Protein 7CRV (pdb70)

Structure (mmCIF, N/CA/C/O backbone):
data_7CRV
#
_entry.id   7CRV
#
_cell.length_a   83.955
_cell.length_b   83.955
_cell.length_c   156.544
_cell.angle_alpha   90.000
_cell.angle_beta   90.000
_cell.angle_gamma   120.000
#
_symmetry.space_group_name_H-M   'P 31 2 1'
#
loop_
_entity.id
_entity.type
_entity.pdbx_description
1 polymer 'NLR family protein 1'
2 polymer 'NLR family protein 1'
#
loop_
_atom_site.group_PDB
_atom_site.id
_atom_site.type_symbol
_atom_site.label_atom_id
_atom_site.label_alt_id
_atom_site.label_comp_id
_atom_site.label_asym_id
_atom_site.label_entity_id
_atom_site.label_seq_id
_atom_site.pdbx_PDB_ins_code
_atom_site.Cartn_x
_atom_site.Cartn_y
_atom_site.Cartn_z
_atom_site.occupancy
_atom_site.B_iso_or_equiv
_atom_site.auth_seq_id
_atom_site.auth_comp_id
_atom_site.auth_asym_id
_atom_site.auth_atom_id
_atom_site.pdbx_PDB_model_num
ATOM 1 N N . LEU A 1 47 ? -6.45548 -27.20095 8.64749 1.000 60.90788 48 LEU A N 1
ATOM 2 C CA . LEU A 1 47 ? -7.82833 -27.68534 8.63433 1.000 68.18977 48 LEU A CA 1
ATOM 3 C C . LEU A 1 47 ? -7.92126 -29.12613 8.10710 1.000 73.51951 48 LEU A C 1
ATOM 4 O O . LEU A 1 47 ? -8.76532 -29.42364 7.25968 1.000 81.55571 48 LEU A O 1
ATOM 6 N N . GLY A 1 48 ? -7.05994 -30.01632 8.60860 1.000 65.95654 49 GLY A N 1
ATOM 7 C CA . GLY A 1 48 ? -7.07030 -31.41206 8.19717 1.000 62.42594 49 GLY A CA 1
ATOM 8 C C . GLY A 1 48 ? -6.30179 -32.33376 9.12661 1.000 69.36349 49 GLY A C 1
ATOM 9 O O . GLY A 1 48 ? -5.23562 -31.95733 9.63163 1.000 67.83549 49 GLY A O 1
ATOM 10 N N . THR A 1 49 ? -6.81467 -33.55932 9.34145 1.000 68.73544 50 THR A N 1
ATOM 11 C CA . THR A 1 49 ? -6.21685 -34.48097 10.31693 1.000 65.74825 50 THR A CA 1
ATOM 12 C C . THR A 1 49 ? -4.79246 -34.88632 9.92719 1.000 69.31643 50 THR A C 1
ATOM 13 O O . THR A 1 49 ? -3.98857 -35.27107 10.79346 1.000 63.42840 50 THR A O 1
ATOM 17 N N . ASP A 1 50 ? -4.44323 -34.76926 8.64226 1.000 70.32730 51 ASP A N 1
ATOM 18 C CA . ASP A 1 50 ? -3.10353 -35.16441 8.21587 1.000 67.04415 51 ASP A CA 1
ATOM 19 C C . ASP A 1 50 ? -2.04533 -34.15813 8.64316 1.000 65.46814 51 ASP A C 1
ATOM 20 O O . ASP A 1 50 ? -0.88143 -34.53229 8.83687 1.000 61.42693 51 ASP A O 1
ATOM 25 N N . ASP A 1 51 ? -2.42725 -32.89564 8.82773 1.000 58.65469 52 ASP A N 1
ATOM 26 C CA . ASP A 1 51 ? -1.46870 -31.83411 9.09365 1.000 59.68817 52 ASP A CA 1
ATOM 27 C C . ASP A 1 51 ? -1.43306 -31.41518 10.56763 1.000 53.04434 52 ASP A C 1
ATOM 28 O O . ASP A 1 51 ? -0.89869 -30.34754 10.88377 1.000 48.45611 52 ASP A O 1
ATOM 33 N N . ASP A 1 52 ? -1.95592 -32.25015 11.47244 1.000 54.07847 53 ASP A N 1
ATOM 34 C CA . ASP A 1 52 ? -1.95508 -31.95644 12.90716 1.000 51.80659 53 ASP A CA 1
ATOM 35 C C . ASP A 1 52 ? -0.54274 -31.93119 13.48341 1.000 43.96504 53 ASP A C 1
ATOM 36 O O . ASP A 1 52 ? 0.36669 -32.62880 13.02196 1.000 39.17627 53 ASP A O 1
ATOM 41 N N . PHE A 1 53 ? -0.37432 -31.12971 14.52643 1.000 39.41076 54 PHE A N 1
ATOM 42 C CA . PHE A 1 53 ? 0.77114 -31.23069 15.41541 1.000 37.06007 54 PHE A CA 1
ATOM 43 C C . PHE A 1 53 ? 0.38086 -32.10810 16.60118 1.000 37.64459 54 PHE A C 1
ATOM 44 O O . PHE A 1 53 ? -0.74849 -32.03643 17.09210 1.000 44.40914 54 PHE A O 1
ATOM 52 N N . TRP A 1 54 ? 1.30225 -32.95656 17.03375 1.000 31.96517 55 TRP A N 1
ATOM 53 C CA . TRP A 1 54 ? 1.13998 -33.72458 18.25958 1.000 34.80425 55 TRP A CA 1
ATOM 54 C C . TRP A 1 54 ? 1.70396 -32.89646 19.39981 1.000 39.21161 55 TRP A C 1
ATOM 55 O O . TRP A 1 54 ? 2.86849 -32.48376 19.35088 1.000 35.19032 55 TRP A O 1
ATOM 66 N N . GLY A 1 55 ? 0.89203 -32.65140 20.41596 1.000 35.82721 56 GLY A N 1
ATOM 67 C CA . GLY A 1 55 ? 1.32892 -31.83426 21.51653 1.000 32.23402 56 GLY A CA 1
ATOM 68 C C . GLY A 1 55 ? 0.97559 -32.44239 22.85159 1.000 46.67394 56 GLY A C 1
ATOM 69 O O . GLY A 1 55 ? 0.29484 -33.47027 22.94439 1.000 42.69671 56 GLY A O 1
ATOM 70 N N . PRO A 1 56 ? 1.43213 -31.80188 23.92714 1.000 47.76018 57 PRO A N 1
ATOM 71 C CA . PRO A 1 56 ? 1.15900 -32.35873 25.26234 1.000 47.11908 57 PRO A CA 1
ATOM 72 C C . PRO A 1 56 ? -0.33517 -32.46991 25.59320 1.000 50.34892 57 PRO A C 1
ATOM 73 O O . PRO A 1 56 ? -0.73672 -33.47951 26.17993 1.000 55.57932 57 PRO A O 1
ATOM 77 N N . SER A 1 57 ? -1.18512 -31.50546 25.20441 1.000 52.95315 58 SER A N 1
ATOM 78 C CA . SER A 1 57 ? -2.62912 -31.68219 25.40247 1.000 53.63128 58 SER A CA 1
ATOM 79 C C . SER A 1 57 ? -3.33130 -32.25381 24.16723 1.000 55.73308 58 SER A C 1
ATOM 80 O O . SER A 1 57 ? -4.46747 -31.85336 23.86161 1.000 58.79345 58 SER A O 1
ATOM 83 N N . GLY A 1 58 ? -2.72643 -33.18591 23.43357 1.000 46.87403 59 GLY A N 1
ATOM 84 C CA . GLY A 1 58 ? -3.37870 -33.76765 22.27362 1.000 48.62346 59 GLY A CA 1
ATOM 85 C C . GLY A 1 58 ? -3.01737 -33.03960 20.99293 1.000 51.04370 59 GLY A C 1
ATOM 86 O O . GLY A 1 58 ? -2.02225 -32.31714 20.92257 1.000 54.59158 59 GLY A O 1
ATOM 87 N N . PRO A 1 59 ? -3.82743 -33.21957 19.95338 1.000 51.92631 60 PRO A N 1
ATOM 88 C CA . PRO A 1 59 ? -3.47043 -32.67831 18.63840 1.000 42.23685 60 PRO A CA 1
ATOM 89 C C . PRO A 1 59 ? -3.96616 -31.25788 18.45320 1.000 46.42231 60 PRO A C 1
ATOM 90 O O . PRO A 1 59 ? -5.04780 -30.87286 18.90664 1.000 53.46134 60 PRO A O 1
ATOM 94 N N . VAL A 1 60 ? -3.14768 -30.45923 17.77326 1.000 41.38723 61 VAL A N 1
ATOM 95 C CA . VAL A 1 60 ? -3.49241 -29.08869 17.42457 1.000 43.15396 61 VAL A CA 1
ATOM 96 C C . VAL A 1 60 ? -3.45397 -28.95475 15.90687 1.000 48.64497 61 VAL A C 1
ATOM 97 O O . VAL A 1 60 ? -2.49032 -29.38159 15.25149 1.000 44.23989 61 VAL A O 1
ATOM 101 N N . SER A 1 61 ? -4.51943 -28.39922 15.34874 1.000 49.85812 62 SER A N 1
ATOM 102 C CA . SER A 1 61 ? -4.72095 -28.41303 13.91311 1.000 50.93030 62 SER A CA 1
ATOM 103 C C . SER A 1 61 ? -3.98165 -27.25368 13.26771 1.000 47.86409 62 SER A C 1
ATOM 104 O O . SER A 1 61 ? -3.99762 -26.12400 13.77202 1.000 50.11672 62 SER A O 1
ATOM 107 N N . THR A 1 62 ? -3.31125 -27.55300 12.15935 1.000 42.53306 63 THR A N 1
ATOM 108 C CA . THR A 1 62 ? -2.74049 -26.50981 11.32723 1.000 43.12591 63 THR A CA 1
ATOM 109 C C . THR A 1 62 ? -3.84679 -25.81509 10.54445 1.000 45.96345 63 THR A C 1
ATOM 110 O O . THR A 1 62 ? -4.77204 -26.45541 10.04045 1.000 47.68446 63 THR A O 1
ATOM 114 N N . GLU A 1 63 ? -3.75716 -24.49492 10.45496 1.000 41.55256 64 GLU A N 1
ATOM 115 C CA . GLU A 1 63 ? -4.71512 -23.69212 9.71353 1.000 44.23254 64 GLU A CA 1
ATOM 116 C C . GLU A 1 63 ? -4.06829 -23.17057 8.43935 1.000 44.21342 64 GLU A C 1
ATOM 117 O O . GLU A 1 63 ? -2.91263 -22.73146 8.45008 1.000 39.38311 64 GLU A O 1
ATOM 123 N N . VAL A 1 64 ? -4.81389 -23.21823 7.34449 1.000 45.90003 65 VAL A N 1
ATOM 124 C CA . VAL A 1 64 ? -4.32441 -22.69887 6.07429 1.000 39.79991 65 VAL A CA 1
ATOM 125 C C . VAL A 1 64 ? -4.55769 -21.19357 6.03228 1.000 41.58053 65 VAL A C 1
ATOM 126 O O . VAL A 1 64 ? -5.65985 -20.71037 6.30622 1.000 47.32889 65 VAL A O 1
ATOM 130 N N . VAL A 1 65 ? -3.50317 -20.43834 5.74115 1.000 38.36232 66 VAL A N 1
ATOM 131 C CA . VAL A 1 65 ? -3.58657 -18.98396 5.67106 1.000 43.18419 66 VAL A CA 1
ATOM 132 C C . VAL A 1 65 ? -3.67463 -18.50855 4.22926 1.000 46.02384 66 VAL A C 1
ATOM 133 O O . VAL A 1 65 ? -4.36382 -17.53257 3.93633 1.000 47.30304 66 VAL A O 1
ATOM 137 N N . ASP A 1 66 ? -2.96289 -19.19292 3.32920 1.000 44.93188 67 ASP A N 1
ATOM 138 C CA . ASP A 1 66 ? -3.01007 -18.91352 1.89336 1.000 44.81847 67 ASP A CA 1
ATOM 139 C C . ASP A 1 66 ? -2.69840 -20.23141 1.18198 1.000 45.55419 67 ASP A C 1
ATOM 140 O O . ASP A 1 66 ? -1.53305 -20.63538 1.09275 1.000 39.02585 67 ASP A O 1
ATOM 145 N N . ARG A 1 67 ? -3.74681 -20.88646 0.67434 1.000 46.69627 68 ARG A N 1
ATOM 146 C CA . ARG A 1 67 ? -3.59971 -22.21251 0.08350 1.000 47.86257 68 ARG A CA 1
ATOM 147 C C . ARG A 1 67 ? -2.65962 -22.20021 -1.12270 1.000 48.40251 68 ARG A C 1
ATOM 148 O O . ARG A 1 67 ? -1.86264 -23.12764 -1.30616 1.000 49.69073 68 ARG A O 1
ATOM 156 N N . GLU A 1 68 ? -2.72402 -21.15561 -1.94903 1.000 49.49824 69 GLU A N 1
ATOM 157 C CA . GLU A 1 68 ? -1.92424 -21.11715 -3.16797 1.000 51.21126 69 GLU A CA 1
ATOM 158 C C . GLU A 1 68 ? -0.46758 -20.76195 -2.90823 1.000 48.18133 69 GLU A C 1
ATOM 159 O O . GLU A 1 68 ? 0.39664 -21.11393 -3.71747 1.000 40.03561 69 GLU A O 1
ATOM 165 N N . ARG A 1 69 ? -0.17270 -20.05911 -1.82119 1.000 44.44766 70 ARG A N 1
ATOM 166 C CA . ARG A 1 69 ? 1.20291 -19.72844 -1.48037 1.000 41.00510 70 ARG A CA 1
ATOM 167 C C . ARG A 1 69 ? 1.77685 -20.64921 -0.40792 1.000 33.77890 70 ARG A C 1
ATOM 168 O O . ARG A 1 69 ? 2.91057 -20.43538 0.03728 1.000 35.76226 70 ARG A O 1
ATOM 176 N N . ASN A 1 70 ? 1.02671 -21.67333 -0.00264 1.000 34.13648 71 ASN A N 1
ATOM 177 C CA . ASN A 1 70 ? 1.43638 -22.62733 1.02594 1.000 33.03091 71 ASN A CA 1
ATOM 178 C C . ASN A 1 70 ? 1.87058 -21.91674 2.30768 1.000 33.47835 71 ASN A C 1
ATOM 179 O O . ASN A 1 70 ? 2.96863 -22.12442 2.81726 1.000 29.58887 71 ASN A O 1
ATOM 184 N N . LEU A 1 71 ? 0.99757 -21.05354 2.82241 1.000 35.41818 72 LEU A N 1
ATOM 185 C CA . LEU A 1 71 ? 1.22716 -20.34963 4.08215 1.000 35.14574 72 LEU A CA 1
ATOM 186 C C . LEU A 1 71 ? 0.26637 -20.91540 5.10672 1.000 33.94045 72 LEU A C 1
ATOM 187 O O . LEU A 1 71 ? -0.94698 -20.90926 4.88551 1.000 37.49034 72 LEU A O 1
ATOM 192 N N . TYR A 1 72 ? 0.80632 -21.42504 6.20996 1.000 30.69120 73 TYR A N 1
ATOM 193 C CA . TYR A 1 72 ? 0.04087 -22.12531 7.23032 1.000 27.82066 73 TYR A CA 1
ATOM 194 C C . TYR A 1 72 ? 0.28938 -21.47894 8.58709 1.000 33.24920 73 TYR A C 1
ATOM 195 O O . TYR A 1 72 ? 1.15615 -20.61961 8.74687 1.000 34.39492 73 TYR A O 1
ATOM 204 N N . ARG A 1 73 ? -0.47744 -21.91531 9.57792 1.000 33.22056 74 ARG A N 1
ATOM 205 C CA . ARG A 1 73 ? -0.43337 -21.30424 10.89535 1.000 39.73039 74 ARG A CA 1
ATOM 206 C C . ARG A 1 73 ? -0.88948 -22.32862 11.91859 1.000 37.62121 74 ARG A C 1
ATOM 207 O O . ARG A 1 73 ? -1.80855 -23.10771 11.65345 1.000 39.91182 74 ARG A O 1
ATOM 215 N N . VAL A 1 74 ? -0.23059 -22.33824 13.07680 1.000 34.46288 75 VAL A N 1
ATOM 216 C CA . VAL A 1 74 ? -0.61348 -23.20371 14.18512 1.000 32.34944 75 VAL A CA 1
ATOM 217 C C . VAL A 1 74 ? -0.59362 -22.36828 15.46118 1.000 41.53367 75 VAL A C 1
ATOM 218 O O . VAL A 1 74 ? 0.27925 -21.51020 15.65009 1.000 34.66166 75 VAL A O 1
ATOM 222 N N . ARG A 1 75 ? -1.58865 -22.58795 16.31323 1.000 37.56381 76 ARG A N 1
ATOM 223 C CA . ARG A 1 75 ? -1.69237 -21.90999 17.59989 1.000 37.49039 76 ARG A CA 1
ATOM 224 C C . ARG A 1 75 ? -1.35909 -22.96609 18.64440 1.000 35.82549 76 ARG A C 1
ATOM 225 O O . ARG A 1 75 ? -2.19573 -23.80168 18.98251 1.000 40.44424 76 ARG A O 1
ATOM 233 N N . LEU A 1 76 ? -0.10746 -22.97839 19.09320 1.000 32.12700 77 LEU A N 1
ATOM 234 C CA . LEU A 1 76 ? 0.31466 -23.96544 20.07482 1.000 36.89913 77 LEU A CA 1
ATOM 235 C C . LEU A 1 76 ? -0.26210 -23.54301 21.42414 1.000 34.41943 77 LEU A C 1
ATOM 236 O O . LEU A 1 76 ? -0.02674 -22.41133 21.86055 1.000 33.66119 77 LEU A O 1
ATOM 241 N N . PRO A 1 77 ? -1.05830 -24.38057 22.07993 1.000 32.69989 78 PRO A N 1
ATOM 242 C CA . PRO A 1 77 ? -1.87521 -23.88214 23.20526 1.000 41.47070 78 PRO A CA 1
ATOM 243 C C . PRO A 1 77 ? -1.12806 -23.69256 24.51744 1.000 41.17307 78 PRO A C 1
ATOM 244 O O . PRO A 1 77 ? -1.66416 -23.01772 25.41056 1.000 46.55963 78 PRO A O 1
ATOM 248 N N . MET A 1 78 ? 0.06975 -24.25511 24.68098 1.000 38.25336 79 MET A N 1
ATOM 249 C CA . MET A 1 78 ? 0.76558 -24.17656 25.96211 1.000 39.75428 79 MET A CA 1
ATOM 250 C C . MET A 1 78 ? 2.22836 -24.55098 25.76467 1.000 38.09033 79 MET A C 1
ATOM 251 O O . MET A 1 78 ? 2.62407 -25.04635 24.70477 1.000 35.90449 79 MET A O 1
ATOM 256 N N . ALA A 1 79 ? 3.02607 -24.33189 26.81436 1.000 28.56839 80 ALA A N 1
ATOM 257 C CA . ALA A 1 79 ? 4.42619 -24.75255 26.80350 1.000 32.95668 80 ALA A CA 1
ATOM 258 C C . ALA A 1 79 ? 4.56486 -26.26192 26.61275 1.000 34.46724 80 ALA A C 1
ATOM 259 O O . ALA A 1 79 ? 3.71690 -27.04935 27.03991 1.000 38.43762 80 ALA A O 1
ATOM 261 N N . GLY A 1 80 ? 5.66667 -26.66713 25.96805 1.000 25.34912 81 GLY A N 1
ATOM 262 C CA . GLY A 1 80 ? 6.00438 -28.05864 25.76940 1.000 29.32543 81 GLY A CA 1
ATOM 263 C C . GLY A 1 80 ? 6.50025 -28.31188 24.35350 1.000 29.52784 81 GLY A C 1
ATOM 264 O O . GLY A 1 80 ? 6.79928 -27.38126 23.60540 1.000 26.24525 81 GLY A O 1
ATOM 265 N N . SER A 1 81 ? 6.55564 -29.59895 23.99773 1.000 33.15351 82 SER A N 1
ATOM 266 C CA . SER A 1 81 ? 7.11689 -30.07759 22.73423 1.000 34.11595 82 SER A CA 1
ATOM 267 C C . SER A 1 81 ? 6.00437 -30.47797 21.77299 1.000 32.67046 82 SER A C 1
ATOM 268 O O . SER A 1 81 ? 5.09414 -31.22223 22.14751 1.000 33.34279 82 SER A O 1
ATOM 271 N N . TYR A 1 82 ? 6.10286 -30.01892 20.52604 1.000 27.56896 83 TYR A N 1
ATOM 272 C CA . TYR A 1 82 ? 5.10337 -30.30009 19.50078 1.000 29.22113 83 TYR A CA 1
ATOM 273 C C . TYR A 1 82 ? 5.80034 -30.90827 18.29853 1.000 30.12630 83 TYR A C 1
ATOM 274 O O . TYR A 1 82 ? 6.90987 -30.49118 17.95769 1.000 25.69047 83 TYR A O 1
ATOM 283 N N . HIS A 1 83 ? 5.15957 -31.89444 17.66949 1.000 29.67354 84 HIS A N 1
ATOM 284 C CA . HIS A 1 83 ? 5.72632 -32.62217 16.53473 1.000 28.12719 84 HIS A CA 1
ATOM 285 C C . HIS A 1 83 ? 4.67531 -32.70013 15.43433 1.000 32.60596 84 HIS A C 1
ATOM 286 O O . HIS A 1 83 ? 3.54894 -33.14040 15.68134 1.000 33.31925 84 HIS A O 1
ATOM 293 N N . CYS A 1 84 ? 5.03364 -32.25294 14.22761 1.000 30.94888 85 CYS A N 1
ATOM 294 C CA . CYS A 1 84 ? 4.15568 -32.38293 13.06668 1.000 30.66415 85 CYS A CA 1
ATOM 295 C C . CYS A 1 84 ? 4.70989 -33.46281 12.15432 1.000 31.66114 85 CYS A C 1
ATOM 296 O O . CYS A 1 84 ? 5.69970 -33.22728 11.43678 1.000 29.77797 85 CYS A O 1
ATOM 299 N N . PRO A 1 85 ? 4.11466 -34.65771 12.14805 1.000 33.33038 86 PRO A N 1
ATOM 300 C CA . PRO A 1 85 ? 4.66247 -35.77279 11.35118 1.000 33.09108 86 PRO A CA 1
ATOM 301 C C . PRO A 1 85 ? 4.56466 -35.54795 9.86530 1.000 33.52460 86 PRO A C 1
ATOM 302 O O . PRO A 1 85 ? 5.31678 -36.17703 9.10609 1.000 31.28978 86 PRO A O 1
ATOM 306 N N . SER A 1 86 ? 3.63234 -34.69316 9.44574 1.000 29.58407 87 SER A N 1
ATOM 307 C CA . SER A 1 86 ? 3.38843 -34.39650 8.04366 1.000 33.84439 87 SER A CA 1
ATOM 308 C C . SER A 1 86 ? 4.52189 -33.58768 7.41670 1.000 32.82561 87 SER A C 1
ATOM 309 O O . SER A 1 86 ? 4.80574 -33.73656 6.22170 1.000 30.71434 87 SER A O 1
ATOM 312 N N . THR A 1 87 ? 5.15396 -32.70314 8.19076 1.000 27.40263 88 THR A N 1
ATOM 313 C CA . THR A 1 87 ? 6.27556 -31.91399 7.71352 1.000 25.33987 88 THR A CA 1
ATOM 314 C C . THR A 1 87 ? 7.60506 -32.35613 8.28993 1.000 26.96909 88 THR A C 1
ATOM 315 O O . THR A 1 87 ? 8.64093 -32.04737 7.69998 1.000 25.91844 88 THR A O 1
ATOM 319 N N . GLY A 1 88 ? 7.60332 -33.08192 9.41160 1.000 22.98695 89 GLY A N 1
ATOM 320 C CA . GLY A 1 88 ? 8.82974 -33.39453 10.10689 1.000 21.65285 89 GLY A CA 1
ATOM 321 C C . GLY A 1 88 ? 9.30845 -32.30619 11.04666 1.000 23.57382 89 GLY A C 1
ATOM 322 O O . GLY A 1 88 ? 10.36438 -32.46929 11.67097 1.000 24.22113 89 GLY A O 1
ATOM 323 N N . LEU A 1 89 ? 8.58203 -31.18981 11.15035 1.000 21.23746 90 LEU A N 1
ATOM 324 C CA . LEU A 1 89 ? 8.95731 -30.11496 12.05842 1.000 22.42598 90 LEU A CA 1
ATOM 325 C C . LEU A 1 89 ? 8.60768 -30.45162 13.50925 1.000 25.97867 90 LEU A C 1
ATOM 326 O O . LEU A 1 89 ? 7.52490 -30.97130 13.78970 1.000 26.23717 90 LEU A O 1
ATOM 331 N N . HIS A 1 90 ? 9.51712 -30.13046 14.43401 1.000 27.03216 91 HIS A N 1
ATOM 332 C CA . HIS A 1 90 ? 9.20308 -30.07407 15.86355 1.000 22.05335 91 HIS A CA 1
ATOM 333 C C . HIS A 1 90 ? 9.46558 -28.66164 16.37977 1.000 24.03661 91 HIS A C 1
ATOM 334 O O . HIS A 1 90 ? 10.37772 -27.97284 15.90714 1.000 23.18070 91 HIS A O 1
ATOM 341 N N . PHE A 1 91 ? 8.66743 -28.23948 17.36278 1.000 22.64859 92 PHE A N 1
ATOM 342 C CA . PHE A 1 91 ? 8.87319 -26.99106 18.08532 1.000 20.92608 92 PHE A CA 1
ATOM 343 C C . PHE A 1 91 ? 8.83663 -27.28588 19.57489 1.000 27.12207 92 PHE A C 1
ATOM 344 O O . PHE A 1 91 ? 7.98069 -28.05545 20.03331 1.000 24.67591 92 PHE A O 1
ATOM 352 N N . VAL A 1 92 ? 9.79283 -26.72027 20.31358 1.000 24.94180 93 VAL A N 1
ATOM 353 C CA . VAL A 1 92 ? 9.77349 -26.70817 21.77696 1.000 25.88171 93 VAL A CA 1
ATOM 354 C C . VAL A 1 92 ? 9.54031 -25.26616 22.18776 1.000 23.19892 93 VAL A C 1
ATOM 355 O O . VAL A 1 92 ? 10.33891 -24.38127 21.85479 1.000 22.70538 93 VAL A O 1
ATOM 359 N N . VAL A 1 93 ? 8.42305 -25.00961 22.86477 1.000 23.62656 94 VAL A N 1
ATOM 360 C CA . VAL A 1 93 ? 8.05437 -23.64098 23.20529 1.000 26.02935 94 VAL A CA 1
ATOM 361 C C . VAL A 1 93 ? 7.87088 -23.49970 24.72058 1.000 29.33591 94 VAL A C 1
ATOM 362 O O . VAL A 1 93 ? 7.66729 -24.47185 25.45104 1.000 28.76527 94 VAL A O 1
ATOM 366 N N . THR A 1 94 ? 7.94872 -22.24980 25.18145 1.000 27.92936 95 THR A N 1
ATOM 367 C CA . THR A 1 94 ? 7.91327 -21.90833 26.60165 1.000 33.42296 95 THR A CA 1
ATOM 368 C C . THR A 1 94 ? 6.54518 -21.41893 27.06527 1.000 37.76010 95 THR A C 1
ATOM 369 O O . THR A 1 94 ? 6.32200 -21.29458 28.27810 1.000 37.06384 95 THR A O 1
ATOM 373 N N . ARG A 1 95 ? 5.63512 -21.15029 26.13564 1.000 31.00018 96 ARG A N 1
ATOM 374 C CA . ARG A 1 95 ? 4.35460 -20.52247 26.41149 1.000 32.78473 96 ARG A CA 1
ATOM 375 C C . ARG A 1 95 ? 3.50979 -20.68653 25.16358 1.000 38.57455 96 ARG A C 1
ATOM 376 O O . ARG A 1 95 ? 4.03269 -20.98038 24.08330 1.000 33.91053 96 ARG A O 1
ATOM 384 N N . ALA A 1 96 ? 2.20211 -20.48360 25.31546 1.000 39.43136 97 ALA A N 1
ATOM 385 C CA . ALA A 1 96 ? 1.32268 -20.39345 24.15368 1.000 39.30556 97 ALA A CA 1
ATOM 386 C C . ALA A 1 96 ? 1.84861 -19.37140 23.15351 1.000 36.37734 97 ALA A C 1
ATOM 387 O O . ALA A 1 96 ? 2.24260 -18.25875 23.52194 1.000 33.63648 97 ALA A O 1
ATOM 389 N N . VAL A 1 97 ? 1.84993 -19.74282 21.87328 1.000 33.66655 98 VAL A N 1
ATOM 390 C CA . VAL A 1 97 ? 2.39805 -18.85466 20.85452 1.000 33.42441 98 VAL A CA 1
ATOM 391 C C . VAL A 1 97 ? 1.84595 -19.27055 19.49584 1.000 35.52546 98 VAL A C 1
ATOM 392 O O . VAL A 1 97 ? 1.59593 -20.45375 19.24194 1.000 30.86743 98 VAL A O 1
ATOM 396 N N . THR A 1 98 ? 1.64684 -18.29001 18.62689 1.000 32.40864 99 THR A N 1
ATOM 397 C CA . THR A 1 98 ? 1.25680 -18.54638 17.24814 1.000 35.06968 99 THR A CA 1
ATOM 398 C C . THR A 1 98 ? 2.50578 -18.56335 16.37195 1.000 34.27488 99 THR A C 1
ATOM 399 O O . THR A 1 98 ? 3.30404 -17.62185 16.40237 1.000 33.58123 99 THR A O 1
ATOM 403 N N . ILE A 1 99 ? 2.65974 -19.63580 15.59704 1.000 30.60056 100 ILE A N 1
ATOM 404 C CA . ILE A 1 99 ? 3.77470 -19.85531 14.68829 1.000 33.09714 100 ILE A CA 1
ATOM 405 C C . ILE A 1 99 ? 3.21182 -19.94521 13.28743 1.000 30.55908 100 ILE A C 1
ATOM 406 O O . ILE A 1 99 ? 2.32671 -20.76773 13.02111 1.000 31.20763 100 ILE A O 1
ATOM 411 N N . GLU A 1 100 ? 3.73319 -19.15369 12.36883 1.000 31.78021 101 GLU A N 1
ATOM 412 C CA . GLU A 1 100 ? 3.28920 -19.44733 11.01097 1.000 38.85448 101 GLU A CA 1
ATOM 413 C C . GLU A 1 100 ? 4.45766 -19.90932 10.13740 1.000 33.15817 101 GLU A C 1
ATOM 414 O O . GLU A 1 100 ? 5.63834 -19.63586 10.40942 1.000 30.47970 101 GLU A O 1
ATOM 420 N N . ILE A 1 101 ? 4.09247 -20.77611 9.19845 1.000 27.87177 102 ILE A N 1
ATOM 421 C CA . ILE A 1 101 ? 4.99349 -21.67168 8.49097 1.000 27.66448 102 ILE A CA 1
ATOM 422 C C . ILE A 1 101 ? 4.63462 -21.61351 7.01516 1.000 30.48918 102 ILE A C 1
ATOM 423 O O . ILE A 1 101 ? 3.50484 -21.94883 6.63672 1.000 31.99099 102 ILE A O 1
ATOM 428 N N . GLY A 1 102 ? 5.56190 -21.13946 6.19165 1.000 26.86637 103 GLY A N 1
ATOM 429 C CA . GLY A 1 102 ? 5.39137 -21.11329 4.74056 1.000 27.78949 103 GLY A CA 1
ATOM 430 C C . GLY A 1 102 ? 6.33184 -22.11416 4.09023 1.000 28.10807 103 GLY A C 1
ATOM 431 O O . GLY A 1 102 ? 7.46504 -22.29804 4.54545 1.000 26.97482 103 GLY A O 1
ATOM 432 N N . PHE A 1 103 ? 5.85441 -22.78230 3.04612 1.000 27.31431 104 PHE A N 1
ATOM 433 C CA . PHE A 1 103 ? 6.72994 -23.66104 2.26787 1.000 27.39073 104 PHE A CA 1
ATOM 434 C C . PHE A 1 103 ? 7.49811 -22.82725 1.25302 1.000 29.26516 104 PHE A C 1
ATOM 435 O O . PHE A 1 103 ? 6.92186 -21.96059 0.58936 1.000 30.32110 104 PHE A O 1
ATOM 443 N N . CYS A 1 104 ? 8.80095 -23.09893 1.12340 1.000 30.41729 105 CYS A N 1
ATOM 444 C CA . CYS A 1 104 ? 9.67018 -22.38189 0.19866 1.000 30.22778 105 CYS A CA 1
ATOM 445 C C . CYS A 1 104 ? 10.43968 -23.35281 -0.68415 1.000 31.06461 105 CYS A C 1
ATOM 446 O O . CYS A 1 104 ? 10.56770 -24.53868 -0.37927 1.000 28.27912 105 CYS A O 1
ATOM 449 N N . ALA A 1 105 ? 10.97123 -22.82544 -1.78357 1.000 32.96127 106 ALA A N 1
ATOM 450 C CA . ALA A 1 105 ? 11.90747 -23.55511 -2.62765 1.000 33.97667 106 ALA A CA 1
ATOM 451 C C . ALA A 1 105 ? 13.28988 -22.95486 -2.46507 1.000 30.57701 106 ALA A C 1
ATOM 452 O O . ALA A 1 105 ? 13.44229 -21.72907 -2.43051 1.000 34.04405 106 ALA A O 1
ATOM 454 N N . TRP A 1 106 ? 14.30227 -23.82262 -2.39748 1.000 26.63828 107 TRP A N 1
ATOM 455 C CA . TRP A 1 106 ? 15.66575 -23.33003 -2.27357 1.000 24.40865 107 TRP A CA 1
ATOM 456 C C . TRP A 1 106 ? 16.12555 -22.56530 -3.51274 1.000 35.37895 107 TRP A C 1
ATOM 457 O O . TRP A 1 106 ? 17.05108 -21.74879 -3.41831 1.000 28.73943 107 TRP A O 1
ATOM 468 N N . SER A 1 107 ? 15.51392 -22.82255 -4.67515 1.000 31.40094 108 SER A N 1
ATOM 469 C CA . SER A 1 107 ? 16.08729 -22.32811 -5.92926 1.000 40.01664 108 SER A CA 1
ATOM 470 C C . SER A 1 107 ? 16.12376 -20.80864 -5.96903 1.000 39.04209 108 SER A C 1
ATOM 471 O O . SER A 1 107 ? 17.04944 -20.21684 -6.54737 1.000 38.07318 108 SER A O 1
ATOM 474 N N . GLN A 1 108 ? 15.17066 -20.17260 -5.28818 1.000 37.19911 109 GLN A N 1
ATOM 475 C CA . GLN A 1 108 ? 15.11685 -18.71224 -5.11016 1.000 37.66969 109 GLN A CA 1
ATOM 476 C C . GLN A 1 108 ? 16.29800 -18.15625 -4.31255 1.000 41.39972 109 GLN A C 1
ATOM 477 O O . GLN A 1 108 ? 16.61941 -16.98316 -4.45114 1.000 37.40852 109 GLN A O 1
ATOM 483 N N . PHE A 1 109 ? 16.97142 -19.00040 -3.50753 1.000 36.28667 110 PHE A N 1
ATOM 484 C CA . PHE A 1 109 ? 17.86615 -18.58616 -2.43561 1.000 34.34752 110 PHE A CA 1
ATOM 485 C C . PHE A 1 109 ? 19.25632 -19.19673 -2.53404 1.000 36.59313 110 PHE A C 1
ATOM 486 O O . PHE A 1 109 ? 20.24834 -18.60163 -2.09982 1.000 35.14796 110 PHE A O 1
ATOM 494 N N . LEU A 1 110 ? 19.32844 -20.42410 -3.01927 1.000 35.27261 111 LEU A N 1
ATOM 495 C CA . LEU A 1 110 ? 20.56158 -21.18496 -3.09366 1.000 37.47028 111 LEU A CA 1
ATOM 496 C C . LEU A 1 110 ? 20.91065 -21.33562 -4.56163 1.000 44.16727 111 LEU A C 1
ATOM 497 O O . LEU A 1 110 ? 20.14972 -21.95061 -5.32161 1.000 44.07140 111 LEU A O 1
ATOM 502 N N . HIS A 1 111 ? 22.03497 -20.76147 -4.96892 1.000 43.06805 112 HIS A N 1
ATOM 503 C CA . HIS A 1 111 ? 22.44149 -20.87374 -6.36112 1.000 49.73376 112 HIS A CA 1
ATOM 504 C C . HIS A 1 111 ? 23.75547 -21.64108 -6.44255 1.000 52.27794 112 HIS A C 1
ATOM 505 O O . HIS A 1 111 ? 24.28187 -22.14201 -5.43898 1.000 45.25045 112 HIS A O 1
ATOM 512 N N . GLU A 1 112 ? 24.26721 -21.76664 -7.66559 1.000 50.59546 113 GLU A N 1
ATOM 513 C CA . GLU A 1 112 ? 25.57602 -22.37556 -7.87888 1.000 47.76530 113 GLU A CA 1
ATOM 514 C C . GLU A 1 112 ? 26.60541 -21.24282 -7.92436 1.000 51.22477 113 GLU A C 1
ATOM 515 O O . GLU A 1 112 ? 27.08663 -20.82111 -8.98399 1.000 48.78338 113 GLU A O 1
ATOM 521 N N . THR A 1 113 ? 26.89552 -20.70719 -6.72652 1.000 49.84139 114 THR A N 1
ATOM 522 C CA . THR A 1 113 ? 27.84914 -19.63096 -6.44903 1.000 47.88431 114 THR A CA 1
ATOM 523 C C . THR A 1 113 ? 29.09789 -20.23784 -5.83525 1.000 41.92800 114 THR A C 1
ATOM 524 O O . THR A 1 113 ? 29.04197 -21.33592 -5.26820 1.000 42.32816 114 THR A O 1
ATOM 528 N N . PRO A 1 114 ? 30.24470 -19.56054 -5.91434 1.000 43.28256 115 PRO A N 1
ATOM 529 C CA . PRO A 1 114 ? 31.45460 -20.14618 -5.30971 1.000 46.60044 115 PRO A CA 1
ATOM 530 C C . PRO A 1 114 ? 31.26103 -20.52177 -3.83975 1.000 44.27560 115 PRO A C 1
ATOM 531 O O . PRO A 1 114 ? 31.85650 -21.50501 -3.36655 1.000 45.04844 115 PRO A O 1
ATOM 535 N N . LEU A 1 115 ? 30.40239 -19.79767 -3.11646 1.000 36.02901 116 LEU A N 1
ATOM 536 C CA . LEU A 1 115 ? 30.20273 -20.09717 -1.70243 1.000 40.30985 116 LEU A CA 1
ATOM 537 C C . LEU A 1 115 ? 29.21045 -21.24442 -1.51016 1.000 32.62849 116 LEU A C 1
ATOM 538 O O . LEU A 1 115 ? 29.47196 -22.18017 -0.74746 1.000 37.44985 116 LEU A O 1
ATOM 543 N N . GLN A 1 116 ? 28.08056 -21.21071 -2.21835 1.000 30.04629 117 GLN A N 1
ATOM 544 C CA . GLN A 1 116 ? 27.00492 -22.16110 -1.95808 1.000 29.63724 117 GLN A CA 1
ATOM 545 C C . GLN A 1 116 ? 27.17954 -23.49735 -2.67620 1.000 29.49349 117 GLN A C 1
ATOM 546 O O . GLN A 1 116 ? 26.54895 -24.48072 -2.27557 1.000 24.75695 117 GLN A O 1
ATOM 552 N N . HIS A 1 117 ? 28.04036 -23.56149 -3.69869 1.000 27.98301 118 HIS A N 1
ATOM 553 C CA . HIS A 1 117 ? 28.15188 -24.75075 -4.54571 1.000 28.07576 118 HIS A CA 1
ATOM 554 C C . HIS A 1 117 ? 28.51947 -26.01171 -3.76244 1.000 28.08781 118 HIS A C 1
ATOM 555 O O . HIS A 1 117 ? 28.10893 -27.10973 -4.14578 1.000 27.41750 118 HIS A O 1
ATOM 562 N N . SER A 1 118 ? 29.28647 -25.88958 -2.67612 1.000 23.73613 119 SER A N 1
ATOM 563 C CA . SER A 1 118 ? 29.73621 -27.07047 -1.94487 1.000 23.83765 119 SER A CA 1
ATOM 564 C C . SER A 1 118 ? 28.71443 -27.59276 -0.93625 1.000 26.36841 119 SER A C 1
ATOM 565 O O . SER A 1 118 ? 29.00056 -28.57371 -0.23663 1.000 27.16307 119 SER A O 1
ATOM 568 N N . HIS A 1 119 ? 27.54983 -26.95675 -0.82607 1.000 23.75964 120 HIS A N 1
ATOM 569 C CA . HIS A 1 119 ? 26.49119 -27.35566 0.09782 1.000 21.61835 120 HIS A CA 1
ATOM 570 C C . HIS A 1 119 ? 25.30236 -27.89466 -0.67887 1.000 21.56844 120 HIS A C 1
ATOM 571 O O . HIS A 1 119 ? 24.81986 -27.24739 -1.60718 1.000 26.90192 120 HIS A O 1
ATOM 578 N N . MET A 1 120 ? 24.82308 -29.05030 -0.27462 1.000 20.96722 121 MET A N 1
ATOM 579 C CA . MET A 1 120 ? 23.71103 -29.72340 -0.91855 1.000 20.76761 121 MET A CA 1
ATOM 580 C C . MET A 1 120 ? 22.44171 -29.49900 -0.11232 1.000 23.40663 121 MET A C 1
ATOM 581 O O . MET A 1 120 ? 22.48227 -29.52388 1.12399 1.000 19.96348 121 MET A O 1
ATOM 586 N N . VAL A 1 121 ? 21.30792 -29.37183 -0.80627 1.000 19.34964 122 VAL A N 1
ATOM 587 C CA . VAL A 1 121 ? 20.01462 -29.39194 -0.11810 1.000 21.59180 122 VAL A CA 1
ATOM 588 C C . VAL A 1 121 ? 19.83961 -30.71506 0.62382 1.000 19.57223 122 VAL A C 1
ATOM 589 O O . VAL A 1 121 ? 19.95916 -31.79734 0.03523 1.000 19.65432 122 VAL A O 1
ATOM 593 N N . ALA A 1 122 ? 19.54697 -30.64577 1.92508 1.000 18.95669 123 ALA A N 1
ATOM 594 C CA . ALA A 1 122 ? 19.37975 -31.86146 2.71550 1.000 21.54775 123 ALA A CA 1
ATOM 595 C C . ALA A 1 122 ? 18.00868 -31.96230 3.37589 1.000 20.77023 123 ALA A C 1
ATOM 596 O O . ALA A 1 122 ? 17.73958 -32.95433 4.06725 1.000 18.74221 123 ALA A O 1
ATOM 598 N N . GLY A 1 123 ? 17.13119 -30.98504 3.15615 1.000 19.55697 124 GLY A N 1
ATOM 599 C CA . GLY A 1 123 ? 15.82313 -30.96645 3.74811 1.000 19.95717 124 GLY A CA 1
ATOM 600 C C . GLY A 1 123 ? 15.01845 -29.81458 3.19389 1.000 23.33845 124 GLY A C 1
ATOM 601 O O . GLY A 1 123 ? 15.52128 -28.98068 2.42666 1.000 25.10384 124 GLY A O 1
ATOM 602 N N . PRO A 1 124 ? 13.74122 -29.76933 3.54849 1.000 21.35389 125 PRO A N 1
ATOM 603 C CA . PRO A 1 124 ? 12.85569 -28.72609 3.02227 1.000 20.58088 125 PRO A CA 1
ATOM 604 C C . PRO A 1 124 ? 13.19523 -27.36388 3.59419 1.000 20.73880 125 PRO A C 1
ATOM 605 O O . PRO A 1 124 ? 13.77563 -27.23327 4.67081 1.000 19.23592 125 PRO A O 1
ATOM 609 N N . LEU A 1 125 ? 12.79001 -26.33068 2.86221 1.000 19.53864 126 LEU A N 1
ATOM 610 C CA . LEU A 1 125 ? 13.01256 -24.95205 3.26352 1.000 20.79538 126 LEU A CA 1
ATOM 611 C C . LEU A 1 125 ? 11.69281 -24.35787 3.75193 1.000 24.79954 126 LEU A C 1
ATOM 612 O O . LEU A 1 125 ? 10.69953 -24.36382 3.01743 1.000 23.47004 126 LEU A O 1
ATOM 617 N N . PHE A 1 126 ? 11.67992 -23.87129 4.99087 1.000 19.26219 127 PHE A N 1
ATOM 618 C CA . PHE A 1 126 ? 10.49963 -23.26366 5.60273 1.000 23.65377 127 PHE A CA 1
ATOM 619 C C . PHE A 1 126 ? 10.75510 -21.80835 5.98537 1.000 24.54826 127 PHE A C 1
ATOM 620 O O . PHE A 1 126 ? 11.78667 -21.48723 6.58560 1.000 24.75741 127 PHE A O 1
ATOM 628 N N . ASP A 1 127 ? 9.78040 -20.94329 5.70466 1.000 25.32275 128 ASP A N 1
ATOM 629 C CA . ASP A 1 127 ? 9.73346 -19.59390 6.26715 1.000 24.36493 128 ASP A CA 1
ATOM 630 C C . ASP A 1 127 ? 8.92279 -19.65526 7.55814 1.000 26.57653 128 ASP A C 1
ATOM 631 O O . ASP A 1 127 ? 7.69941 -19.82121 7.51861 1.000 25.62696 128 ASP A O 1
ATOM 636 N N . ILE A 1 128 ? 9.59274 -19.51538 8.69789 1.000 27.14596 129 ILE A N 1
ATOM 637 C CA . ILE A 1 128 ? 8.94819 -19.62828 10.00497 1.000 26.21582 129 ILE A CA 1
ATOM 638 C C . ILE A 1 128 ? 8.96511 -18.26840 10.69702 1.000 30.68537 129 ILE A C 1
ATOM 639 O O . ILE A 1 128 ? 9.97514 -17.55402 10.66769 1.000 28.63198 129 ILE A O 1
ATOM 644 N N . LYS A 1 129 ? 7.83574 -17.89866 11.30005 1.000 25.71977 130 LYS A N 1
ATOM 645 C CA . LYS A 1 129 ? 7.71505 -16.64503 12.03514 1.000 28.48667 130 LYS A CA 1
ATOM 646 C C . LYS A 1 129 ? 7.05956 -16.94650 13.37517 1.000 31.55801 130 LYS A C 1
ATOM 647 O O . LYS A 1 129 ? 5.98691 -17.56246 13.42065 1.000 33.37770 130 LYS A O 1
ATOM 653 N N . ALA A 1 130 ? 7.72279 -16.55165 14.45896 1.000 34.37004 131 ALA A N 1
ATOM 654 C CA . ALA A 1 130 ? 7.19179 -16.70614 15.80675 1.000 36.06298 131 ALA A CA 1
ATOM 655 C C . ALA A 1 130 ? 7.81002 -15.63131 16.68414 1.000 36.41815 131 ALA A C 1
ATOM 656 O O . ALA A 1 130 ? 8.90748 -15.14807 16.40185 1.000 30.69722 131 ALA A O 1
ATOM 658 N N . GLU A 1 131 ? 7.09266 -15.25376 17.74258 1.000 42.32264 132 GLU A N 1
ATOM 659 C CA . GLU A 1 131 ? 7.54548 -14.17813 18.62038 1.000 43.21500 132 GLU A CA 1
ATOM 660 C C . GLU A 1 131 ? 8.83103 -14.57858 19.34164 1.000 43.06712 132 GLU A C 1
ATOM 661 O O . GLU A 1 131 ? 8.97549 -15.72161 19.79531 1.000 40.13612 132 GLU A O 1
ATOM 667 N N . HIS A 1 132 ? 9.77632 -13.63528 19.44773 1.000 44.96970 133 HIS A N 1
ATOM 668 C CA . HIS A 1 132 ? 11.02577 -13.95252 20.13559 1.000 50.22243 133 HIS A CA 1
ATOM 669 C C . HIS A 1 132 ? 10.75906 -14.27615 21.60218 1.000 47.14085 133 HIS A C 1
ATOM 670 O O . HIS A 1 132 ? 9.84643 -13.73000 22.23791 1.000 43.66085 133 HIS A O 1
ATOM 677 N N . GLY A 1 133 ? 11.56763 -15.18318 22.13378 1.000 43.06639 134 GLY A N 1
ATOM 678 C CA . GLY A 1 133 ? 11.42388 -15.61826 23.50041 1.000 45.07324 134 GLY A CA 1
ATOM 679 C C . GLY A 1 133 ? 10.41182 -16.72013 23.70468 1.000 43.88891 134 GLY A C 1
ATOM 680 O O . GLY A 1 133 ? 10.31859 -17.25934 24.81619 1.000 41.11191 134 GLY A O 1
ATOM 681 N N . ALA A 1 134 ? 9.65420 -17.08669 22.67625 1.000 37.38819 135 ALA A N 1
ATOM 682 C CA . ALA A 1 134 ? 8.68810 -18.15588 22.85818 1.000 29.71346 135 ALA A CA 1
ATOM 683 C C . ALA A 1 134 ? 9.22524 -19.52044 22.46245 1.000 30.69996 135 ALA A C 1
ATOM 684 O O . ALA A 1 134 ? 8.67594 -20.53321 22.90632 1.000 28.71990 135 ALA A O 1
ATOM 686 N N . VAL A 1 135 ? 10.27885 -19.58795 21.65052 1.000 31.35478 136 VAL A N 1
ATOM 687 C CA . VAL A 1 135 ? 10.70127 -20.85080 21.05420 1.000 26.92682 136 VAL A CA 1
ATOM 688 C C . VAL A 1 135 ? 12.05526 -21.25304 21.62372 1.000 30.45469 136 VAL A C 1
ATOM 689 O O . VAL A 1 135 ? 13.07294 -20.61098 21.33332 1.000 29.37749 136 VAL A O 1
ATOM 693 N N . THR A 1 136 ? 12.05037 -22.34037 22.41622 1.000 22.63397 137 THR A N 1
ATOM 694 C CA . THR A 1 136 ? 13.26601 -22.97627 22.92087 1.000 25.24503 137 THR A CA 1
ATOM 695 C C . THR A 1 136 ? 14.09232 -23.58203 21.79624 1.000 26.92613 137 THR A C 1
ATOM 696 O O . THR A 1 136 ? 15.32332 -23.44853 21.76965 1.000 23.07101 137 THR A O 1
ATOM 700 N N . ALA A 1 137 ? 13.43865 -24.28118 20.87409 1.000 23.86888 138 ALA A N 1
ATOM 701 C CA . ALA A 1 137 ? 14.15410 -24.99171 19.82480 1.000 22.73635 138 ALA A CA 1
ATOM 702 C C . ALA A 1 137 ? 13.20073 -25.26606 18.67045 1.000 25.16603 138 ALA A C 1
ATOM 703 O O . ALA A 1 137 ? 11.98829 -25.44228 18.86448 1.000 22.20029 138 ALA A O 1
ATOM 705 N N . VAL A 1 138 ? 13.76051 -25.30917 17.47098 1.000 22.46895 139 VAL A N 1
ATOM 706 C CA . VAL A 1 138 ? 13.06192 -25.85825 16.31471 1.000 21.11572 139 VAL A CA 1
ATOM 707 C C . VAL A 1 138 ? 13.86956 -27.04353 15.81705 1.000 23.16471 139 VAL A C 1
ATOM 708 O O . VAL A 1 138 ? 15.10289 -27.03208 15.87525 1.000 24.41045 139 VAL A O 1
ATOM 712 N N . CYS A 1 139 ? 13.18066 -28.09840 15.41266 1.000 22.23748 140 CYS A N 1
ATOM 713 C CA . CYS A 1 139 ? 13.81669 -29.25105 14.79145 1.000 20.64771 140 CYS A CA 1
ATOM 714 C C . CYS A 1 139 ? 13.46105 -29.20289 13.31188 1.000 21.12308 140 CYS A C 1
ATOM 715 O O . CYS A 1 139 ? 12.28648 -29.33194 12.95324 1.000 23.22463 140 CYS A O 1
ATOM 718 N N . LEU A 1 140 ? 14.46949 -28.99613 12.46403 1.000 21.64172 141 LEU A N 1
ATOM 719 C CA . LEU A 1 140 ? 14.26493 -28.90175 11.02243 1.000 21.36681 141 LEU A CA 1
ATOM 720 C C . LEU A 1 140 ? 14.52668 -30.25908 10.37757 1.000 21.32028 141 LEU A C 1
ATOM 721 O O . LEU A 1 140 ? 15.63633 -30.79948 10.52717 1.000 22.48992 141 LEU A O 1
ATOM 726 N N . PRO A 1 141 ? 13.56291 -30.83150 9.66116 1.000 20.85393 142 PRO A N 1
ATOM 727 C CA . PRO A 1 141 ? 13.76247 -32.16640 9.09332 1.000 24.90745 142 PRO A CA 1
ATOM 728 C C . PRO A 1 141 ? 14.83704 -32.19159 8.00201 1.000 20.92129 142 PRO A C 1
ATOM 729 O O . PRO A 1 141 ? 15.08755 -31.20805 7.30772 1.000 19.07047 142 PRO A O 1
ATOM 733 N N . HIS A 1 142 ? 15.45767 -33.35326 7.84621 1.000 21.26309 143 HIS A N 1
ATOM 734 C CA . HIS A 1 142 ? 16.39710 -33.58242 6.76141 1.000 22.85468 143 HIS A CA 1
ATOM 735 C C . HIS A 1 142 ? 16.21204 -35.01294 6.29369 1.000 21.11902 143 HIS A C 1
ATOM 736 O O . HIS A 1 142 ? 15.82348 -35.87966 7.08079 1.000 22.80070 143 HIS A O 1
ATOM 743 N N . PHE A 1 143 ? 16.48681 -35.26980 5.01169 1.000 16.80475 144 PHE A N 1
ATOM 744 C CA . PHE A 1 143 ? 16.31323 -36.61461 4.47533 1.000 20.37943 144 PHE A CA 1
ATOM 745 C C . PHE A 1 143 ? 17.62760 -37.38228 4.30278 1.000 19.85762 144 PHE A C 1
ATOM 746 O O . PHE A 1 143 ? 17.64782 -38.40459 3.61436 1.000 20.35463 144 PHE A O 1
ATOM 754 N N . VAL A 1 144 ? 18.71590 -36.94195 4.91760 1.000 21.67751 145 VAL A N 1
ATOM 755 C CA . VAL A 1 144 ? 19.96873 -37.70120 4.83124 1.000 20.94335 145 VAL A CA 1
ATOM 756 C C . VAL A 1 144 ? 19.87336 -38.91783 5.74428 1.000 25.83437 145 VAL A C 1
ATOM 757 O O . VAL A 1 144 ? 19.39834 -38.82320 6.87895 1.000 25.82516 145 VAL A O 1
ATOM 761 N N . SER A 1 145 ? 20.33341 -40.06518 5.25915 1.000 30.00141 146 SER A N 1
ATOM 762 C CA . SER A 1 145 ? 20.38106 -41.26265 6.08482 1.000 35.22208 146 SER A CA 1
ATOM 763 C C . SER A 1 145 ? 21.66979 -41.27273 6.90333 1.000 36.30276 146 SER A C 1
ATOM 764 O O . SER A 1 145 ? 22.76738 -41.15194 6.35179 1.000 35.30295 146 SER A O 1
ATOM 767 N N . LEU A 1 146 ? 21.53181 -41.39777 8.22083 1.000 42.69724 147 LEU A N 1
ATOM 768 C CA . LEU A 1 146 ? 22.67128 -41.47176 9.12377 1.000 46.61732 147 LEU A CA 1
ATOM 769 C C . LEU A 1 146 ? 22.86320 -42.85886 9.71937 1.000 58.07868 147 LEU A C 1
ATOM 770 O O . LEU A 1 146 ? 23.81574 -43.06188 10.48330 1.000 62.93377 147 LEU A O 1
ATOM 775 N N . GLN A 1 147 ? 21.98627 -43.81534 9.39861 1.000 58.21330 148 GLN A N 1
ATOM 776 C CA . GLN A 1 147 ? 22.07345 -45.13503 10.02020 1.000 66.85702 148 GLN A CA 1
ATOM 777 C C . GLN A 1 147 ? 23.38686 -45.81457 9.67745 1.000 69.58911 148 GLN A C 1
ATOM 778 O O . GLN A 1 147 ? 23.97169 -46.51276 10.51687 1.000 69.48239 148 GLN A O 1
ATOM 784 N N . GLU A 1 148 ? 23.86756 -45.61802 8.45259 1.000 69.74124 149 GLU A N 1
ATOM 785 C CA . GLU A 1 148 ? 25.19766 -46.06812 8.07756 1.000 71.85912 149 GLU A CA 1
ATOM 786 C C . GLU A 1 148 ? 26.21413 -45.00181 8.46007 1.000 69.75201 149 GLU A C 1
ATOM 787 O O . GLU A 1 148 ? 25.95677 -43.80249 8.30658 1.000 73.10522 149 GLU A O 1
ATOM 793 N N . GLY A 1 149 ? 27.36269 -45.44454 8.96471 1.000 68.89720 150 GLY A N 1
ATOM 794 C CA . GLY A 1 149 ? 28.43456 -44.53566 9.32675 1.000 68.28647 150 GLY A CA 1
ATOM 795 C C . GLY A 1 149 ? 29.12411 -43.94439 8.11267 1.000 70.22811 150 GLY A C 1
ATOM 796 O O . GLY A 1 149 ? 30.33771 -44.09458 7.94691 1.000 68.91522 150 GLY A O 1
ATOM 797 N N . LYS A 1 150 ? 28.34859 -43.27779 7.24940 1.000 70.24356 151 LYS A N 1
ATOM 798 C CA . LYS A 1 150 ? 28.86133 -42.67270 6.02970 1.000 66.44756 151 LYS A CA 1
ATOM 799 C C . LYS A 1 150 ? 28.81355 -41.15490 6.02330 1.000 63.01945 151 LYS A C 1
ATOM 800 O O . LYS A 1 150 ? 29.50076 -40.53874 5.19856 1.000 63.86138 151 LYS A O 1
ATOM 806 N N . VAL A 1 151 ? 28.02947 -40.53431 6.89985 1.000 55.61982 152 VAL A N 1
ATOM 807 C CA . VAL A 1 151 ? 27.83643 -39.08907 6.86401 1.000 51.26412 152 VAL A CA 1
ATOM 808 C C . VAL A 1 151 ? 28.33502 -38.48178 8.17338 1.000 46.86947 152 VAL A C 1
ATOM 809 O O . VAL A 1 151 ? 27.81284 -38.79074 9.25020 1.000 48.96645 152 VAL A O 1
ATOM 813 N N . ASP A 1 152 ? 29.32871 -37.60339 8.06956 1.000 48.38328 153 ASP A N 1
ATOM 814 C CA . ASP A 1 152 ? 29.85858 -36.87056 9.21327 1.000 47.63822 153 ASP A CA 1
ATOM 815 C C . ASP A 1 152 ? 28.83356 -35.84887 9.70101 1.000 41.17851 153 ASP A C 1
ATOM 816 O O . ASP A 1 152 ? 28.40500 -34.98162 8.93579 1.000 39.26019 153 ASP A O 1
ATOM 821 N N . SER A 1 153 ? 28.47957 -35.90119 10.99058 1.000 42.09081 154 SER A N 1
ATOM 822 C CA . SER A 1 153 ? 27.44997 -34.98855 11.49581 1.000 40.03267 154 SER A CA 1
ATOM 823 C C . SER A 1 153 ? 27.90049 -33.53455 11.55758 1.000 34.43858 154 SER A C 1
ATOM 824 O O . SER A 1 153 ? 27.05077 -32.63519 11.48031 1.000 30.15222 154 SER A O 1
ATOM 827 N N . SER A 1 154 ? 29.20461 -33.26868 11.65501 1.000 31.51626 155 SER A N 1
ATOM 828 C CA . SER A 1 154 ? 29.67802 -31.88441 11.63830 1.000 28.64264 155 SER A CA 1
ATOM 829 C C . SER A 1 154 ? 29.56531 -31.20840 10.26838 1.000 34.52903 155 SER A C 1
ATOM 830 O O . SER A 1 154 ? 29.91541 -30.02797 10.14746 1.000 34.56826 155 SER A O 1
ATOM 833 N N . LEU A 1 155 ? 29.11403 -31.90847 9.23083 1.000 28.06087 156 LEU A N 1
ATOM 834 C CA . LEU A 1 155 ? 28.96552 -31.31690 7.90850 1.000 30.33182 156 LEU A CA 1
ATOM 835 C C . LEU A 1 155 ? 27.55040 -30.79315 7.65099 1.000 27.16146 156 LEU A C 1
ATOM 836 O O . LEU A 1 155 ? 27.28370 -30.25207 6.57273 1.000 22.62991 156 LEU A O 1
ATOM 841 N N . PHE A 1 156 ? 26.65460 -30.91638 8.62677 1.000 22.45047 157 PHE A N 1
ATOM 842 C CA . PHE A 1 156 ? 25.30616 -30.35721 8.54419 1.000 21.83469 157 PHE A CA 1
ATOM 843 C C . PHE A 1 156 ? 25.30558 -28.89320 8.97025 1.000 23.13348 157 PHE A C 1
ATOM 844 O O . PHE A 1 156 ? 25.96992 -28.51177 9.93488 1.000 20.75970 157 PHE A O 1
ATOM 852 N N . HIS A 1 157 ? 24.56502 -28.05649 8.25225 1.000 20.01029 158 HIS A N 1
ATOM 853 C CA . HIS A 1 157 ? 24.36668 -26.69116 8.71962 1.000 21.59469 158 HIS A CA 1
ATOM 854 C C . HIS A 1 157 ? 22.90245 -26.31407 8.55635 1.000 25.97335 158 HIS A C 1
ATOM 855 O O . HIS A 1 157 ? 22.18148 -26.89450 7.74494 1.000 21.27601 158 HIS A O 1
ATOM 862 N N . VAL A 1 158 ? 22.44374 -25.35697 9.35513 1.000 24.51076 159 VAL A N 1
ATOM 863 C CA . VAL A 1 158 ? 21.13978 -24.74947 9.11167 1.000 23.96269 159 VAL A CA 1
ATOM 864 C C . VAL A 1 158 ? 21.38625 -23.45466 8.36772 1.000 25.13869 159 VAL A C 1
ATOM 865 O O . VAL A 1 158 ? 22.04666 -22.55591 8.89321 1.000 23.06499 159 VAL A O 1
ATOM 869 N N . ALA A 1 159 ? 20.87369 -23.36258 7.14528 1.000 21.56627 160 ALA A N 1
ATOM 870 C CA . ALA A 1 159 ? 20.92609 -22.12318 6.39709 1.000 21.99886 160 ALA A CA 1
ATOM 871 C C . ALA A 1 159 ? 19.78265 -21.21741 6.83675 1.000 25.97464 160 ALA A C 1
ATOM 872 O O . ALA A 1 159 ? 18.67999 -21.67920 7.13345 1.000 25.53821 160 ALA A O 1
ATOM 874 N N . HIS A 1 160 ? 20.05408 -19.92398 6.86803 1.000 24.00852 161 HIS A N 1
ATOM 875 C CA . HIS A 1 160 ? 19.09425 -18.92495 7.30151 1.000 31.86244 161 HIS A CA 1
ATOM 876 C C . HIS A 1 160 ? 19.27616 -17.75251 6.35442 1.000 31.45692 161 HIS A C 1
ATOM 877 O O . HIS A 1 160 ? 20.34876 -17.13768 6.34168 1.000 27.39690 161 HIS A O 1
ATOM 884 N N . PHE A 1 161 ? 18.27474 -17.49230 5.50545 1.000 27.56658 162 PHE A N 1
ATOM 885 C CA . PHE A 1 161 ? 18.41386 -16.48973 4.44233 1.000 29.63632 162 PHE A CA 1
ATOM 886 C C . PHE A 1 161 ? 17.77644 -15.19802 4.91437 1.000 39.18125 162 PHE A C 1
ATOM 887 O O . PHE A 1 161 ? 16.57350 -14.98596 4.77796 1.000 41.54227 162 PHE A O 1
ATOM 895 N N . GLN A 1 162 ? 18.59711 -14.33076 5.46348 1.000 36.39302 163 GLN A N 1
ATOM 896 C CA . GLN A 1 162 ? 18.16096 -13.00501 5.87553 1.000 38.58107 163 GLN A CA 1
ATOM 897 C C . GLN A 1 162 ? 18.53142 -11.98761 4.78454 1.000 47.49707 163 GLN A C 1
ATOM 898 O O . GLN A 1 162 ? 19.39279 -12.25247 3.92008 1.000 46.38189 163 GLN A O 1
ATOM 904 N N . ASP A 1 163 ? 17.80133 -10.87397 4.78404 1.000 54.85994 164 ASP A N 1
ATOM 905 C CA . ASP A 1 163 ? 18.13772 -9.63556 4.12050 1.000 50.67847 164 ASP A CA 1
ATOM 906 C C . ASP A 1 163 ? 19.56675 -9.45526 3.64545 1.000 46.89385 164 ASP A C 1
ATOM 907 O O . ASP A 1 163 ? 19.73925 -9.16652 2.45671 1.000 46.55624 164 ASP A O 1
ATOM 912 N N . HIS A 1 164 ? 20.59949 -9.66455 4.45589 1.000 48.53516 165 HIS A N 1
ATOM 913 C CA . HIS A 1 164 ? 21.93179 -9.41677 3.94319 1.000 50.08323 165 HIS A CA 1
ATOM 914 C C . HIS A 1 164 ? 22.67311 -10.67170 3.45409 1.000 47.31277 165 HIS A C 1
ATOM 915 O O . HIS A 1 164 ? 23.88772 -10.61322 3.18901 1.000 50.20939 165 HIS A O 1
ATOM 922 N N . GLY A 1 165 ? 21.98321 -11.77790 3.27443 1.000 39.39026 166 GLY A N 1
ATOM 923 C CA . GLY A 1 165 ? 22.57473 -12.95397 2.68856 1.000 37.62872 166 GLY A CA 1
ATOM 924 C C . GLY A 1 165 ? 22.50055 -14.14903 3.61439 1.000 36.62639 166 GLY A C 1
ATOM 925 O O . GLY A 1 165 ? 21.98037 -14.08653 4.72548 1.000 38.13261 166 GLY A O 1
ATOM 926 N N . MET A 1 166 ? 23.04646 -15.25143 3.12996 1.000 31.88750 167 MET A N 1
ATOM 927 C CA . MET A 1 166 ? 22.87914 -16.51732 3.82031 1.000 30.89419 167 MET A CA 1
ATOM 928 C C . MET A 1 166 ? 23.70861 -16.57051 5.10945 1.000 30.48768 167 MET A C 1
ATOM 929 O O . MET A 1 166 ? 24.92410 -16.32630 5.10478 1.000 24.18328 167 MET A O 1
ATOM 934 N N . VAL A 1 167 ? 23.04953 -16.90660 6.21507 1.000 27.16972 168 VAL A N 1
ATOM 935 C CA . VAL A 1 167 ? 23.72798 -17.27864 7.45215 1.000 27.82254 168 VAL A CA 1
ATOM 936 C C . VAL A 1 167 ? 23.77784 -18.79958 7.54928 1.000 30.53017 168 VAL A C 1
ATOM 937 O O . VAL A 1 167 ? 22.81134 -19.49057 7.19244 1.000 28.58719 168 VAL A O 1
ATOM 941 N N . LEU A 1 168 ? 24.89850 -19.32757 8.06215 1.000 26.70555 169 LEU A N 1
ATOM 942 C CA . LEU A 1 168 ? 25.10001 -20.76957 8.18952 1.000 31.19711 169 LEU A CA 1
ATOM 943 C C . LEU A 1 168 ? 25.39227 -21.11835 9.64455 1.000 37.28113 169 LEU A C 1
ATOM 944 O O . LEU A 1 168 ? 26.47934 -20.84411 10.18389 1.000 38.08409 169 LEU A O 1
ATOM 949 N N . GLU A 1 169 ? 24.44518 -21.84075 10.20427 1.000 37.99481 170 GLU A N 1
ATOM 950 C CA . GLU A 1 169 ? 24.25054 -22.07341 11.62774 1.000 40.57076 170 GLU A CA 1
ATOM 951 C C . GLU A 1 169 ? 24.64616 -23.52627 11.89956 1.000 36.57762 170 GLU A C 1
ATOM 952 O O . GLU A 1 169 ? 24.14738 -24.44102 11.23739 1.000 30.00231 170 GLU A O 1
ATOM 958 N N . THR A 1 170 ? 25.60780 -23.75426 12.84214 1.000 34.66270 171 THR A N 1
ATOM 959 C CA . THR A 1 170 ? 25.93004 -25.12836 13.27141 1.000 34.50207 171 THR A CA 1
ATOM 960 C C . THR A 1 170 ? 24.80142 -25.63083 14.16514 1.000 31.99280 171 THR A C 1
ATOM 961 O O . THR A 1 170 ? 24.41812 -24.94170 15.11255 1.000 33.39597 171 THR A O 1
ATOM 965 N N . PRO A 1 171 ? 24.17830 -26.76011 13.85191 1.000 28.49499 172 PRO A N 1
ATOM 966 C CA . PRO A 1 171 ? 23.03894 -27.20851 14.66455 1.000 27.20704 172 PRO A CA 1
ATOM 967 C C . PRO A 1 171 ? 23.47620 -27.52499 16.08994 1.000 28.53528 172 PRO A C 1
ATOM 968 O O . PRO A 1 171 ? 24.61274 -27.92670 16.33833 1.000 26.24356 172 PRO A O 1
ATOM 972 N N . ALA A 1 172 ? 22.56015 -27.33961 17.03903 1.000 27.64697 173 ALA A N 1
ATOM 973 C CA . ALA A 1 172 ? 22.85601 -27.78596 18.39541 1.000 29.11659 173 ALA A CA 1
ATOM 974 C C . ALA A 1 172 ? 23.15514 -29.27325 18.40657 1.000 29.59881 173 ALA A C 1
ATOM 975 O O . ALA A 1 172 ? 24.12899 -29.70736 19.02051 1.000 33.11839 173 ALA A O 1
ATOM 977 N N . ARG A 1 173 ? 22.36069 -30.06595 17.69296 1.000 27.34262 174 ARG A N 1
ATOM 978 C CA . ARG A 1 173 ? 22.67154 -31.47487 17.50686 1.000 27.46460 174 ARG A CA 1
ATOM 979 C C . ARG A 1 173 ? 21.99392 -31.95206 16.23367 1.000 28.02107 174 ARG A C 1
ATOM 980 O O . ARG A 1 173 ? 21.05809 -31.32362 15.73340 1.000 24.81758 174 ARG A O 1
ATOM 988 N N . VAL A 1 174 ? 22.48280 -33.06965 15.71213 1.000 26.16927 175 VAL A N 1
ATOM 989 C CA . VAL A 1 174 ? 21.93358 -33.67270 14.51090 1.000 31.99185 175 VAL A CA 1
ATOM 990 C C . VAL A 1 174 ? 21.39403 -35.03482 14.88878 1.000 34.23034 175 VAL A C 1
ATOM 991 O O . VAL A 1 174 ? 22.12135 -35.86979 15.43702 1.000 37.44797 175 VAL A O 1
ATOM 995 N N . GLU A 1 175 ? 20.13586 -35.26106 14.58591 1.000 30.62894 176 GLU A N 1
ATOM 996 C CA . GLU A 1 175 ? 19.44457 -36.49927 14.85583 1.000 32.95238 176 GLU A CA 1
ATOM 997 C C . GLU A 1 175 ? 19.22890 -37.26065 13.55195 1.000 32.21717 176 GLU A C 1
ATOM 998 O O . GLU A 1 175 ? 19.53183 -36.74966 12.46566 1.000 31.41043 176 GLU A O 1
ATOM 1004 N N . PRO A 1 176 ? 18.73490 -38.50625 13.61925 1.000 36.00126 177 PRO A N 1
ATOM 1005 C CA . PRO A 1 176 ? 18.55297 -39.28134 12.38038 1.000 32.47558 177 PRO A CA 1
ATOM 1006 C C . PRO A 1 176 ? 17.74514 -38.58185 11.30179 1.000 32.49111 177 PRO A C 1
ATOM 1007 O O . PRO A 1 176 ? 18.03906 -38.77521 10.11631 1.000 34.08049 177 PRO A O 1
ATOM 1011 N N . HIS A 1 177 ? 16.73005 -37.78624 11.66358 1.000 30.63376 178 HIS A N 1
ATOM 1012 C CA . HIS A 1 177 ? 15.82386 -37.22236 10.66677 1.000 32.14268 178 HIS A CA 1
ATOM 1013 C C . HIS A 1 177 ? 15.57550 -35.72958 10.85201 1.000 27.49635 178 HIS A C 1
ATOM 1014 O O . HIS A 1 177 ? 14.71579 -35.16524 10.15385 1.000 26.84820 178 HIS A O 1
ATOM 1021 N N . PHE A 1 178 ? 16.31246 -35.07059 11.73988 1.000 23.75637 179 PHE A N 1
ATOM 1022 C CA . PHE A 1 178 ? 16.17913 -33.63516 11.87941 1.000 23.40587 179 PHE A CA 1
ATOM 1023 C C . PHE A 1 178 ? 17.43973 -33.06038 12.50958 1.000 25.54466 179 PHE A C 1
ATOM 1024 O O . PHE A 1 178 ? 18.25157 -33.77370 13.10118 1.000 27.46687 179 PHE A O 1
ATOM 1032 N N . ALA A 1 179 ? 17.58576 -31.74952 12.36545 1.000 22.69948 180 ALA A N 1
ATOM 1033 C CA . ALA A 1 179 ? 18.64190 -30.99153 13.00139 1.000 24.00157 180 ALA A CA 1
ATOM 1034 C C . ALA A 1 179 ? 17.98625 -29.98544 13.93236 1.000 26.07347 180 ALA A C 1
ATOM 1035 O O . ALA A 1 179 ? 16.91432 -29.45784 13.62586 1.000 23.71689 180 ALA A O 1
ATOM 1037 N N . VAL A 1 180 ? 18.60284 -29.75835 15.08560 1.000 19.82745 181 VAL A N 1
ATOM 1038 C CA . VAL A 1 180 ? 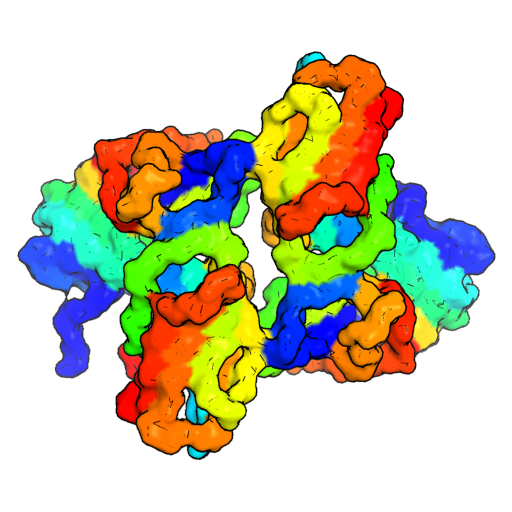18.02840 -28.92650 16.13606 1.000 24.08417 181 VAL A CA 1
ATOM 1039 C C . VAL A 1 180 ? 18.72097 -27.57646 16.12540 1.000 24.96186 181 VAL A C 1
ATOM 1040 O O . VAL A 1 180 ? 19.95314 -27.50441 16.13998 1.000 26.71413 181 VAL A O 1
ATOM 1044 N N . LEU A 1 181 ? 17.93543 -26.50748 16.09893 1.000 24.51003 182 LEU A N 1
ATOM 1045 C CA . LEU A 1 181 ? 18.43595 -25.14468 16.23131 1.000 26.56552 182 LEU A CA 1
ATOM 1046 C C . LEU A 1 181 ? 17.86217 -24.58297 17.53084 1.000 30.00353 182 LEU A C 1
ATOM 1047 O O . LEU A 1 181 ? 16.63884 -24.46118 17.66282 1.000 25.62192 182 LEU A O 1
ATOM 1052 N N . GLU A 1 182 ? 18.73482 -24.27942 18.49690 1.000 28.20214 183 GLU A N 1
ATOM 1053 C CA . GLU A 1 182 ? 18.30803 -23.72904 19.78218 1.000 29.42665 183 GLU A CA 1
ATOM 1054 C C . GLU A 1 182 ? 18.09869 -22.21774 19.70075 1.000 28.38575 183 GLU A C 1
ATOM 1055 O O . GLU A 1 182 ? 18.80314 -21.50664 18.97865 1.000 28.58182 183 GLU A O 1
ATOM 1061 N N . ASN A 1 183 ? 17.10845 -21.73002 20.44654 1.000 23.64862 184 ASN A N 1
ATOM 1062 C CA . ASN A 1 183 ? 16.80698 -20.31183 20.54278 1.000 25.79411 184 ASN A CA 1
ATOM 1063 C C . ASN A 1 183 ? 16.80617 -19.59791 19.17809 1.000 30.18896 184 ASN A C 1
ATOM 1064 O O . ASN A 1 183 ? 17.51429 -18.61410 18.99374 1.000 29.54942 184 ASN A O 1
ATOM 1069 N N . PRO A 1 184 ? 16.02398 -20.09424 18.21906 1.000 34.52831 185 PRO A N 1
ATOM 1070 C CA . PRO A 1 184 ? 16.03799 -19.46746 16.89218 1.000 30.92318 185 PRO A CA 1
ATOM 1071 C C . PRO A 1 184 ? 15.43486 -18.07467 16.92525 1.000 33.89074 185 PRO A C 1
ATOM 1072 O O . PRO A 1 184 ? 14.42712 -17.82419 17.59555 1.000 36.60376 185 PRO A O 1
ATOM 1076 N N . SER A 1 185 ? 16.09438 -17.15005 16.21711 1.000 34.70415 186 SER A N 1
ATOM 1077 C CA . SER A 1 185 ? 15.52656 -15.84408 15.89864 1.000 40.73304 186 SER A CA 1
ATOM 1078 C C . SER A 1 185 ? 15.03114 -15.91750 14.45066 1.000 43.23675 186 SER A C 1
ATOM 1079 O O . SER A 1 185 ? 15.80639 -15.81383 13.49043 1.000 42.50753 186 SER A O 1
ATOM 1082 N N . PHE A 1 186 ? 13.73014 -16.11391 14.28897 1.000 44.02105 187 PHE A N 1
ATOM 1083 C CA . PHE A 1 186 ? 13.20761 -16.34414 12.96565 1.000 45.77129 187 PHE A CA 1
ATOM 1084 C C . PHE A 1 186 ? 13.23621 -15.05269 12.15379 1.000 52.98277 187 PHE A C 1
ATOM 1085 O O . PHE A 1 186 ? 13.03866 -13.96180 12.69516 1.000 62.04024 187 PHE A O 1
ATOM 1093 N N . SER B 2 1 ? 4.61214 -17.41473 -32.50398 1.000 51.71622 188 SER D N 1
ATOM 1094 C CA . SER B 2 1 ? 4.31707 -17.69932 -31.10478 1.000 49.22693 188 SER D CA 1
ATOM 1095 C C . SER B 2 1 ? 5.50218 -18.58313 -30.60398 1.000 42.74445 188 SER D C 1
ATOM 1096 O O . SER B 2 1 ? 6.44638 -18.80778 -31.38985 1.000 39.26723 188 SER D O 1
ATOM 1099 N N . PRO B 2 2 ? 5.51744 -19.03576 -29.33740 1.000 37.01684 189 PRO D N 1
ATOM 1100 C CA . PRO B 2 2 ? 6.65885 -19.85368 -28.88019 1.000 34.92904 189 PRO D CA 1
ATOM 1101 C C . PRO B 2 2 ? 6.67300 -21.21770 -29.55456 1.000 31.63718 189 PRO D C 1
ATOM 1102 O O . PRO B 2 2 ? 5.64246 -21.89248 -29.64844 1.000 33.70527 189 PRO D O 1
ATOM 1106 N N . MET B 2 3 ? 7.85379 -21.61900 -30.02451 1.000 25.61609 190 MET D N 1
ATOM 1107 C CA . MET B 2 3 ? 7.99296 -22.87718 -30.75154 1.000 29.05979 190 MET D CA 1
ATOM 1108 C C . MET B 2 3 ? 9.39154 -23.44963 -30.55580 1.000 28.14588 190 MET D C 1
ATOM 1109 O O . MET B 2 3 ? 10.36664 -22.70624 -30.45208 1.000 27.68575 190 MET D O 1
ATOM 1114 N N . GLY B 2 4 ? 9.46798 -24.77905 -30.50882 1.000 31.68712 191 GLY D N 1
ATOM 1115 C CA . GLY B 2 4 ? 10.70994 -25.50920 -30.30387 1.000 24.23878 191 GLY D CA 1
ATOM 1116 C C . GLY B 2 4 ? 10.47985 -26.96803 -30.62963 1.000 26.44042 191 GLY D C 1
ATOM 1117 O O . GLY B 2 4 ? 9.35457 -27.39937 -30.89765 1.000 28.06092 191 GLY D O 1
ATOM 1118 N N . VAL B 2 5 ? 11.56279 -27.73603 -30.58524 1.000 24.35975 192 VAL D N 1
ATOM 1119 C CA . VAL B 2 5 ? 11.56804 -29.12452 -31.04262 1.000 22.82615 192 VAL D CA 1
ATOM 1120 C C . VAL B 2 5 ? 11.37937 -30.06326 -29.85265 1.000 24.33775 192 VAL D C 1
ATOM 1121 O O . VAL B 2 5 ? 12.10638 -29.97765 -28.85414 1.000 22.02105 192 VAL D O 1
ATOM 1125 N N . LEU B 2 6 ? 10.40874 -30.96675 -29.96528 1.000 21.42771 193 LEU D N 1
ATOM 1126 C CA . LEU B 2 6 ? 10.14869 -32.02201 -28.98691 1.000 25.57498 193 LEU D CA 1
ATOM 1127 C C . LEU B 2 6 ? 10.41819 -33.36926 -29.64216 1.000 27.93700 193 LEU D C 1
ATOM 1128 O O . LEU B 2 6 ? 10.33511 -33.51582 -30.86357 1.000 26.85021 193 LEU D O 1
ATOM 1133 N N . LEU B 2 7 ? 10.69688 -34.37406 -28.81854 1.000 24.20741 194 LEU D N 1
ATOM 1134 C CA . LEU B 2 7 ? 10.96461 -35.71704 -29.31587 1.000 26.46826 194 LEU D CA 1
ATOM 1135 C C . LEU B 2 7 ? 10.05755 -36.68536 -28.58307 1.000 26.32718 194 LEU D C 1
ATOM 1136 O O . LEU B 2 7 ? 10.04935 -36.70277 -27.34794 1.000 24.27444 194 LEU D O 1
ATOM 1141 N N . ARG B 2 8 ? 9.30910 -37.49344 -29.33533 1.000 26.30359 195 ARG D N 1
ATOM 1142 C CA . ARG B 2 8 ? 8.45077 -38.49984 -28.71088 1.000 27.74043 195 ARG D CA 1
ATOM 1143 C C . ARG B 2 8 ? 9.30922 -39.62741 -28.14900 1.000 25.39975 195 ARG D C 1
ATOM 1144 O O . ARG B 2 8 ? 10.14621 -40.20055 -28.85491 1.000 24.79130 195 ARG D O 1
ATOM 1152 N N . MET B 2 9 ? 9.09750 -39.93793 -26.87816 1.000 25.53120 196 MET D N 1
ATOM 1153 C CA . MET B 2 9 ? 9.84835 -40.97410 -26.18284 1.000 29.73991 196 MET D CA 1
ATOM 1154 C C . MET B 2 9 ? 9.22026 -42.33370 -26.41284 1.000 28.96932 196 MET D C 1
ATOM 1155 O O . MET B 2 9 ? 8.00225 -42.44866 -26.54127 1.000 26.05243 196 MET D O 1
ATOM 1160 N N . ILE B 2 10 ? 10.05110 -43.37197 -26.41466 1.000 25.86647 197 ILE D N 1
ATOM 1161 C CA . ILE B 2 10 ? 9.52496 -44.73560 -26.48934 1.000 32.41351 197 ILE D CA 1
ATOM 1162 C C . ILE B 2 10 ? 9.68826 -45.41769 -25.13209 1.000 36.92655 197 ILE D C 1
ATOM 1163 O O . ILE B 2 10 ? 10.61884 -45.09157 -24.37295 1.000 37.36879 197 ILE D O 1
ATOM 1168 N N . PRO B 2 11 ? 8.80252 -46.35049 -24.77478 1.000 35.41905 198 PRO D N 1
ATOM 1169 C CA . PRO B 2 11 ? 8.80224 -46.86078 -23.38648 1.000 39.34720 198 PRO D CA 1
ATOM 1170 C C . PRO B 2 11 ? 10.09196 -47.56410 -22.97555 1.000 40.43095 198 PRO D C 1
ATOM 1171 O O . PRO B 2 11 ? 10.52530 -47.42282 -21.82421 1.000 43.73501 198 PRO D O 1
ATOM 1175 N N . ALA B 2 12 ? 10.72436 -48.29890 -23.88912 1.000 41.07385 199 ALA D N 1
ATOM 1176 C CA . ALA B 2 12 ? 11.95028 -49.01298 -23.55199 1.000 42.47700 199 ALA D CA 1
ATOM 1177 C C . ALA B 2 12 ? 13.09171 -48.05791 -23.20987 1.000 51.17024 199 ALA D C 1
ATOM 1178 O O . ALA B 2 12 ? 13.92732 -48.37430 -22.35482 1.000 53.37805 199 ALA D O 1
ATOM 1180 N N . VAL B 2 13 ? 13.14052 -46.89497 -23.85245 1.000 50.28900 200 VAL D N 1
ATOM 1181 C CA . VAL B 2 13 ? 14.30635 -46.01580 -23.81278 1.000 45.04221 200 VAL D CA 1
ATOM 1182 C C . VAL B 2 13 ? 14.10172 -44.83689 -22.86708 1.000 45.15882 200 VAL D C 1
ATOM 1183 O O . VAL B 2 13 ? 15.02569 -44.44791 -22.15050 1.000 46.27505 200 VAL D O 1
ATOM 1187 N N . GLY B 2 14 ? 12.90334 -44.24285 -22.84798 1.000 42.39931 201 GLY D N 1
ATOM 1188 C CA . GLY B 2 14 ? 12.67757 -43.12375 -21.94508 1.000 39.48708 201 GLY D CA 1
ATOM 1189 C C . GLY B 2 14 ? 13.50635 -41.89987 -22.32582 1.000 41.93358 201 GLY D C 1
ATOM 1190 O O . GLY B 2 14 ? 13.79670 -41.65431 -23.50169 1.000 28.77378 201 GLY D O 1
ATOM 1191 N N . HIS B 2 15 ? 13.88665 -41.11669 -21.30227 1.000 44.34069 202 HIS D N 1
ATOM 1192 C CA . HIS B 2 15 ? 14.64223 -39.87674 -21.48589 1.000 45.49364 202 HIS D CA 1
ATOM 1193 C C . HIS B 2 15 ? 16.10735 -40.09740 -21.80120 1.000 42.22486 202 HIS D C 1
ATOM 1194 O O . HIS B 2 15 ? 16.80318 -39.12677 -22.12302 1.000 46.37307 202 HIS D O 1
ATOM 1201 N N . PHE B 2 16 ? 16.60487 -41.32366 -21.69040 1.000 43.04940 203 PHE D N 1
ATOM 1202 C CA . PHE B 2 16 ? 18.04834 -41.56041 -21.66909 1.000 48.64490 203 PHE D CA 1
ATOM 1203 C C . PHE B 2 16 ? 18.49203 -41.91246 -23.08514 1.000 41.75841 203 PHE D C 1
ATOM 1204 O O . PHE B 2 16 ? 18.80508 -43.06272 -23.39272 1.000 38.01744 203 PHE D O 1
ATOM 1212 N N . ILE B 2 17 ? 18.52982 -40.88058 -23.94282 1.000 42.49158 204 ILE D N 1
ATOM 1213 C CA . ILE B 2 17 ? 18.88007 -40.93844 -25.37240 1.000 36.80590 204 ILE D CA 1
ATOM 1214 C C . ILE B 2 17 ? 20.19309 -40.20171 -25.66171 1.000 42.04880 204 ILE D C 1
ATOM 1215 O O . ILE B 2 17 ? 20.65311 -39.40808 -24.82139 1.000 39.84670 204 ILE D O 1
ATOM 1220 N N . PRO B 2 18 ? 20.81729 -40.39601 -26.86618 1.000 39.59735 205 PRO D N 1
ATOM 1221 C CA . PRO B 2 18 ? 22.07620 -39.69226 -27.18594 1.000 42.36891 205 PRO D CA 1
ATOM 1222 C C . PRO B 2 18 ? 21.90879 -38.27610 -27.72916 1.000 39.92421 205 PRO D C 1
ATOM 1223 O O . PRO B 2 18 ? 21.15121 -38.06109 -28.68632 1.000 32.03035 205 PRO D O 1
ATOM 1227 N N . ILE B 2 19 ? 22.65628 -37.31618 -27.16399 1.000 34.40102 206 ILE D N 1
ATOM 1228 C CA . ILE B 2 19 ? 22.54910 -35.90232 -27.51826 1.000 32.36977 206 ILE D CA 1
ATOM 1229 C C . ILE B 2 19 ? 23.93164 -35.32038 -27.82536 1.000 31.05173 206 ILE D C 1
ATOM 1230 O O . ILE B 2 19 ? 24.96839 -35.87290 -27.43736 1.000 28.47644 206 ILE D O 1
ATOM 1235 N N . THR B 2 20 ? 23.94167 -34.18636 -28.53641 1.000 27.55392 207 THR D N 1
ATOM 1236 C CA . THR B 2 20 ? 25.18128 -33.43587 -28.74633 1.000 29.58303 207 THR D CA 1
ATOM 1237 C C . THR B 2 20 ? 25.39533 -32.55166 -27.52605 1.000 29.10710 207 THR D C 1
ATOM 1238 O O . THR B 2 20 ? 24.68478 -31.55952 -27.33720 1.000 28.23069 207 THR D O 1
ATOM 1242 N N . SER B 2 21 ? 26.35388 -32.92870 -26.67557 1.000 20.96471 208 SER D N 1
ATOM 1243 C CA . SER B 2 21 ? 26.65346 -32.16826 -25.47483 1.000 20.99090 208 SER D CA 1
ATOM 1244 C C . SER B 2 21 ? 27.70025 -31.09011 -25.76682 1.000 24.32048 208 SER D C 1
ATOM 1245 O O . SER B 2 21 ? 28.36344 -31.08249 -26.80258 1.000 23.80708 208 SER D O 1
ATOM 1248 N N . ILE B 2 22 ? 27.84141 -30.15229 -24.84069 1.000 20.59732 209 ILE D N 1
ATOM 1249 C CA . ILE B 2 22 ? 28.88744 -29.14256 -24.93928 1.000 23.36103 209 ILE D CA 1
ATOM 1250 C C . ILE B 2 22 ? 29.51770 -29.01557 -23.56572 1.000 21.31625 209 ILE D C 1
ATOM 1251 O O . ILE B 2 22 ? 28.83498 -29.12410 -22.54067 1.000 19.20942 209 ILE D O 1
ATOM 1256 N N . THR B 2 23 ? 30.82399 -28.85092 -23.53656 1.000 19.94626 210 THR D N 1
ATOM 1257 C CA . THR B 2 23 ? 31.50437 -28.51445 -22.29326 1.000 22.12386 210 THR D CA 1
ATOM 1258 C C . THR B 2 23 ? 31.64625 -27.00258 -22.21983 1.000 24.35314 210 THR D C 1
ATOM 1259 O O . THR B 2 23 ? 31.95570 -26.33698 -23.21325 1.000 24.66839 210 THR D O 1
ATOM 1263 N N . LEU B 2 24 ? 31.39264 -26.44465 -21.05533 1.000 20.35030 211 LEU D N 1
ATOM 1264 C CA . LEU B 2 24 ? 31.56716 -25.01538 -20.87962 1.000 20.86840 211 LEU D CA 1
ATOM 1265 C C . LEU B 2 24 ? 32.57999 -24.83012 -19.77468 1.000 21.04875 211 LEU D C 1
ATOM 1266 O O . LEU B 2 24 ? 32.42335 -25.41561 -18.69996 1.000 23.46994 211 LEU D O 1
ATOM 1271 N N . ILE B 2 25 ? 33.62237 -24.05053 -20.03618 1.000 16.63292 212 ILE D N 1
ATOM 1272 C CA . ILE B 2 25 ? 34.68554 -23.82330 -19.06338 1.000 21.22496 212 ILE D CA 1
ATOM 1273 C C . ILE B 2 25 ? 34.70216 -22.34962 -18.69109 1.000 25.02518 212 ILE D C 1
ATOM 1274 O O . ILE B 2 25 ? 34.76803 -21.48380 -19.57317 1.000 20.61334 212 ILE D O 1
ATOM 1279 N N . TYR B 2 26 ? 34.68335 -22.07307 -17.38453 1.000 17.88668 213 TYR D N 1
ATOM 1280 C CA . TYR B 2 26 ? 34.81501 -20.73053 -16.83772 1.000 21.96081 213 TYR D CA 1
ATOM 1281 C C . TYR B 2 26 ? 35.96560 -20.70429 -15.83930 1.000 21.00477 213 TYR D C 1
ATOM 1282 O O . TYR B 2 26 ? 36.28403 -21.72117 -15.22894 1.000 19.35444 213 TYR D O 1
ATOM 1291 N N . TYR B 2 27 ? 36.60143 -19.54257 -15.66446 1.000 20.29425 214 TYR D N 1
ATOM 1292 C CA . TYR B 2 27 ? 37.74124 -19.46023 -14.76344 1.000 17.51315 214 TYR D CA 1
ATOM 1293 C C . TYR B 2 27 ? 37.73812 -18.14481 -13.98152 1.000 22.30564 214 TYR D C 1
ATOM 1294 O O . TYR B 2 27 ? 37.17217 -17.14207 -14.40572 1.000 22.22335 214 TYR D O 1
ATOM 1303 N N . ARG B 2 28 ? 38.41051 -18.16934 -12.83354 1.000 21.92157 215 ARG D N 1
ATOM 1304 C CA . ARG B 2 28 ? 38.76806 -16.96804 -12.09622 1.000 21.51904 215 ARG D CA 1
ATOM 1305 C C . ARG B 2 28 ? 40.15311 -17.17620 -11.50952 1.000 20.14412 215 ARG D C 1
ATOM 1306 O O . ARG B 2 28 ? 40.39528 -18.18210 -10.83226 1.000 21.48634 215 ARG D O 1
ATOM 1314 N N . LEU B 2 29 ? 41.06437 -16.25664 -11.82615 1.000 19.58960 216 LEU D N 1
ATOM 1315 C CA . LEU B 2 29 ? 42.44470 -16.25950 -11.36106 1.000 26.57866 216 LEU D CA 1
ATOM 1316 C C . LEU B 2 29 ? 42.53601 -15.38267 -10.11703 1.000 30.33820 216 LEU D C 1
ATOM 1317 O O . LEU B 2 29 ? 41.93342 -14.30566 -10.08139 1.000 25.85282 216 LEU D O 1
ATOM 1322 N N . TYR B 2 30 ? 43.25554 -15.83198 -9.07824 1.000 28.88501 217 TYR D N 1
ATOM 1323 C CA . TYR B 2 30 ? 43.37146 -14.92948 -7.93294 1.000 30.38340 217 TYR D CA 1
ATOM 1324 C C . TYR B 2 30 ? 44.84654 -15.03281 -7.58122 1.000 33.15740 217 TYR D C 1
ATOM 1325 O O . TYR B 2 30 ? 45.20689 -15.96132 -6.86205 1.000 45.08924 217 TYR D O 1
ATOM 1334 N N . LEU B 2 31 ? 45.69189 -14.12401 -8.04468 1.000 38.01707 218 LEU D N 1
ATOM 1335 C CA . LEU B 2 31 ? 47.14032 -14.43593 -7.99544 1.000 39.30019 218 LEU D CA 1
ATOM 1336 C C . LEU B 2 31 ? 47.45971 -15.69901 -8.80849 1.000 33.95740 218 LEU D C 1
ATOM 1337 O O . LEU B 2 31 ? 46.74266 -16.00186 -9.77091 1.000 37.56362 218 LEU D O 1
ATOM 1342 N N . GLU B 2 32 ? 48.50743 -16.43038 -8.42122 1.000 35.75724 219 GLU D N 1
ATOM 1343 C CA . GLU B 2 32 ? 48.94772 -17.73531 -8.92956 1.000 33.05638 219 GLU D CA 1
ATOM 1344 C C . GLU B 2 32 ? 47.87491 -18.80494 -9.12115 1.000 33.19112 219 GLU D C 1
ATOM 1345 O O . GLU B 2 32 ? 47.99317 -19.67416 -9.99441 1.000 27.59970 219 GLU D O 1
ATOM 1351 N N . ASP B 2 33 ? 46.93960 -18.85865 -8.16836 1.000 27.67264 220 ASP D N 1
ATOM 1352 C CA . ASP B 2 33 ? 45.97998 -19.95034 -8.07783 1.000 31.67317 220 ASP D CA 1
ATOM 1353 C C . ASP B 2 33 ? 44.72424 -19.60018 -8.85255 1.000 21.14142 220 ASP D C 1
ATOM 1354 O O . ASP B 2 33 ? 44.41108 -18.42872 -9.08189 1.000 26.00646 220 ASP D O 1
ATOM 1359 N N . ILE B 2 34 ? 43.98602 -20.63549 -9.24539 1.000 22.40450 221 ILE D N 1
ATOM 1360 C CA . ILE B 2 34 ? 42.86580 -20.43556 -10.15945 1.000 24.37741 221 ILE D CA 1
ATOM 1361 C C . ILE B 2 34 ? 41.75476 -21.44283 -9.87500 1.000 21.00753 221 ILE D C 1
ATOM 1362 O O . ILE B 2 34 ? 42.00720 -22.58589 -9.47790 1.000 20.83942 221 ILE D O 1
ATOM 1367 N N . THR B 2 35 ? 40.51301 -20.99980 -10.06384 1.000 20.12917 222 THR D N 1
ATOM 1368 C CA . THR B 2 35 ? 39.34179 -21.87182 -10.01125 1.000 22.69918 222 THR D CA 1
ATOM 1369 C C . THR B 2 35 ? 38.75859 -22.00584 -11.41613 1.000 24.54400 222 THR D C 1
ATOM 1370 O O . THR B 2 35 ? 38.61684 -21.00457 -12.13050 1.000 17.35583 222 THR D O 1
ATOM 1374 N N . PHE B 2 36 ? 38.45612 -23.23915 -11.81883 1.000 21.58229 223 PHE D N 1
ATOM 1375 C CA . PHE B 2 36 ? 37.69872 -23.49884 -13.04125 1.000 24.26009 223 PHE D CA 1
ATOM 1376 C C . PHE B 2 36 ? 36.34525 -24.09168 -12.67769 1.000 22.37456 223 PHE D C 1
ATOM 1377 O O . PHE B 2 36 ? 36.23736 -24.86801 -11.72365 1.000 21.08478 223 PHE D O 1
ATOM 1385 N N . HIS B 2 37 ? 35.31637 -23.70705 -13.42616 1.000 22.81100 224 HIS D N 1
ATOM 1386 C CA . HIS B 2 37 ? 34.00618 -24.34319 -13.38641 1.000 21.20378 224 HIS D CA 1
ATOM 1387 C C . HIS B 2 37 ? 33.81076 -25.07602 -14.70444 1.000 24.44801 224 HIS D C 1
ATOM 1388 O O . HIS B 2 37 ? 33.88070 -24.45522 -15.77299 1.000 21.02007 224 HIS D O 1
ATOM 1395 N N . LEU B 2 38 ? 33.58422 -26.38389 -14.63693 1.000 20.33216 225 LEU D N 1
ATOM 1396 C CA . LEU B 2 38 ? 33.34015 -27.18979 -15.82712 1.000 17.79560 225 LEU D CA 1
ATOM 1397 C C . LEU B 2 38 ? 31.88633 -27.64633 -15.84835 1.000 23.61385 225 LEU D C 1
ATOM 1398 O O . LEU B 2 38 ? 31.41835 -28.27397 -14.89479 1.000 18.21360 225 LEU D O 1
ATOM 1403 N N . TYR B 2 39 ? 31.17686 -27.32353 -16.93366 1.000 20.66749 226 TYR D N 1
ATOM 1404 C CA . TYR B 2 39 ? 2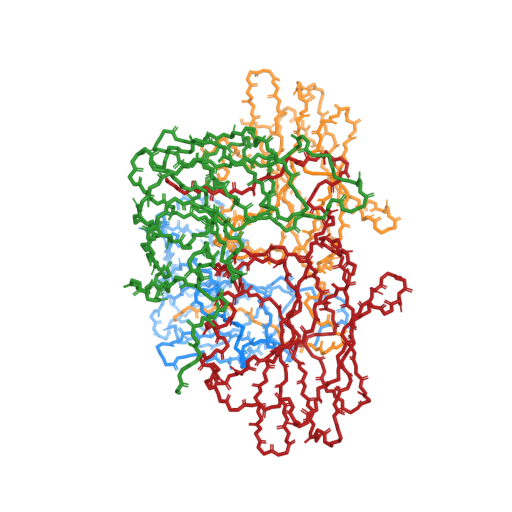9.79725 -27.73149 -17.13946 1.000 21.08085 226 TYR D CA 1
ATOM 1405 C C . TYR B 2 39 ? 29.75028 -28.72280 -18.28700 1.000 23.82688 226 TYR D C 1
ATOM 1406 O O . TYR B 2 39 ? 30.50385 -28.59702 -19.25459 1.000 23.91632 226 TYR D O 1
ATOM 1415 N N . LEU B 2 40 ? 28.83423 -29.68318 -18.19814 1.000 18.62652 227 LEU D N 1
ATOM 1416 C CA . LEU B 2 40 ? 28.55475 -30.60638 -19.29659 1.000 17.83904 227 LEU D CA 1
ATOM 1417 C C . LEU B 2 40 ? 27.04709 -30.61386 -19.54678 1.000 23.39706 227 LEU D C 1
ATOM 1418 O O . LEU B 2 40 ? 26.29677 -31.23605 -18.79598 1.000 21.78880 227 LEU D O 1
ATOM 1423 N N . VAL B 2 41 ? 26.60046 -29.94177 -20.60218 1.000 21.86091 228 VAL D N 1
ATOM 1424 C CA . VAL B 2 41 ? 25.16401 -29.68532 -20.76468 1.000 21.81328 228 VAL D CA 1
ATOM 1425 C C . VAL B 2 41 ? 24.77000 -29.97533 -22.21600 1.000 22.42468 228 VAL D C 1
ATOM 1426 O O . VAL B 2 41 ? 25.61878 -30.07210 -23.11815 1.000 19.79432 228 VAL D O 1
ATOM 1430 N N . PRO B 2 42 ? 23.46841 -30.11405 -22.46635 1.000 21.86279 229 PRO D N 1
ATOM 1431 C CA . PRO B 2 42 ? 22.99637 -30.21454 -23.85931 1.000 19.14497 229 PRO D CA 1
ATOM 1432 C C . PRO B 2 42 ? 23.32728 -28.95511 -24.65246 1.000 24.50647 229 PRO D C 1
ATOM 1433 O O . PRO B 2 42 ? 23.39642 -27.85225 -24.10688 1.000 20.73050 229 PRO D O 1
ATOM 1437 N N . ASN B 2 43 ? 23.52352 -29.11233 -25.96204 1.000 23.00333 230 ASN D N 1
ATOM 1438 C CA . ASN B 2 43 ? 23.82150 -27.93993 -26.78749 1.000 21.26989 230 ASN D CA 1
ATOM 1439 C C . ASN B 2 43 ? 22.54770 -27.12333 -26.98620 1.000 23.45159 230 ASN D C 1
ATOM 1440 O O . ASN B 2 43 ? 21.75903 -27.38991 -27.89055 1.000 25.93054 230 ASN D O 1
ATOM 1445 N N . ASP B 2 44 ? 22.36411 -26.10030 -26.15576 1.000 26.18664 231 ASP D N 1
ATOM 1446 C CA . ASP B 2 44 ? 21.12966 -25.31140 -26.10666 1.000 26.18417 231 ASP D CA 1
ATOM 1447 C C . ASP B 2 44 ? 21.52915 -23.87941 -25.78347 1.000 21.67380 231 ASP D C 1
ATOM 1448 O O . ASP B 2 44 ? 22.11464 -23.62655 -24.72441 1.000 22.27508 231 ASP D O 1
ATOM 1453 N N . CYS B 2 45 ? 21.25107 -22.93828 -26.69529 1.000 27.10113 232 CYS D N 1
ATOM 1454 C CA . CYS B 2 45 ? 21.73381 -21.56964 -26.48158 1.000 25.72853 232 CYS D CA 1
ATOM 1455 C C . CYS B 2 45 ? 21.10129 -20.92530 -25.25679 1.000 26.13574 232 CYS D C 1
ATOM 1456 O O . CYS B 2 45 ? 21.69322 -20.02631 -24.64896 1.000 22.26987 232 CYS D O 1
ATOM 1459 N N . THR B 2 46 ? 19.90244 -21.35685 -24.87216 1.000 24.59408 233 THR D N 1
ATOM 1460 C CA . THR B 2 46 ? 19.29306 -20.73161 -23.70479 1.000 27.32563 233 THR D CA 1
ATOM 1461 C C . THR B 2 46 ? 19.93198 -21.22646 -22.41066 1.000 27.84564 233 THR D C 1
ATOM 1462 O O . THR B 2 46 ? 20.09804 -20.44579 -21.46738 1.000 23.53622 233 THR D O 1
ATOM 1466 N N . ILE B 2 47 ? 20.34214 -22.49902 -22.35549 1.000 22.11077 234 ILE D N 1
ATOM 1467 C CA . ILE B 2 47 ? 21.10163 -22.96027 -21.19676 1.000 25.50425 234 ILE D CA 1
ATOM 1468 C C . ILE B 2 47 ? 22.47045 -22.29041 -21.16600 1.000 26.05528 234 ILE D C 1
ATOM 1469 O O . ILE B 2 47 ? 22.93046 -21.83767 -20.11456 1.000 23.54121 234 ILE D O 1
ATOM 1474 N N . ARG B 2 48 ? 23.14620 -22.21243 -22.31887 1.000 24.37099 235 ARG D N 1
ATOM 1475 C CA . ARG B 2 48 ? 24.45406 -21.56715 -22.33578 1.000 25.75953 235 ARG D CA 1
ATOM 1476 C C . ARG B 2 48 ? 24.34046 -20.11488 -21.90015 1.000 24.65710 235 ARG D C 1
ATOM 1477 O O . ARG B 2 48 ? 25.19083 -19.59907 -21.15685 1.000 26.33508 235 ARG D O 1
ATOM 1485 N N . LYS B 2 49 ? 23.26450 -19.45642 -22.31579 1.000 27.98269 236 LYS D N 1
ATOM 1486 C CA . LYS B 2 49 ? 23.07223 -18.05914 -21.96167 1.000 28.80922 236 LYS D CA 1
ATOM 1487 C C . LYS B 2 49 ? 22.85055 -17.88929 -20.45734 1.000 26.56608 236 LYS D C 1
ATOM 1488 O O . LYS B 2 49 ? 23.44074 -17.00178 -19.83630 1.000 26.66587 236 LYS D O 1
ATOM 1494 N N . ALA B 2 50 ? 22.03000 -18.75955 -19.85302 1.000 29.18733 237 ALA D N 1
ATOM 1495 C CA . ALA B 2 50 ? 21.77833 -18.70825 -18.40959 1.000 28.61844 237 ALA D CA 1
ATOM 1496 C C . ALA B 2 50 ? 23.05711 -18.90862 -17.59950 1.000 30.12944 237 ALA D C 1
ATOM 1497 O O . ALA B 2 50 ? 23.29427 -18.20932 -16.60784 1.000 26.86179 237 ALA D O 1
ATOM 1499 N N . ILE B 2 51 ? 23.89363 -19.86632 -18.00470 1.000 29.27082 238 ILE D N 1
ATOM 1500 C CA . ILE B 2 51 ? 25.13654 -20.13347 -17.28288 1.000 21.68122 238 ILE D CA 1
ATOM 1501 C C . ILE B 2 51 ? 26.08069 -18.95179 -17.38615 1.000 25.80618 238 ILE D C 1
ATOM 1502 O O . ILE B 2 51 ? 26.69902 -18.53627 -16.40154 1.000 28.15551 238 ILE D O 1
ATOM 1507 N N . ASP B 2 52 ? 26.22713 -18.41701 -18.59024 1.000 28.20871 239 ASP D N 1
ATOM 1508 C CA . ASP B 2 52 ? 27.09882 -17.27767 -18.82112 1.000 28.24405 239 ASP D CA 1
ATOM 1509 C C . ASP B 2 52 ? 26.65813 -16.09223 -17.95474 1.000 32.22574 239 ASP D C 1
ATOM 1510 O O . ASP B 2 52 ? 27.49271 -15.42406 -17.33817 1.000 30.46600 239 ASP D O 1
ATOM 1515 N N . GLU B 2 53 ? 25.33769 -15.86474 -17.82599 1.000 28.60720 240 GLU D N 1
ATOM 1516 C CA . GLU B 2 53 ? 24.85165 -14.74924 -17.00551 1.000 36.49875 240 GLU D CA 1
ATOM 1517 C C . GLU B 2 53 ? 25.18380 -14.94673 -15.53009 1.000 32.86578 240 GLU D C 1
ATOM 1518 O O . GLU B 2 53 ? 25.61459 -14.00551 -14.85952 1.000 34.94412 240 GLU D O 1
ATOM 1524 N N . GLU B 2 54 ? 25.00044 -16.16548 -15.00891 1.000 31.99646 241 GLU D N 1
ATOM 1525 C CA . GLU B 2 54 ? 25.29628 -16.42998 -13.60273 1.000 34.19080 241 GLU D CA 1
ATOM 1526 C C . GLU B 2 54 ? 26.79454 -16.34998 -13.31461 1.000 37.89945 241 GLU D C 1
ATOM 1527 O O . GLU B 2 54 ? 27.20065 -15.80390 -12.28030 1.000 35.51319 241 GLU D O 1
ATOM 1533 N N . GLU B 2 55 ? 27.63127 -16.89393 -14.21159 1.000 32.35736 242 GLU D N 1
ATOM 1534 C CA . GLU B 2 55 ? 29.07753 -16.88554 -13.98997 1.000 31.71140 242 GLU D CA 1
ATOM 1535 C C . GLU B 2 55 ? 29.63324 -15.46523 -13.98015 1.000 33.51699 242 GLU D C 1
ATOM 1536 O O . GLU B 2 55 ? 30.52586 -15.13697 -13.18316 1.000 32.57231 242 GLU D O 1
ATOM 1542 N N . LEU B 2 56 ? 29.12260 -14.60037 -14.84709 1.000 32.32362 243 LEU D N 1
ATOM 1543 C CA . LEU B 2 56 ? 29.66634 -13.25039 -14.86726 1.000 36.72637 243 LEU D CA 1
ATOM 1544 C C . LEU B 2 56 ? 29.30284 -12.43723 -13.61577 1.000 35.41216 243 LEU D C 1
ATOM 1545 O O . LEU B 2 56 ? 29.99138 -11.46222 -13.31187 1.000 39.49926 243 LEU D O 1
ATOM 1550 N N . LYS B 2 57 ? 28.28436 -12.83544 -12.84854 1.000 36.37951 244 LYS D N 1
ATOM 1551 C CA . LYS B 2 57 ? 28.03396 -12.18022 -11.56514 1.000 34.47973 244 LYS D CA 1
ATOM 1552 C C . LYS B 2 57 ? 29.22171 -12.29472 -10.62032 1.000 40.79157 244 LYS D C 1
ATOM 1553 O O . LYS B 2 57 ? 29.40575 -11.43985 -9.74369 1.000 42.13254 244 LYS D O 1
ATOM 1559 N N . PHE B 2 58 ? 30.01900 -13.35512 -10.74227 1.000 35.86975 245 PHE D N 1
ATOM 1560 C CA . PHE B 2 58 ? 31.11347 -13.58634 -9.80839 1.000 37.75052 245 PHE D CA 1
ATOM 1561 C C . PHE B 2 58 ? 32.45867 -13.49033 -10.49695 1.000 37.05725 245 PHE D C 1
ATOM 1562 O O . PHE B 2 58 ? 33.43899 -14.07652 -10.01870 1.000 40.34739 245 PHE D O 1
ATOM 1570 N N . GLN B 2 59 ? 32.50725 -12.74555 -11.60675 1.000 35.56992 246 GLN D N 1
ATOM 1571 C CA . GLN B 2 59 ? 33.73838 -12.42861 -12.32822 1.000 34.84768 246 GLN D CA 1
ATOM 1572 C C . GLN B 2 59 ? 34.44742 -13.68977 -12.81788 1.000 33.11056 246 GLN D C 1
ATOM 1573 O O . GLN B 2 59 ? 35.68471 -13.73515 -12.88157 1.000 32.22730 246 GLN D O 1
ATOM 1579 N N . PHE B 2 60 ? 33.66955 -14.71721 -13.16096 1.000 28.51671 247 PHE D N 1
ATOM 1580 C CA . PHE B 2 60 ? 34.19190 -15.87094 -13.89372 1.000 29.52008 247 PHE D CA 1
ATOM 1581 C C . PHE B 2 60 ? 34.08832 -15.62487 -15.39760 1.000 29.34190 247 PHE D C 1
ATOM 1582 O O . PHE B 2 60 ? 33.10187 -15.06855 -15.87620 1.000 31.61015 247 PHE D O 1
ATOM 1590 N N . VAL B 2 61 ? 35.10792 -16.04817 -16.13755 1.000 26.67487 248 VAL D N 1
ATOM 1591 C CA . VAL B 2 61 ? 35.24948 -15.73400 -17.55839 1.000 27.25263 248 VAL D CA 1
ATOM 1592 C C . VAL B 2 61 ? 35.30219 -17.04232 -18.35154 1.000 29.23905 248 VAL D C 1
ATOM 1593 O O . VAL B 2 61 ? 36.02095 -17.97432 -17.97602 1.000 21.78844 248 VAL D O 1
ATOM 1597 N N . ARG B 2 62 ? 34.57091 -17.09972 -19.46515 1.000 25.89243 249 ARG D N 1
ATOM 1598 C CA . ARG B 2 62 ? 34.49088 -18.32597 -20.24634 1.000 28.62549 249 ARG D CA 1
ATOM 1599 C C . ARG B 2 62 ? 35.76599 -18.53182 -21.05424 1.000 24.28261 249 ARG D C 1
ATOM 1600 O O . ARG B 2 62 ? 36.34346 -17.57563 -21.57770 1.000 24.45655 249 ARG D O 1
ATOM 1608 N N . ILE B 2 63 ? 36.22338 -19.78503 -21.11609 1.000 22.09199 250 ILE D N 1
ATOM 1609 C CA . ILE B 2 63 ? 37.32360 -20.21982 -21.97859 1.000 20.77947 250 ILE D CA 1
ATOM 1610 C C . ILE B 2 63 ? 36.75462 -21.16482 -23.03844 1.000 28.35073 250 ILE D C 1
ATOM 1611 O O . ILE B 2 63 ? 36.25685 -22.24622 -22.69936 1.000 25.45469 250 ILE D O 1
ATOM 1616 N N . ASN B 2 64 ? 36.88807 -20.80360 -24.31926 1.000 27.08741 251 ASN D N 1
ATOM 1617 C CA . ASN B 2 64 ? 36.34505 -21.62720 -25.40251 1.000 29.60515 251 ASN D CA 1
ATOM 1618 C C . ASN B 2 64 ? 37.27408 -22.80687 -25.70597 1.000 26.38968 251 ASN D C 1
ATOM 1619 O O . ASN B 2 64 ? 38.42237 -22.61420 -26.12445 1.000 29.24416 251 ASN D O 1
ATOM 1624 N N . LYS B 2 65 ? 36.77381 -24.02253 -25.51880 1.000 25.50435 252 LYS D N 1
ATOM 1625 C CA . LYS B 2 65 ? 37.45383 -25.24195 -25.94020 1.000 23.08351 252 LYS D CA 1
ATOM 1626 C C . LYS B 2 65 ? 36.49162 -26.09854 -26.75012 1.000 23.31032 252 LYS D C 1
ATOM 1627 O O . LYS B 2 65 ? 35.27059 -26.02284 -26.55459 1.000 23.29103 252 LYS D O 1
ATOM 1633 N N . PRO B 2 66 ? 37.00799 -26.92279 -27.66341 1.000 22.53496 253 PRO D N 1
ATOM 1634 C CA . PRO B 2 66 ? 36.12238 -27.75607 -28.47373 1.000 24.80023 253 PRO D CA 1
ATOM 1635 C C . PRO B 2 66 ? 35.29647 -28.69174 -27.61159 1.000 23.65234 253 PRO D C 1
ATOM 1636 O O . PRO B 2 66 ? 35.75507 -29.16725 -26.55546 1.000 20.00069 253 PRO D O 1
ATOM 1640 N N . PRO B 2 67 ? 34.05346 -28.96821 -28.01963 1.000 21.86590 254 PRO D N 1
ATOM 1641 C CA . PRO B 2 67 ? 33.16069 -29.85615 -27.24316 1.000 20.51225 254 PRO D CA 1
ATOM 1642 C C . PRO B 2 67 ? 33.51575 -31.32513 -27.44234 1.000 22.95787 254 PRO D C 1
ATOM 1643 O O . PRO B 2 67 ? 34.37895 -31.65646 -28.26680 1.000 20.95253 254 PRO D O 1
ATOM 1647 N N . PRO B 2 68 ? 32.89291 -32.24561 -26.69797 1.000 22.03323 255 PRO D N 1
ATOM 1648 C CA . PRO B 2 68 ? 33.15446 -33.67169 -26.93840 1.000 19.70485 255 PRO D CA 1
ATOM 1649 C C . PRO B 2 68 ? 32.81212 -34.07087 -28.37557 1.000 25.28232 255 PRO D C 1
ATOM 1650 O O . PRO B 2 68 ? 31.86768 -33.56123 -28.98395 1.000 18.70583 255 PRO D O 1
ATOM 1654 N N . VAL B 2 69 ? 33.57973 -35.02164 -28.90419 1.000 19.51492 256 VAL D N 1
ATOM 1655 C CA . VAL B 2 69 ? 33.45305 -35.38153 -30.31924 1.000 28.45054 256 VAL D CA 1
ATOM 1656 C C . VAL B 2 69 ? 32.24745 -36.27910 -30.53401 1.000 28.68878 256 VAL D C 1
ATOM 1657 O O . VAL B 2 69 ? 31.50320 -36.12279 -31.50663 1.000 30.40801 256 VAL D O 1
ATOM 1661 N N . ASP B 2 70 ? 32.03894 -37.22230 -29.63198 1.000 25.07958 257 ASP D N 1
ATOM 1662 C CA . ASP B 2 70 ? 30.98809 -38.21520 -29.76730 1.000 34.39682 257 ASP D CA 1
ATOM 1663 C C . ASP B 2 70 ? 29.73309 -37.77007 -29.04065 1.000 33.02374 257 ASP D C 1
ATOM 1664 O O . ASP B 2 70 ? 29.79201 -37.05608 -28.03498 1.000 26.54719 257 ASP D O 1
ATOM 1669 N N . ALA B 2 71 ? 28.59506 -38.20586 -29.56498 1.000 31.03721 258 ALA D N 1
ATOM 1670 C CA . ALA B 2 71 ? 27.33545 -38.02140 -28.86003 1.000 35.90251 258 ALA D CA 1
ATOM 1671 C C . ALA B 2 71 ? 27.36286 -38.76358 -27.53008 1.000 35.93687 258 ALA D C 1
ATOM 1672 O O . ALA B 2 71 ? 27.82693 -39.90504 -27.44416 1.000 35.83370 258 ALA D O 1
ATOM 1674 N N . LEU B 2 72 ? 26.87603 -38.10263 -26.48520 1.000 31.47635 259 LEU D N 1
ATOM 1675 C CA . LEU B 2 72 ? 26.76893 -38.67308 -25.15306 1.000 31.22137 259 LEU D CA 1
ATOM 1676 C C . LEU B 2 72 ? 25.29718 -38.90523 -24.82287 1.000 33.48090 259 LEU D C 1
ATOM 1677 O O . LEU B 2 72 ? 24.40688 -38.24770 -25.36426 1.000 30.40640 259 LEU D O 1
ATOM 1682 N N . TYR B 2 73 ? 25.04945 -39.83965 -23.91266 1.000 38.17148 260 TYR D N 1
ATOM 1683 C CA . TYR B 2 73 ? 23.69852 -40.26748 -23.56119 1.000 37.01565 260 TYR D CA 1
ATOM 1684 C C . TYR B 2 73 ? 23.20210 -39.54767 -22.30545 1.000 34.79300 260 TYR D C 1
ATOM 1685 O O . TYR B 2 73 ? 23.90189 -39.50637 -21.28849 1.000 36.07298 260 TYR D O 1
ATOM 1694 N N . VAL B 2 74 ? 21.98784 -38.98685 -22.37613 1.000 35.49028 261 VAL D N 1
ATOM 1695 C CA . VAL B 2 74 ? 21.36579 -38.40098 -21.19045 1.000 31.67639 261 VAL D CA 1
ATOM 1696 C C . VAL B 2 74 ? 21.34214 -39.42434 -20.07084 1.000 35.59714 261 VAL D C 1
ATOM 1697 O O . VAL B 2 74 ? 21.11877 -40.61597 -20.30126 1.000 37.28564 261 VAL D O 1
ATOM 1701 N N . GLY B 2 75 ? 21.57548 -38.95531 -18.84694 1.000 31.35613 262 GLY D N 1
ATOM 1702 C CA . GLY B 2 75 ? 21.69808 -39.81121 -17.69108 1.000 39.00930 262 GLY D CA 1
ATOM 1703 C C . GLY B 2 75 ? 23.05105 -40.47084 -17.50073 1.000 33.49493 262 GLY D C 1
ATOM 1704 O O . GLY B 2 75 ? 23.30801 -41.00465 -16.41882 1.000 38.66216 262 GLY D O 1
ATOM 1705 N N . SER B 2 76 ? 23.90730 -40.49692 -18.51560 1.000 33.16596 263 SER D N 1
ATOM 1706 C CA . SER B 2 76 ? 25.19958 -41.13371 -18.31857 1.000 32.97558 263 SER D CA 1
ATOM 1707 C C . SER B 2 76 ? 26.08899 -40.23002 -17.46285 1.000 36.98605 263 SER D C 1
ATOM 1708 O O . SER B 2 76 ? 25.81260 -39.03967 -17.27105 1.000 30.63577 263 SER D O 1
ATOM 1711 N N . ARG B 2 77 ? 27.13493 -40.82560 -16.89467 1.000 27.43593 264 ARG D N 1
ATOM 1712 C CA . ARG B 2 77 ? 27.94560 -40.13169 -15.90438 1.000 30.74227 264 ARG D CA 1
ATOM 1713 C C . ARG B 2 77 ? 29.40876 -40.15222 -16.29730 1.000 27.65757 264 ARG D C 1
ATOM 1714 O O . ARG B 2 77 ? 29.90195 -41.12371 -16.90061 1.000 23.85751 264 ARG D O 1
ATOM 1722 N N . TYR B 2 78 ? 30.08683 -39.08873 -15.89646 1.000 20.91240 265 TYR D N 1
ATOM 1723 C CA . TYR B 2 78 ? 31.41835 -38.74628 -16.36664 1.000 23.30354 265 TYR D CA 1
ATOM 1724 C C . TYR B 2 78 ? 32.25815 -38.34083 -15.16983 1.000 25.13161 265 TYR D C 1
ATOM 1725 O O . TYR B 2 78 ? 31.79305 -37.60093 -14.30329 1.000 25.76818 265 TYR D O 1
ATOM 1734 N N . ILE B 2 79 ? 33.46256 -38.87394 -15.10129 1.000 22.10710 266 ILE D N 1
ATOM 1735 C CA . ILE B 2 79 ? 34.41139 -38.53502 -14.04670 1.000 23.03717 266 ILE D CA 1
ATOM 1736 C C . ILE B 2 79 ? 35.26738 -37.37870 -14.53789 1.000 22.68849 266 ILE D C 1
ATOM 1737 O O . ILE B 2 79 ? 35.84811 -37.44759 -15.63287 1.000 19.17216 266 ILE D O 1
ATOM 1742 N N . VAL B 2 80 ? 35.33693 -36.31733 -13.74974 1.000 20.05433 267 VAL D N 1
ATOM 1743 C CA . VAL B 2 80 ? 36.25092 -35.21027 -14.01135 1.000 19.68366 267 VAL D CA 1
ATOM 1744 C C . VAL B 2 80 ? 37.58323 -35.54114 -13.35040 1.000 25.34426 267 VAL D C 1
ATOM 1745 O O . VAL B 2 80 ? 37.62361 -35.89986 -12.16496 1.000 19.45908 267 VAL D O 1
ATOM 1749 N N . SER B 2 81 ? 38.68051 -35.42934 -14.09441 1.000 24.24347 268 SER D N 1
ATOM 1750 C CA . SER B 2 81 ? 39.98089 -35.64574 -13.46331 1.000 24.14589 268 SER D CA 1
ATOM 1751 C C . SER B 2 81 ? 41.00548 -34.69233 -14.05096 1.000 28.57965 268 SER D C 1
ATOM 1752 O O . SER B 2 81 ? 40.75573 -34.00699 -15.05217 1.000 24.86642 268 SER D O 1
ATOM 1755 N N . SER B 2 82 ? 42.15516 -34.64147 -13.38328 1.000 25.71270 269 SER D N 1
ATOM 1756 C CA . SER B 2 82 ? 43.29983 -33.85295 -13.79651 1.000 30.47021 269 SER D CA 1
ATOM 1757 C C . SER B 2 82 ? 44.54737 -34.42233 -13.11567 1.000 36.38750 269 SER D C 1
ATOM 1758 O O . SER B 2 82 ? 44.58159 -35.60153 -12.74370 1.000 32.57733 269 SER D O 1
ATOM 1761 N N . SER B 2 83 ? 45.56188 -33.58221 -12.93849 1.000 43.02211 270 SER D N 1
ATOM 1762 C CA . SER B 2 83 ? 46.80573 -33.96284 -12.28144 1.000 42.00630 270 SER D CA 1
ATOM 1763 C C . SER B 2 83 ? 46.62789 -34.03424 -10.75792 1.000 45.79776 270 SER D C 1
ATOM 1764 O O . SER B 2 83 ? 45.61990 -33.59365 -10.19486 1.000 40.82796 270 SER D O 1
ATOM 1767 N N . LYS B 2 84 ? 47.65199 -34.56999 -10.08154 1.000 52.69070 271 LYS D N 1
ATOM 1768 C CA . LYS B 2 84 ? 47.50968 -34.94877 -8.67346 1.000 53.28302 271 LYS D CA 1
ATOM 1769 C C . LYS B 2 84 ? 47.15304 -33.76716 -7.76545 1.000 58.03303 271 LYS D C 1
ATOM 1770 O O . LYS B 2 84 ? 46.45619 -33.95113 -6.75646 1.000 56.29566 271 LYS D O 1
ATOM 1776 N N . GLU B 2 85 ? 47.59333 -32.55230 -8.09900 1.000 54.67448 272 GLU D N 1
ATOM 1777 C CA . GLU B 2 85 ? 47.50820 -31.44070 -7.15692 1.000 53.17433 272 GLU D CA 1
ATOM 1778 C C . GLU B 2 85 ? 46.25663 -30.57492 -7.31450 1.000 44.40967 272 GLU D C 1
ATOM 1779 O O . GLU B 2 85 ? 46.25139 -29.44374 -6.82207 1.000 47.60372 272 GLU D O 1
ATOM 1785 N N . VAL B 2 86 ? 45.20131 -31.05229 -7.97121 1.000 40.53090 273 VAL D N 1
ATOM 1786 C CA . VAL B 2 86 ? 44.02694 -30.21676 -8.21948 1.000 39.33907 273 VAL D CA 1
ATOM 1787 C C . VAL B 2 86 ? 42.87266 -30.77383 -7.38774 1.000 40.34549 273 VAL D C 1
ATOM 1788 O O . VAL B 2 86 ? 42.64065 -31.98675 -7.37906 1.000 39.40574 273 VAL D O 1
ATOM 1792 N N . GLU B 2 87 ? 42.17020 -29.89552 -6.66252 1.000 30.17055 274 GLU D N 1
ATOM 1793 C CA . GLU B 2 87 ? 40.98664 -30.29413 -5.90253 1.000 32.43239 274 GLU D CA 1
ATOM 1794 C C . GLU B 2 87 ? 39.74522 -30.20003 -6.78790 1.000 34.82879 274 GLU D C 1
ATOM 1795 O O . GLU B 2 87 ? 39.50271 -29.15442 -7.40635 1.000 29.60801 274 GLU D O 1
ATOM 1801 N N . ILE B 2 88 ? 38.95155 -31.27689 -6.83965 1.000 28.26984 275 ILE D N 1
ATOM 1802 C CA . ILE B 2 88 ? 37.79661 -31.33281 -7.73573 1.000 27.24225 275 ILE D CA 1
ATOM 1803 C C . ILE B 2 88 ? 36.54123 -31.66335 -6.93709 1.000 25.61089 275 ILE D C 1
ATOM 1804 O O . ILE B 2 88 ? 36.48642 -32.69918 -6.26884 1.000 25.79783 275 ILE D O 1
ATOM 1809 N N . LEU B 2 89 ? 35.51350 -30.79791 -7.03587 1.000 24.21783 276 LEU D N 1
ATOM 1810 C CA . LEU B 2 89 ? 34.27486 -30.95491 -6.27492 1.000 26.46896 276 LEU D CA 1
ATOM 1811 C C . LEU B 2 89 ? 33.04161 -30.60137 -7.10526 1.000 22.92197 276 LEU D C 1
ATOM 1812 O O . LEU B 2 89 ? 32.85781 -29.43150 -7.45615 1.000 23.75636 276 LEU D O 1
ATOM 1817 N N . PRO B 2 90 ? 32.17707 -31.57416 -7.47231 1.000 26.49172 277 PRO D N 1
ATOM 1818 C CA . PRO B 2 90 ? 32.30632 -33.03478 -7.33945 1.000 29.53827 277 PRO D CA 1
ATOM 1819 C C . PRO B 2 90 ? 33.13004 -33.65833 -8.46675 1.000 30.43881 277 PRO D C 1
ATOM 1820 O O . PRO B 2 90 ? 33.36671 -32.97867 -9.47361 1.000 23.34951 277 PRO D O 1
ATOM 1824 N N . LYS B 2 91 ? 33.55754 -34.91682 -8.28649 1.000 28.28606 278 LYS D N 1
ATOM 1825 C CA . LYS B 2 91 ? 34.29486 -35.64741 -9.31931 1.000 27.08502 278 LYS D CA 1
ATOM 1826 C C . LYS B 2 91 ? 33.38029 -36.18046 -10.41350 1.000 27.74966 278 LYS D C 1
ATOM 1827 O O . LYS B 2 91 ? 33.85635 -36.41873 -11.52831 1.000 27.67507 278 LYS D O 1
ATOM 1833 N N . GLU B 2 92 ? 32.09354 -36.41396 -10.11259 1.000 23.37428 279 GLU D N 1
ATOM 1834 C CA . GLU B 2 92 ? 31.13228 -36.97958 -11.05948 1.000 23.93168 279 GLU D CA 1
ATOM 1835 C C . GLU B 2 92 ? 30.19369 -35.90415 -11.58013 1.000 28.25592 279 GLU D C 1
ATOM 1836 O O . GLU B 2 92 ? 29.63969 -35.11968 -10.80439 1.000 27.26341 279 GLU D O 1
ATOM 1842 N N . LEU B 2 93 ? 30.01506 -35.87864 -12.89240 1.000 21.66234 280 LEU D N 1
ATOM 1843 C CA . LEU B 2 93 ? 28.99652 -35.07095 -13.54427 1.000 23.47514 280 LEU D CA 1
ATOM 1844 C C . LEU B 2 93 ? 28.04534 -36.01730 -14.24903 1.000 28.11778 280 LEU D C 1
ATOM 1845 O O . LEU B 2 93 ? 28.47200 -37.02692 -14.81530 1.000 27.41004 280 LEU D O 1
ATOM 1850 N N . GLU B 2 94 ? 26.76339 -35.68888 -14.22083 1.000 27.46935 281 GLU D N 1
ATOM 1851 C CA . GLU B 2 94 ? 25.74532 -36.46635 -14.90930 1.000 34.19465 281 GLU D CA 1
ATOM 1852 C C . GLU B 2 94 ? 25.15062 -35.60520 -16.00649 1.000 33.06111 281 GLU D C 1
ATOM 1853 O O . GLU B 2 94 ? 24.73569 -34.47501 -15.74308 1.000 34.90601 281 GLU D O 1
ATOM 1859 N N . LEU B 2 95 ? 25.12337 -36.11844 -17.23083 1.000 27.11072 282 LEU D N 1
ATOM 1860 C CA . LEU B 2 95 ? 24.59640 -35.33548 -18.33840 1.000 28.21003 282 LEU D CA 1
ATOM 1861 C C . LEU B 2 95 ? 23.07618 -35.37948 -18.27701 1.000 34.39930 282 LEU D C 1
ATOM 1862 O O . LEU B 2 95 ? 22.48070 -36.46264 -18.25805 1.000 31.29380 282 LEU D O 1
ATOM 1867 N N . CYS B 2 96 ? 22.44773 -34.21149 -18.21295 1.000 29.40833 283 CYS D N 1
ATOM 1868 C CA . CYS B 2 96 ? 20.99389 -34.17727 -18.21030 1.000 35.17872 283 CYS D CA 1
ATOM 1869 C C . CYS B 2 96 ? 20.53906 -32.80134 -18.66200 1.000 35.89110 283 CYS D C 1
ATOM 1870 O O . CYS B 2 96 ? 21.31001 -31.83679 -18.65989 1.000 30.46625 283 CYS D O 1
ATOM 1873 N N . TYR B 2 97 ? 19.27554 -32.73087 -19.06316 1.000 33.94469 284 TYR D N 1
ATOM 1874 C CA . TYR B 2 97 ? 18.64483 -31.45924 -19.37144 1.000 30.73788 284 TYR D CA 1
ATOM 1875 C C . TYR B 2 97 ? 18.07809 -30.87454 -18.08504 1.000 36.37996 284 TYR D C 1
ATOM 1876 O O . TYR B 2 97 ? 17.30724 -31.53785 -17.37949 1.000 33.14831 284 TYR D O 1
ATOM 1885 N N . ARG B 2 98 ? 18.46803 -29.64788 -17.76547 1.000 29.06753 285 ARG D N 1
ATOM 1886 C CA . ARG B 2 98 ? 17.75965 -28.88739 -16.74626 1.000 33.27093 285 ARG D CA 1
ATOM 1887 C C . ARG B 2 98 ? 17.40084 -27.55131 -17.36221 1.000 37.94280 285 ARG D C 1
ATOM 1888 O O . ARG B 2 98 ? 18.22964 -26.93895 -18.04314 1.000 32.31111 285 ARG D O 1
ATOM 1896 N N . SER B 2 99 ? 16.15119 -27.13530 -17.16600 1.000 34.81627 286 SER D N 1
ATOM 1897 C CA . SER B 2 99 ? 15.58349 -25.90163 -17.69862 1.000 33.39856 286 SER D CA 1
ATOM 1898 C C . SER B 2 99 ? 16.51860 -24.71830 -17.50039 1.000 30.18566 286 SER D C 1
ATOM 1899 O O . SER B 2 99 ? 17.19900 -24.63664 -16.47745 1.000 34.00562 286 SER D O 1
ATOM 1902 N N . PRO B 2 100 ? 16.57988 -23.78577 -18.44956 1.000 33.20908 287 PRO D N 1
ATOM 1903 C CA . PRO B 2 100 ? 17.45376 -22.61869 -18.25940 1.000 33.41298 287 PRO D CA 1
ATOM 1904 C C . PRO B 2 100 ? 17.14765 -21.83208 -16.99136 1.000 41.00649 287 PRO D C 1
ATOM 1905 O O . PRO B 2 100 ? 18.01141 -21.06762 -16.53734 1.000 33.67775 287 PRO D O 1
ATOM 1909 N N . ARG B 2 101 ? 15.96838 -22.01045 -16.38073 1.000 37.62943 288 ARG D N 1
ATOM 1910 C CA . ARG B 2 101 ? 15.70232 -21.33225 -15.11800 1.000 39.17545 288 ARG D CA 1
ATOM 1911 C C . ARG B 2 101 ? 16.27512 -22.07236 -13.91694 1.000 40.92872 288 ARG D C 1
ATOM 1912 O O . ARG B 2 101 ? 16.46047 -21.45096 -12.86852 1.000 45.52442 288 ARG D O 1
ATOM 1920 N N . GLU B 2 102 ? 16.54677 -23.37418 -14.03686 1.000 42.29461 289 GLU D N 1
ATOM 1921 C CA . GLU B 2 102 ? 17.14678 -24.15605 -12.95366 1.000 43.36054 289 GLU D CA 1
ATOM 1922 C C . GLU B 2 102 ? 18.64856 -23.87530 -12.84873 1.000 44.15958 289 GLU D C 1
ATOM 1923 O O . GLU B 2 102 ? 19.30516 -23.52538 -13.83363 1.000 42.34604 289 GLU D O 1
ATOM 1929 N N . SER B 2 103 ? 19.20416 -24.04821 -11.65209 1.000 40.97697 290 SER D N 1
ATOM 1930 C CA . SER B 2 103 ? 20.65189 -23.94978 -11.52455 1.000 42.10958 290 SER D CA 1
ATOM 1931 C C . SER B 2 103 ? 21.30118 -25.13054 -12.24913 1.000 41.78237 290 SER D C 1
ATOM 1932 O O . SER B 2 103 ? 20.77431 -26.24661 -12.25382 1.000 41.42100 290 SER D O 1
ATOM 1935 N N . GLN B 2 104 ? 22.42540 -24.87737 -12.91083 1.000 38.47464 291 GLN D N 1
ATOM 1936 C CA . GLN B 2 104 ? 23.08278 -25.91007 -13.69486 1.000 35.22756 291 GLN D CA 1
ATOM 1937 C C . GLN B 2 104 ? 24.26171 -26.43835 -12.91289 1.000 30.92158 291 GLN D C 1
ATOM 1938 O O . GLN B 2 104 ? 24.98198 -25.66636 -12.28311 1.000 34.33123 291 GLN D O 1
ATOM 1944 N N . LEU B 2 105 ? 24.45734 -27.75081 -12.94076 1.000 32.82785 292 LEU D N 1
ATOM 1945 C CA . LEU B 2 105 ? 25.53479 -28.30735 -12.13457 1.000 40.77430 292 LEU D CA 1
ATOM 1946 C C . LEU B 2 105 ? 26.85346 -28.26773 -12.89320 1.000 31.81051 292 LEU D C 1
ATOM 1947 O O . LEU B 2 105 ? 26.90392 -28.44161 -14.11558 1.000 29.64799 292 LEU D O 1
ATOM 1952 N N . PHE B 2 106 ? 27.91081 -28.02475 -12.14055 1.000 30.74167 293 PHE D N 1
ATOM 1953 C CA . PHE B 2 106 ? 29.25762 -27.93177 -12.66091 1.000 28.35096 293 PHE D CA 1
ATOM 1954 C C . PHE B 2 106 ? 30.19314 -28.58179 -11.66206 1.000 27.66193 293 PHE D C 1
ATOM 1955 O O . PHE B 2 106 ? 29.83800 -28.80632 -10.50272 1.000 27.75593 293 PHE D O 1
ATOM 1963 N N . SER B 2 107 ? 31.39545 -28.87950 -12.12598 1.000 22.48875 294 SER D N 1
ATOM 1964 C CA . SER B 2 107 ? 32.46378 -29.34972 -11.26859 1.000 21.03044 294 SER D CA 1
ATOM 1965 C C . SER B 2 107 ? 33.44273 -28.20341 -11.00331 1.000 28.27760 294 SER D C 1
ATOM 1966 O O . SER B 2 107 ? 33.85748 -27.50373 -11.93340 1.000 21.76493 294 SER D O 1
ATOM 1969 N N . GLU B 2 108 ? 33.79878 -28.00464 -9.73599 1.000 24.83887 295 GLU D N 1
ATOM 1970 C CA . GLU B 2 108 ? 34.69853 -26.93402 -9.33455 1.000 23.64237 295 GLU D CA 1
ATOM 1971 C C . GLU B 2 108 ? 36.11080 -27.47652 -9.20070 1.000 23.35780 295 GLU D C 1
ATOM 1972 O O . GLU B 2 108 ? 36.36085 -28.39706 -8.41713 1.000 23.92939 295 GLU D O 1
ATOM 1978 N N . ILE B 2 109 ? 37.04000 -26.89305 -9.94636 1.000 18.90764 296 ILE D N 1
ATOM 1979 C CA . ILE B 2 109 ? 38.41386 -27.36937 -9.98316 1.000 21.65120 296 ILE D CA 1
ATOM 1980 C C . ILE B 2 109 ? 39.28332 -26.24291 -9.47632 1.000 22.60146 296 ILE D C 1
ATOM 1981 O O . ILE B 2 109 ? 39.29165 -25.15070 -10.05904 1.000 21.76531 296 ILE D O 1
ATOM 1986 N N . TYR B 2 110 ? 40.01184 -26.49686 -8.39334 1.000 22.57202 297 TYR D N 1
ATOM 1987 C CA . TYR B 2 110 ? 40.89021 -25.49522 -7.79940 1.000 23.02515 297 TYR D CA 1
ATOM 1988 C C . TYR B 2 110 ? 42.32117 -25.99842 -7.87425 1.000 25.50579 297 TYR D C 1
ATOM 1989 O O . TYR B 2 110 ? 42.60626 -27.14308 -7.49198 1.000 25.39924 297 TYR D O 1
ATOM 1998 N N . VAL B 2 111 ? 43.21666 -25.17057 -8.40070 1.000 21.82376 298 VAL D N 1
ATOM 1999 C CA . VAL B 2 111 ? 44.62189 -25.54297 -8.46644 1.000 26.06082 298 VAL D CA 1
ATOM 2000 C C . VAL B 2 111 ? 45.46583 -24.40888 -7.89211 1.000 27.21876 298 VAL D C 1
ATOM 2001 O O . VAL B 2 111 ? 45.25690 -23.23217 -8.22075 1.000 24.83750 298 VAL D O 1
ATOM 2005 N N . G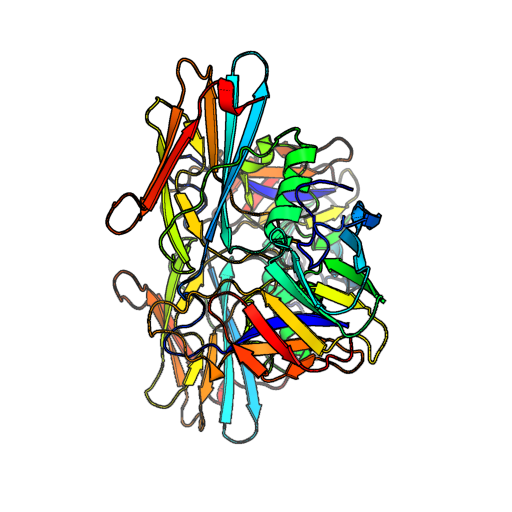LY B 2 112 ? 46.38922 -24.76625 -6.99381 1.000 30.07053 299 GLY D N 1
ATOM 2006 C CA . GLY B 2 112 ? 47.20224 -23.76457 -6.32100 1.000 31.42826 299 GLY D CA 1
ATOM 2007 C C . GLY B 2 112 ? 48.16224 -23.05179 -7.24988 1.000 34.06508 299 GLY D C 1
ATOM 2008 O O . GLY B 2 112 ? 48.44526 -21.86218 -7.06606 1.000 36.01029 299 GLY D O 1
ATOM 2009 N N . ASN B 2 113 ? 48.66904 -23.75106 -8.25832 1.000 34.28376 300 ASN D N 1
ATOM 2010 C CA . ASN B 2 113 ? 49.52658 -23.11901 -9.24389 1.000 40.83598 300 ASN D CA 1
ATOM 2011 C C . ASN B 2 113 ? 49.24876 -23.71136 -10.60775 1.000 46.83040 300 ASN D C 1
ATOM 2012 O O . ASN B 2 113 ? 49.26735 -24.93447 -10.76896 1.000 44.67131 300 ASN D O 1
ATOM 2017 N N . ILE B 2 114 ? 49.04176 -22.84035 -11.59520 1.000 46.30784 301 ILE D N 1
ATOM 2018 C CA . ILE B 2 114 ? 48.74093 -23.32463 -12.93707 1.000 47.76125 301 ILE D CA 1
ATOM 2019 C C . ILE B 2 114 ? 49.98784 -23.83936 -13.64870 1.000 51.64320 301 ILE D C 1
ATOM 2020 O O . ILE B 2 114 ? 49.90259 -24.79224 -14.43306 1.000 47.05008 301 ILE D O 1
ATOM 2025 N N . GLY B 2 115 ? 51.14977 -23.22799 -13.41631 1.000 52.70627 302 GLY D N 1
ATOM 2026 C CA . GLY B 2 115 ? 52.36787 -23.70520 -14.05388 1.000 50.34746 302 GLY D CA 1
ATOM 2027 C C . GLY B 2 115 ? 52.29608 -23.60095 -15.56455 1.000 45.76806 302 GLY D C 1
ATOM 2028 O O . GLY B 2 115 ? 51.89163 -22.57412 -16.11947 1.000 43.46520 302 GLY D O 1
ATOM 2029 N N . SER B 2 116 ? 52.68612 -24.69119 -16.23590 1.000 45.08781 303 SER D N 1
ATOM 2030 C CA . SER B 2 116 ? 52.64023 -24.76640 -17.68992 1.000 42.31319 303 SER D CA 1
ATOM 2031 C C . SER B 2 116 ? 51.21481 -24.94090 -18.21776 1.000 44.31452 303 SER D C 1
ATOM 2032 O O . SER B 2 116 ? 50.95645 -24.64849 -19.39518 1.000 43.83421 303 SER D O 1
ATOM 2035 N N . GLY B 2 117 ? 50.30271 -25.39676 -17.38302 1.000 44.93001 304 GLY D N 1
ATOM 2036 C CA . GLY B 2 117 ? 48.91497 -25.63003 -17.78054 1.000 38.62240 304 GLY D CA 1
ATOM 2037 C C . GLY B 2 117 ? 48.36026 -26.83780 -17.05340 1.000 38.66111 304 GLY D C 1
ATOM 2038 O O . GLY B 2 117 ? 49.07787 -27.68325 -16.53157 1.000 37.85325 304 GLY D O 1
ATOM 2039 N N . ILE B 2 118 ? 47.03024 -26.90072 -17.01760 1.000 33.69595 305 ILE D N 1
ATOM 2040 C CA . ILE B 2 118 ? 46.29993 -28.02104 -16.42144 1.000 30.28620 305 ILE D CA 1
ATOM 2041 C C . ILE B 2 118 ? 45.58802 -28.79871 -17.52243 1.000 26.57845 305 ILE D C 1
ATOM 2042 O O . ILE B 2 118 ? 44.89175 -28.21338 -18.36221 1.000 23.38573 305 ILE D O 1
ATOM 2047 N N . ASN B 2 119 ? 45.78604 -30.11878 -17.52640 1.000 25.71300 306 ASN D N 1
ATOM 2048 C CA . ASN B 2 119 ? 45.06193 -31.02887 -18.40869 1.000 29.30241 306 ASN D CA 1
ATOM 2049 C C . ASN B 2 119 ? 43.79679 -31.49683 -17.67815 1.000 30.85350 306 ASN D C 1
ATOM 2050 O O . ASN B 2 119 ? 43.88226 -32.19915 -16.66720 1.000 31.70312 306 ASN D O 1
ATOM 2055 N N . LEU B 2 120 ? 42.62806 -31.09193 -18.17269 1.000 24.46613 307 LEU D N 1
ATOM 2056 C CA . LEU B 2 120 ? 41.34122 -31.51557 -17.62640 1.000 23.78370 307 LEU D CA 1
ATOM 2057 C C . LEU B 2 120 ? 40.76141 -32.62462 -18.50109 1.000 27.63223 307 LEU D C 1
ATOM 2058 O O . LEU B 2 120 ? 40.84210 -32.55346 -19.73735 1.000 20.31390 307 LEU D O 1
ATOM 2063 N N . GLN B 2 121 ? 40.18861 -33.65987 -17.86145 1.000 21.65531 308 GLN D N 1
ATOM 2064 C CA . GLN B 2 121 ? 39.66337 -34.82386 -18.56916 1.000 25.50401 308 GLN D CA 1
ATOM 2065 C C . GLN B 2 121 ? 38.25830 -35.18579 -18.10979 1.000 22.08428 308 GLN D C 1
ATOM 2066 O O . GLN B 2 121 ? 37.92162 -35.07551 -16.92708 1.000 21.11641 308 GLN D O 1
ATOM 2072 N N . LEU B 2 122 ? 37.46196 -35.67781 -19.05028 1.000 17.26970 309 LEU D N 1
ATOM 2073 C CA . LEU B 2 122 ? 36.16954 -36.29168 -18.76258 1.000 17.61275 309 LEU D CA 1
ATOM 2074 C C . LEU B 2 122 ? 36.23014 -37.73903 -19.21037 1.000 21.04651 309 LEU D C 1
ATOM 2075 O O . LEU B 2 122 ? 36.56732 -38.02367 -20.37384 1.000 18.80983 309 LEU D O 1
ATOM 2080 N N . THR B 2 123 ? 35.89933 -38.65260 -18.29741 1.000 19.92271 310 THR D N 1
ATOM 2081 C CA . THR B 2 123 ? 35.95919 -40.07838 -18.58219 1.000 22.50999 310 THR D CA 1
ATOM 2082 C C . THR B 2 123 ? 34.59276 -40.70838 -18.34453 1.000 27.59003 310 THR D C 1
ATOM 2083 O O . THR B 2 123 ? 33.96391 -40.45612 -17.31445 1.000 21.09845 310 THR D O 1
ATOM 2087 N N . ASP B 2 124 ? 34.13938 -41.52002 -19.29991 1.000 24.46977 311 ASP D N 1
ATOM 2088 C CA . ASP B 2 124 ? 32.90965 -42.28336 -19.13157 1.000 25.93731 311 ASP D CA 1
ATOM 2089 C C . ASP B 2 124 ? 33.05728 -43.18761 -17.92090 1.000 33.42305 311 ASP D C 1
ATOM 2090 O O . ASP B 2 124 ? 34.03164 -43.94232 -17.81893 1.000 33.34219 311 ASP D O 1
ATOM 2095 N N . LYS B 2 125 ? 32.12172 -43.07033 -16.97110 1.000 28.67810 312 LYS D N 1
ATOM 2096 C CA . LYS B 2 125 ? 32.29243 -43.77726 -15.71069 1.000 33.97172 312 LYS D CA 1
ATOM 2097 C C . LYS B 2 125 ? 32.03820 -45.25909 -15.89608 1.000 43.13447 312 LYS D C 1
ATOM 2098 O O . LYS B 2 125 ? 32.57863 -46.07944 -15.14432 1.000 49.20232 312 LYS D O 1
ATOM 2104 N N . LYS B 2 126 ? 31.25131 -45.63250 -16.90291 1.000 46.29013 313 LYS D N 1
ATOM 2105 C CA . LYS B 2 126 ? 30.97668 -47.04664 -17.05865 1.000 54.32637 313 LYS D CA 1
ATOM 2106 C C . LYS B 2 126 ? 32.19676 -47.78381 -17.59187 1.000 57.68448 313 LYS D C 1
ATOM 2107 O O . LYS B 2 126 ? 32.59706 -48.80092 -17.00750 1.000 58.83493 313 LYS D O 1
ATOM 2113 N N . TYR B 2 127 ? 32.86299 -47.30388 -18.65644 1.000 56.98080 314 TYR D N 1
ATOM 2114 C CA . TYR B 2 127 ? 33.93742 -48.20406 -19.06899 1.000 54.54447 314 TYR D CA 1
ATOM 2115 C C . TYR B 2 127 ? 35.31222 -47.54724 -18.97363 1.000 49.69861 314 TYR D C 1
ATOM 2116 O O . TYR B 2 127 ? 36.29154 -48.14876 -19.41452 1.000 51.01095 314 TYR D O 1
ATOM 2125 N N . MET B 2 128 ? 35.41759 -46.35735 -18.35650 1.000 43.15709 315 MET D N 1
ATOM 2126 C CA . MET B 2 128 ? 36.68607 -45.66079 -18.11283 1.000 44.22727 315 MET D CA 1
ATOM 2127 C C . MET B 2 128 ? 37.44323 -45.17779 -19.34021 1.000 39.42341 315 MET D C 1
ATOM 2128 O O . MET B 2 128 ? 38.59758 -44.72236 -19.18832 1.000 35.41062 315 MET D O 1
ATOM 2133 N N . ASN B 2 129 ? 36.81168 -45.11089 -20.50587 1.000 31.47207 316 ASN D N 1
ATOM 2134 C CA . ASN B 2 129 ? 37.45398 -44.51100 -21.66716 1.000 33.12443 316 ASN D CA 1
ATOM 2135 C C . ASN B 2 129 ? 37.34434 -42.98876 -21.63677 1.000 31.90526 316 ASN D C 1
ATOM 2136 O O . ASN B 2 129 ? 36.29499 -42.41128 -21.31241 1.000 25.07151 316 ASN D O 1
ATOM 2141 N N . LEU B 2 130 ? 38.44437 -42.33911 -21.98550 1.000 24.55672 317 LEU D N 1
ATOM 2142 C CA . LEU B 2 130 ? 38.45553 -40.88914 -22.07350 1.000 24.36389 317 LEU D CA 1
ATOM 2143 C C . LEU B 2 130 ? 37.57391 -40.43359 -23.22940 1.000 26.45125 317 LEU D C 1
ATOM 2144 O O . LEU B 2 130 ? 37.67778 -40.95671 -24.33743 1.000 24.84303 317 LEU D O 1
ATOM 2149 N N . ILE B 2 131 ? 36.69574 -39.46914 -22.97535 1.000 22.00714 318 ILE D N 1
ATOM 2150 C CA . ILE B 2 131 ? 35.82828 -38.94255 -24.02754 1.000 23.37790 318 ILE D CA 1
ATOM 2151 C C . ILE B 2 131 ? 36.06913 -37.47660 -24.33333 1.000 23.74964 318 ILE D C 1
ATOM 2152 O O . ILE B 2 131 ? 35.59551 -36.98447 -25.37527 1.000 21.92381 318 ILE D O 1
ATOM 2157 N N . TRP B 2 132 ? 36.74754 -36.73657 -23.47150 1.000 19.78536 319 TRP D N 1
ATOM 2158 C CA . TRP B 2 132 ? 36.98399 -35.31066 -23.71420 1.000 17.77338 319 TRP D CA 1
ATOM 2159 C C . TRP B 2 132 ? 38.17149 -34.88527 -22.86857 1.000 21.39630 319 TRP D C 1
ATOM 2160 O O . TRP B 2 132 ? 38.38071 -35.40933 -21.76295 1.000 16.77779 319 TRP D O 1
ATOM 2171 N N . GLU B 2 133 ? 38.87178 -33.87882 -23.36758 1.000 17.79390 320 GLU D N 1
ATOM 2172 C CA . GLU B 2 133 ? 40.18316 -33.52777 -22.87951 1.000 24.26551 320 GLU D CA 1
ATOM 2173 C C . GLU B 2 133 ? 40.37905 -32.04757 -23.20904 1.000 24.89490 320 GLU D C 1
ATOM 2174 O O . GLU B 2 133 ? 39.98973 -31.61326 -24.29871 1.000 21.48949 320 GLU D O 1
ATOM 2180 N N . ALA B 2 134 ? 40.99279 -31.26759 -22.30822 1.000 20.53793 321 ALA D N 1
ATOM 2181 C CA . ALA B 2 134 ? 41.42170 -29.91833 -22.65861 1.000 23.98177 321 ALA D CA 1
ATOM 2182 C C . ALA B 2 134 ? 42.69662 -29.60771 -21.90409 1.000 23.84943 321 ALA D C 1
ATOM 2183 O O . ALA B 2 134 ? 42.91309 -30.08683 -20.79523 1.000 24.78254 321 ALA D O 1
ATOM 2185 N N . LEU B 2 135 ? 43.55315 -28.81126 -22.52981 1.000 21.35681 322 LEU D N 1
ATOM 2186 C CA . LEU B 2 135 ? 44.76245 -28.28316 -21.89360 1.000 22.18114 322 LEU D CA 1
ATOM 2187 C C . LEU B 2 135 ? 44.50056 -26.80387 -21.64565 1.000 24.63925 322 LEU D C 1
ATOM 2188 O O . LEU B 2 135 ? 44.37108 -26.01916 -22.59115 1.000 28.05068 322 LEU D O 1
ATOM 2193 N N . LEU B 2 136 ? 44.38472 -26.43400 -20.37494 1.000 24.98736 323 LEU D N 1
ATOM 2194 C CA . LEU B 2 136 ? 44.09938 -25.06090 -19.97952 1.000 28.42179 323 LEU D CA 1
ATOM 2195 C C . LEU B 2 136 ? 45.42796 -24.40600 -19.60241 1.000 28.59293 323 LEU D C 1
ATOM 2196 O O . LEU B 2 136 ? 46.06156 -24.78408 -18.61147 1.000 29.13485 323 LEU D O 1
ATOM 2201 N N . LYS B 2 137 ? 45.86735 -23.45996 -20.40956 1.000 26.01845 324 LYS D N 1
ATOM 2202 C CA . LYS B 2 137 ? 47.20644 -22.93333 -20.19154 1.000 31.17737 324 LYS D CA 1
ATOM 2203 C C . LYS B 2 137 ? 47.12308 -21.42908 -19.94288 1.000 30.87034 324 LYS D C 1
ATOM 2204 O O . LYS B 2 137 ? 46.06760 -20.82469 -20.17493 1.000 27.96791 324 LYS D O 1
ATOM 2210 N N . PRO B 2 138 ? 48.19447 -20.79251 -19.44603 1.000 34.59810 325 PRO D N 1
ATOM 2211 C CA . PRO B 2 138 ? 48.10977 -19.34692 -19.17244 1.000 33.45906 325 PRO D CA 1
ATOM 2212 C C . PRO B 2 138 ? 47.66821 -18.52713 -20.37006 1.000 32.36882 325 PRO D C 1
ATOM 2213 O O . PRO B 2 138 ? 46.89709 -17.56550 -20.21505 1.000 28.28470 325 PRO D O 1
ATOM 2217 N N . GLY B 2 139 ? 48.12497 -18.89935 -21.57451 1.000 32.35617 326 GLY D N 1
ATOM 2218 C CA . GLY B 2 139 ? 47.72137 -18.17941 -22.76812 1.000 29.76725 326 GLY D CA 1
ATOM 2219 C C . GLY B 2 139 ? 46.22040 -18.15419 -22.97981 1.000 38.32359 326 GLY D C 1
ATOM 2220 O O . GLY B 2 139 ? 45.69649 -17.22193 -23.59981 1.000 39.29832 326 GLY D O 1
ATOM 2221 N N . ASP B 2 140 ? 45.50404 -19.17236 -22.47204 1.000 30.12558 327 ASP D N 1
ATOM 2222 C CA . ASP B 2 140 ? 44.04732 -19.21658 -22.62305 1.000 30.69713 327 ASP D CA 1
ATOM 2223 C C . ASP B 2 140 ? 43.31337 -18.23421 -21.71741 1.000 36.69884 327 ASP D C 1
ATOM 2224 O O . ASP B 2 140 ? 42.13150 -17.96122 -21.95515 1.000 32.87020 327 ASP D O 1
ATOM 2229 N N . LEU B 2 141 ? 43.96157 -17.72791 -20.67401 1.000 33.24570 328 LEU D N 1
ATOM 2230 C CA . LEU B 2 141 ? 43.30632 -16.82792 -19.72021 1.000 37.77698 328 LEU D CA 1
ATOM 2231 C C . LEU B 2 141 ? 43.29256 -15.41622 -20.30151 1.000 44.52553 328 LEU D C 1
ATOM 2232 O O . LEU B 2 141 ? 44.29255 -14.69470 -20.24382 1.000 48.69526 328 LEU D O 1
ATOM 2237 N N . ARG B 2 142 ? 42.16727 -15.02339 -20.87419 1.000 44.96161 329 ARG D N 1
ATOM 2238 C CA . ARG B 2 142 ? 42.02462 -13.71933 -21.49933 1.000 53.64548 329 ARG D CA 1
ATOM 2239 C C . ARG B 2 142 ? 41.14103 -12.82129 -20.66535 1.000 58.04559 329 ARG D C 1
ATOM 2240 O O . ARG B 2 142 ? 40.21775 -13.29562 -20.00585 1.000 53.97867 329 ARG D O 1
ATOM 2248 N N . PRO B 2 143 ? 41.41319 -11.49323 -20.68014 1.000 63.00186 330 PRO D N 1
ATOM 2249 C CA . PRO B 2 143 ? 40.63856 -10.54792 -19.85212 1.000 64.20458 330 PRO D CA 1
ATOM 2250 C C . PRO B 2 143 ? 39.12526 -10.67865 -19.98975 1.000 64.96867 330 PRO D C 1
ATOM 2251 O O . PRO B 2 143 ? 38.62048 -11.36841 -20.88765 1.000 62.92921 330 PRO D O 1
ATOM 2255 N N . ALA B 2 144 ? 38.39786 -9.97722 -19.11080 1.000 68.47247 331 ALA D N 1
ATOM 2256 C CA . ALA B 2 144 ? 37.04099 -10.37757 -18.72437 1.000 64.48815 331 ALA D CA 1
ATOM 2257 C C . ALA B 2 144 ? 36.02028 -10.23086 -19.85931 1.000 73.93010 331 ALA D C 1
ATOM 2258 O O . ALA B 2 144 ? 35.11365 -11.06422 -19.98249 1.000 72.13153 331 ALA D O 1
ATOM 2260 N N . LEU B 2 145 ? 36.11622 -9.17390 -20.68603 1.000 76.28531 332 LEU D N 1
ATOM 2261 C CA . LEU B 2 145 ? 35.10489 -8.94774 -21.72483 1.000 77.60990 332 LEU D CA 1
ATOM 2262 C C . LEU B 2 145 ? 35.56898 -9.48857 -23.07242 1.000 81.15948 332 LEU D C 1
ATOM 2263 O O . LEU B 2 145 ? 36.59437 -9.02018 -23.60022 1.000 82.72586 332 LEU D O 1
ATOM 2268 N N . PRO B 2 146 ? 34.85467 -10.46516 -23.67213 1.000 83.43105 333 PRO D N 1
ATOM 2269 C CA . PRO B 2 146 ? 35.13122 -11.02330 -25.00490 1.000 87.29139 333 PRO D CA 1
ATOM 2270 C C . PRO B 2 146 ? 34.24644 -10.45907 -26.12765 1.000 85.52991 333 PRO D C 1
ATOM 2271 O O . PRO B 2 146 ? 33.84162 -9.29463 -26.10580 1.000 85.75250 333 PRO D O 1
ATOM 2275 N N . MET C 1 44 ? 38.47281 -1.65363 -35.32225 1.000 75.09776 45 MET C N 1
ATOM 2276 C CA . MET C 1 44 ? 37.80615 -1.69827 -34.00040 1.000 78.61101 45 MET C CA 1
ATOM 2277 C C . MET C 1 44 ? 37.01256 -2.95513 -33.75691 1.000 79.46079 45 MET C C 1
ATOM 2278 O O . MET C 1 44 ? 37.42012 -3.82238 -32.95112 1.000 74.79282 45 MET C O 1
ATOM 2283 N N . GLU C 1 45 ? 35.88773 -3.10717 -34.51734 1.000 80.59285 46 GLU C N 1
ATOM 2284 C CA . GLU C 1 45 ? 35.04261 -4.12285 -33.83089 1.000 81.12381 46 GLU C CA 1
ATOM 2285 C C . GLU C 1 45 ? 35.27136 -5.16473 -34.99697 1.000 81.44383 46 GLU C C 1
ATOM 2286 O O . GLU C 1 45 ? 35.38163 -4.69519 -36.16011 1.000 79.45057 46 GLU C O 1
ATOM 2292 N N . PRO C 1 46 ? 35.10891 -6.47924 -34.87271 1.000 84.01205 47 PRO C N 1
ATOM 2293 C CA . PRO C 1 46 ? 34.83691 -7.25596 -36.10779 1.000 78.67655 47 PRO C CA 1
ATOM 2294 C C . PRO C 1 46 ? 33.51558 -6.94827 -36.86533 1.000 73.74083 47 PRO C C 1
ATOM 2295 O O . PRO C 1 46 ? 32.52674 -6.44523 -36.31604 1.000 74.55407 47 PRO C O 1
ATOM 2299 N N . LEU C 1 47 ? 33.47718 -7.35993 -38.13246 1.000 68.31053 48 LEU C N 1
ATOM 2300 C CA . LEU C 1 47 ? 32.38519 -7.04436 -39.03469 1.000 68.00561 48 LEU C CA 1
ATOM 2301 C C . LEU C 1 47 ? 31.12824 -7.90605 -38.74995 1.000 67.91127 48 LEU C C 1
ATOM 2302 O O . LEU C 1 47 ? 29.98615 -7.44230 -38.94156 1.000 68.92637 48 LEU C O 1
ATOM 2307 N N . GLY C 1 48 ? 31.30751 -9.15559 -38.32563 1.000 59.72120 49 GLY C N 1
ATOM 2308 C CA . GLY C 1 48 ? 30.21621 -9.99894 -37.86323 1.000 53.67727 49 GLY C CA 1
ATOM 2309 C C . GLY C 1 48 ? 30.71400 -10.91396 -36.76029 1.000 54.89489 49 GLY C C 1
ATOM 2310 O O . GLY C 1 48 ? 31.91540 -11.19032 -36.66380 1.000 51.36719 49 GLY C O 1
ATOM 2311 N N . THR C 1 49 ? 29.77585 -11.36938 -35.90688 1.000 48.42234 50 THR C N 1
ATOM 2312 C CA . THR C 1 49 ? 30.08739 -12.23982 -34.77520 1.000 47.59770 50 THR C CA 1
ATOM 2313 C C . THR C 1 49 ? 29.20833 -13.49170 -34.84272 1.000 44.47058 50 THR C C 1
ATOM 2314 O O . THR C 1 49 ? 28.38617 -13.66392 -35.75544 1.000 41.38683 50 THR C O 1
ATOM 2318 N N . ASP C 1 50 ? 29.36098 -14.35808 -33.83369 1.000 41.45985 51 ASP C N 1
ATOM 2319 C CA . ASP C 1 50 ? 28.49531 -15.53539 -33.71529 1.000 39.84760 51 ASP C CA 1
ATOM 2320 C C . ASP C 1 50 ? 27.03194 -15.15395 -33.48638 1.000 40.48038 51 ASP C C 1
ATOM 2321 O O . ASP C 1 50 ? 26.13266 -15.91870 -33.83706 1.000 36.02587 51 ASP C O 1
ATOM 2326 N N . ASP C 1 51 ? 26.77567 -13.98742 -32.88563 1.000 37.99909 52 ASP C N 1
ATOM 2327 C CA . ASP C 1 51 ? 25.41977 -13.57156 -32.54574 1.000 40.79650 52 ASP C CA 1
ATOM 2328 C C . ASP C 1 51 ? 24.68342 -12.89512 -33.69526 1.000 46.59528 52 ASP C C 1
ATOM 2329 O O . ASP C 1 51 ? 23.50544 -12.56261 -33.53099 1.000 43.25463 52 ASP C O 1
ATOM 2334 N N . ASP C 1 52 ? 25.33481 -12.68955 -34.84063 1.000 41.56020 53 ASP C N 1
ATOM 2335 C CA . ASP C 1 52 ? 24.72222 -12.06583 -36.00442 1.000 40.86727 53 ASP C CA 1
ATOM 2336 C C . ASP C 1 52 ? 24.08115 -13.12253 -36.89717 1.000 38.45013 53 ASP C C 1
ATOM 2337 O O . ASP C 1 52 ? 24.44207 -14.29899 -36.85323 1.000 38.89536 53 ASP C O 1
ATOM 2342 N N . PHE C 1 53 ? 23.12348 -12.69352 -37.71703 1.000 30.90400 54 PHE C N 1
ATOM 2343 C CA . PHE C 1 53 ? 22.58347 -13.56395 -38.74994 1.000 35.95392 54 PHE C CA 1
ATOM 2344 C C . PHE C 1 53 ? 23.41113 -13.39670 -40.01389 1.000 37.45425 54 PHE C C 1
ATOM 2345 O O . PHE C 1 53 ? 23.62978 -12.27179 -40.47234 1.000 41.61514 54 PHE C O 1
ATOM 2353 N N . TRP C 1 54 ? 23.89273 -14.51124 -40.55328 1.000 36.35510 55 TRP C N 1
ATOM 2354 C CA . TRP C 1 54 ? 24.77151 -14.51280 -41.71983 1.000 40.32738 55 TRP C CA 1
ATOM 2355 C C . TRP C 1 54 ? 23.96703 -14.89385 -42.95349 1.000 43.59056 55 TRP C C 1
ATOM 2356 O O . TRP C 1 54 ? 23.47182 -16.02725 -43.05268 1.000 39.26321 55 TRP C O 1
ATOM 2367 N N . GLY C 1 55 ? 23.84540 -13.95178 -43.89218 1.000 37.77203 56 GLY C N 1
ATOM 2368 C CA . GLY C 1 55 ? 23.02877 -14.15164 -45.06314 1.000 44.09363 56 GLY C CA 1
ATOM 2369 C C . GLY C 1 55 ? 23.77292 -13.91648 -46.36105 1.000 46.71475 56 GLY C C 1
ATOM 2370 O O . GLY C 1 55 ? 25.00628 -13.82581 -46.40003 1.000 39.98230 56 GLY C O 1
ATOM 2371 N N . PRO C 1 56 ? 23.01798 -13.79207 -47.45443 1.000 45.38839 57 PRO C N 1
ATOM 2372 C CA . PRO C 1 56 ? 23.65566 -13.61139 -48.76946 1.000 50.40917 57 PRO C CA 1
ATOM 2373 C C . PRO C 1 56 ? 24.47166 -12.33234 -48.87691 1.000 48.98965 57 PRO C C 1
ATOM 2374 O O . PRO C 1 56 ? 25.47555 -12.30168 -49.59747 1.000 50.80941 57 PRO C O 1
ATOM 2378 N N . SER C 1 57 ? 24.06449 -11.26971 -48.18355 1.000 49.96909 58 SER C N 1
ATOM 2379 C CA . SER C 1 57 ? 24.80459 -10.01639 -48.14364 1.000 50.06587 58 SER C CA 1
ATOM 2380 C C . SER C 1 57 ? 25.76125 -9.94009 -46.95481 1.000 52.68594 58 SER C C 1
ATOM 2381 O O . SER C 1 57 ? 26.01263 -8.84545 -46.42685 1.000 53.35937 58 SER C O 1
ATOM 2384 N N . GLY C 1 58 ? 26.30537 -11.07324 -46.51768 1.000 47.83067 59 GLY C N 1
ATOM 2385 C CA . GLY C 1 58 ? 27.18909 -11.09386 -45.37762 1.000 48.49508 59 GLY C CA 1
ATOM 2386 C C . GLY C 1 58 ? 26.41385 -11.01604 -44.07928 1.000 48.00825 59 GLY C C 1
ATOM 2387 O O . GLY C 1 58 ? 25.20840 -11.29961 -44.03081 1.000 47.03050 59 GLY C O 1
ATOM 2388 N N . PRO C 1 59 ? 27.08611 -10.61002 -43.00168 1.000 38.97220 60 PRO C N 1
ATOM 2389 C CA . PRO C 1 59 ? 26.45016 -10.64561 -41.68093 1.000 40.17567 60 PRO C CA 1
ATOM 2390 C C . PRO C 1 59 ? 25.46919 -9.50084 -41.48618 1.000 44.04147 60 PRO C C 1
ATOM 2391 O O . PRO C 1 59 ? 25.69725 -8.37049 -41.92240 1.000 39.49123 60 PRO C O 1
ATOM 2395 N N . VAL C 1 60 ? 24.36976 -9.80824 -40.80656 1.000 41.21496 61 VAL C N 1
ATOM 2396 C CA . VAL C 1 60 ? 23.36727 -8.82978 -40.40639 1.000 38.81319 61 VAL C CA 1
ATOM 2397 C C . VAL C 1 60 ? 23.35600 -8.80027 -38.88751 1.000 42.50949 61 VAL C C 1
ATOM 2398 O O . VAL C 1 60 ? 23.28399 -9.85583 -38.24785 1.000 44.69623 61 VAL C O 1
ATOM 2402 N N . SER C 1 61 ? 23.44071 -7.61192 -38.30370 1.000 39.68830 62 SER C N 1
ATOM 2403 C CA . SER C 1 61 ? 23.66930 -7.54348 -36.86619 1.000 42.50790 62 SER C CA 1
ATOM 2404 C C . SER C 1 61 ? 22.35561 -7.66761 -36.10570 1.000 49.01807 62 SER C C 1
ATOM 2405 O O . SER C 1 61 ? 21.33223 -7.09611 -36.49295 1.000 46.12342 62 SER C O 1
ATOM 2408 N N . THR C 1 62 ? 22.38487 -8.43491 -35.02213 1.000 50.44373 63 THR C N 1
ATOM 2409 C CA . THR C 1 62 ? 21.21315 -8.59630 -34.17611 1.000 51.08123 63 THR C CA 1
ATOM 2410 C C . THR C 1 62 ? 21.17966 -7.46076 -33.16678 1.000 51.35050 63 THR C C 1
ATOM 2411 O O . THR C 1 62 ? 22.17783 -7.19164 -32.49089 1.000 53.48418 63 THR C O 1
ATOM 2415 N N . GLU C 1 63 ? 20.03732 -6.79419 -33.06755 1.000 49.66804 64 GLU C N 1
ATOM 2416 C CA . GLU C 1 63 ? 19.85713 -5.82201 -32.00547 1.000 52.54370 64 GLU C CA 1
ATOM 2417 C C . GLU C 1 63 ? 19.41574 -6.52586 -30.72436 1.000 50.12454 64 GLU C C 1
ATOM 2418 O O . GLU C 1 63 ? 18.64212 -7.49061 -30.75173 1.000 42.90355 64 GLU C O 1
ATOM 2424 N N . VAL C 1 64 ? 19.92686 -6.05482 -29.59800 1.000 48.81617 65 VAL C N 1
ATOM 2425 C CA . VAL C 1 64 ? 19.41787 -6.48822 -28.30755 1.000 49.88509 65 VAL C CA 1
ATOM 2426 C C . VAL C 1 64 ? 18.28630 -5.55406 -27.89557 1.000 50.49804 65 VAL C C 1
ATOM 2427 O O . VAL C 1 64 ? 18.48449 -4.33964 -27.76396 1.000 50.41754 65 VAL C O 1
ATOM 2431 N N . VAL C 1 65 ? 17.09622 -6.12748 -27.69463 1.000 50.96206 66 VAL C N 1
ATOM 2432 C CA . VAL C 1 65 ? 15.94152 -5.34216 -27.25914 1.000 50.42161 66 VAL C CA 1
ATOM 2433 C C . VAL C 1 65 ? 15.94214 -5.16104 -25.72701 1.000 51.83971 66 VAL C C 1
ATOM 2434 O O . VAL C 1 65 ? 15.66614 -4.07530 -25.22635 1.000 48.54411 66 VAL C O 1
ATOM 2438 N N . ASP C 1 66 ? 16.28728 -6.20179 -24.97112 1.000 52.42483 67 ASP C N 1
ATOM 2439 C CA . ASP C 1 66 ? 16.24921 -6.21025 -23.50671 1.000 56.03494 67 ASP C CA 1
ATOM 2440 C C . ASP C 1 66 ? 17.19262 -7.31765 -23.07822 1.000 53.45909 67 ASP C C 1
ATOM 2441 O O . ASP C 1 66 ? 16.84471 -8.47757 -23.29987 1.000 50.94764 67 ASP C O 1
ATOM 244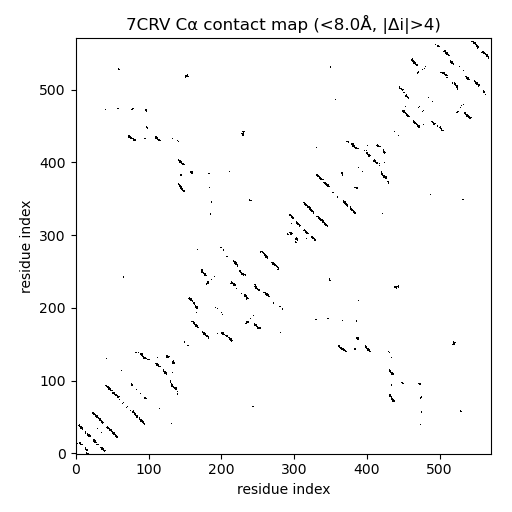6 N N . ARG C 1 67 ? 18.34764 -7.03951 -22.45475 1.000 53.23060 68 ARG C N 1
ATOM 2447 C CA . ARG C 1 67 ? 19.23444 -8.20451 -22.42473 1.000 57.87103 68 ARG C CA 1
ATOM 2448 C C . ARG C 1 67 ? 18.90575 -9.00600 -21.17741 1.000 53.90075 68 ARG C C 1
ATOM 2449 O O . ARG C 1 67 ? 19.29780 -10.16126 -21.05787 1.000 53.39580 68 ARG C O 1
ATOM 2457 N N . GLU C 1 68 ? 18.15595 -8.38014 -20.23343 1.000 52.43906 69 GLU C N 1
ATOM 2458 C CA . GLU C 1 68 ? 17.68658 -9.04765 -19.02502 1.000 56.60891 69 GLU C CA 1
ATOM 2459 C C . GLU C 1 68 ? 16.64119 -10.10277 -19.35945 1.000 55.74344 69 GLU C C 1
ATOM 2460 O O . GLU C 1 68 ? 16.74992 -11.22914 -18.88375 1.000 52.49926 69 GLU C O 1
ATOM 2466 N N . ARG C 1 69 ? 15.63178 -9.76791 -20.18548 1.000 49.57918 70 ARG C N 1
ATOM 2467 C CA . ARG C 1 69 ? 14.58900 -10.71699 -20.57855 1.000 51.55783 70 ARG C CA 1
ATOM 2468 C C . ARG C 1 69 ? 14.94930 -11.51795 -21.82776 1.000 45.04537 70 ARG C C 1
ATOM 2469 O O . ARG C 1 69 ? 14.12154 -12.30451 -22.31057 1.000 47.16725 70 ARG C O 1
ATOM 2477 N N . ASN C 1 70 ? 16.15289 -11.31795 -22.36946 1.000 48.27394 71 ASN C N 1
ATOM 2478 C CA . ASN C 1 70 ? 16.64991 -12.01513 -23.55895 1.000 45.07493 71 ASN C CA 1
ATOM 2479 C C . ASN C 1 70 ? 15.71835 -11.84829 -24.76199 1.000 43.47349 71 ASN C C 1
ATOM 2480 O O . ASN C 1 70 ? 15.22960 -12.82045 -25.34370 1.000 40.28861 71 ASN C O 1
ATOM 2485 N N . LEU C 1 71 ? 15.51055 -10.59723 -25.16336 1.000 40.59792 72 LEU C N 1
ATOM 2486 C CA . LEU C 1 71 ? 14.72987 -10.32398 -26.35865 1.000 37.27636 72 LEU C CA 1
ATOM 2487 C C . LEU C 1 71 ? 15.61500 -9.62825 -27.38316 1.000 43.58447 72 LEU C C 1
ATOM 2488 O O . LEU C 1 71 ? 16.37191 -8.71401 -27.04208 1.000 40.08426 72 LEU C O 1
ATOM 2493 N N . TYR C 1 72 ? 15.47951 -10.02952 -28.64132 1.000 34.76461 73 TYR C N 1
ATOM 2494 C CA . TYR C 1 72 ? 16.34729 -9.55602 -29.69919 1.000 41.94404 73 TYR C CA 1
ATOM 2495 C C . TYR C 1 72 ? 15.48900 -9.29035 -30.91789 1.000 38.66723 73 TYR C C 1
ATOM 2496 O O . TYR C 1 72 ? 14.37358 -9.80137 -31.02323 1.000 38.67192 73 TYR C O 1
ATOM 2505 N N . ARG C 1 73 ? 16.00851 -8.50038 -31.85815 1.000 46.15068 74 ARG C N 1
ATOM 2506 C CA . ARG C 1 73 ? 15.30649 -8.35560 -33.12456 1.000 42.36340 74 ARG C CA 1
ATOM 2507 C C . ARG C 1 73 ? 16.35165 -8.22208 -34.21509 1.000 43.73573 74 ARG C C 1
ATOM 2508 O O . ARG C 1 73 ? 17.46864 -7.75686 -33.97055 1.000 39.22796 74 ARG C O 1
ATOM 2516 N N . VAL C 1 74 ? 15.97550 -8.62590 -35.42008 1.000 38.39504 75 VAL C N 1
ATOM 2517 C CA . VAL C 1 74 ? 16.86773 -8.52330 -36.56094 1.000 43.16870 75 VAL C CA 1
ATOM 2518 C C . VAL C 1 74 ? 16.04993 -8.15006 -37.78720 1.000 39.80052 75 VAL C C 1
ATOM 2519 O O . VAL C 1 74 ? 14.90621 -8.59065 -37.94618 1.000 42.51189 75 VAL C O 1
ATOM 2523 N N . ARG C 1 75 ? 16.62976 -7.29932 -38.63566 1.000 44.09838 76 ARG C N 1
ATOM 2524 C CA . ARG C 1 75 ? 16.05564 -6.90201 -39.91794 1.000 41.13678 76 ARG C CA 1
ATOM 2525 C C . ARG C 1 75 ? 16.84391 -7.59435 -41.01843 1.000 41.80715 76 ARG C C 1
ATOM 2526 O O . ARG C 1 75 ? 17.97286 -7.19560 -41.32532 1.000 46.50980 76 ARG C O 1
ATOM 2534 N N . LEU C 1 76 ? 16.26031 -8.60915 -41.61480 1.000 39.57067 77 LEU C N 1
ATOM 2535 C CA . LEU C 1 76 ? 16.93822 -9.23537 -42.74079 1.000 42.83768 77 LEU C CA 1
ATOM 2536 C C . LEU C 1 76 ? 16.76023 -8.35649 -43.98188 1.000 48.16135 77 LEU C C 1
ATOM 2537 O O . LEU C 1 76 ? 15.62455 -8.00212 -44.32580 1.000 45.79913 77 LEU C O 1
ATOM 2542 N N . PRO C 1 77 ? 17.85116 -7.95233 -44.64821 1.000 45.79701 78 PRO C N 1
ATOM 2543 C CA . PRO C 1 77 ? 17.73210 -6.91886 -45.69615 1.000 47.82574 78 PRO C CA 1
ATOM 2544 C C . PRO C 1 77 ? 17.06589 -7.37669 -46.99094 1.000 47.57640 78 PRO C C 1
ATOM 2545 O O . PRO C 1 77 ? 16.54679 -6.52134 -47.71558 1.000 52.44653 78 PRO C O 1
ATOM 2549 N N . MET C 1 78 ? 17.05141 -8.66888 -47.31819 1.000 44.55248 79 MET C N 1
ATOM 2550 C CA . ME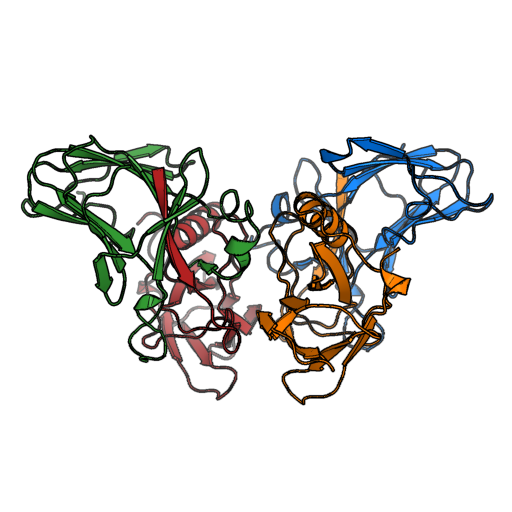T C 1 78 ? 16.56010 -9.10513 -48.62391 1.000 48.08339 79 MET C CA 1
ATOM 2551 C C . MET C 1 78 ? 16.28793 -10.60146 -48.58786 1.000 47.08794 79 MET C C 1
ATOM 2552 O O . MET C 1 78 ? 16.69052 -11.30360 -47.65948 1.000 46.84630 79 MET C O 1
ATOM 2557 N N . ALA C 1 79 ? 15.63238 -11.08685 -49.64096 1.000 51.22602 80 ALA C N 1
ATOM 2558 C CA . ALA C 1 79 ? 15.42304 -12.51664 -49.80851 1.000 46.89203 80 ALA C CA 1
ATOM 2559 C C . ALA C 1 79 ? 16.74063 -13.27956 -49.70832 1.000 46.35287 80 ALA C C 1
ATOM 2560 O O . ALA C 1 79 ? 17.78869 -12.80130 -50.15207 1.000 47.59263 80 ALA C O 1
ATOM 2562 N N . GLY C 1 80 ? 16.67505 -14.46791 -49.12368 1.000 45.94330 81 GLY C N 1
ATOM 2563 C CA . GLY C 1 80 ? 17.83695 -15.32015 -48.91961 1.000 44.65795 81 GLY C CA 1
ATOM 2564 C C . GLY C 1 80 ? 17.67818 -16.14352 -47.65584 1.000 44.22717 81 GLY C C 1
ATOM 2565 O O . GLY C 1 80 ? 16.74837 -15.95197 -46.87028 1.000 42.64816 81 GLY C O 1
ATOM 2566 N N . SER C 1 81 ? 18.61484 -17.08005 -47.46866 1.000 42.20111 82 SER C N 1
ATOM 2567 C CA . SER C 1 81 ? 18.67614 -17.93042 -46.27960 1.000 36.01661 82 SER C CA 1
ATOM 2568 C C . SER C 1 81 ? 19.69754 -17.36927 -45.29474 1.000 41.01092 82 SER C C 1
ATOM 2569 O O . SER C 1 81 ? 20.84514 -17.09858 -45.67018 1.000 40.72594 82 SER C O 1
ATOM 2572 N N . TYR C 1 82 ? 19.28547 -17.20588 -44.03552 1.000 35.52056 83 TYR C N 1
ATOM 2573 C CA . TYR C 1 82 ? 20.10861 -16.59765 -42.99565 1.000 36.78586 83 TYR C CA 1
ATOM 2574 C C . TYR C 1 82 ? 20.25457 -17.55543 -41.82353 1.000 35.29180 83 TYR C C 1
ATOM 2575 O O . TYR C 1 82 ? 19.32516 -18.29753 -41.50430 1.000 31.66941 83 TYR C O 1
ATOM 2584 N N . HIS C 1 83 ? 21.40423 -17.51234 -41.14972 1.000 27.33522 84 HIS C N 1
ATOM 2585 C CA . HIS C 1 83 ? 21.59976 -18.40075 -40.01767 1.000 35.23035 84 HIS C CA 1
ATOM 2586 C C . HIS C 1 83 ? 22.36919 -17.69236 -38.91024 1.000 33.98146 84 HIS C C 1
ATOM 2587 O O . HIS C 1 83 ? 23.21645 -16.83208 -39.16371 1.000 33.90858 84 HIS C O 1
ATOM 2594 N N . CYS C 1 84 ? 22.03049 -18.02357 -37.67672 1.000 29.66844 85 CYS C N 1
ATOM 2595 C CA . CYS C 1 84 ? 22.68709 -17.41943 -36.52602 1.000 32.18698 85 CYS C CA 1
ATOM 2596 C C . CYS C 1 84 ? 23.45964 -18.47999 -35.75226 1.000 35.56728 85 CYS C C 1
ATOM 2597 O O . CYS C 1 84 ? 22.84129 -19.29986 -35.05108 1.000 32.77684 85 CYS C O 1
ATOM 2600 N N . PRO C 1 85 ? 24.79582 -18.49060 -35.83147 1.000 35.82040 86 PRO C N 1
ATOM 2601 C CA . PRO C 1 85 ? 25.57027 -19.55185 -35.15475 1.000 37.11223 86 PRO C CA 1
ATOM 2602 C C . PRO C 1 85 ? 25.30359 -19.66525 -33.66080 1.000 32.54223 86 PRO C C 1
ATOM 2603 O O . PRO C 1 85 ? 25.27672 -20.77578 -33.12041 1.000 34.57395 86 PRO C O 1
ATOM 2607 N N . SER C 1 86 ? 25.11047 -18.53986 -32.97651 1.000 31.59962 87 SER C N 1
ATOM 2608 C CA . SER C 1 86 ? 24.95342 -18.56244 -31.52942 1.000 32.18282 87 SER C CA 1
ATOM 2609 C C . SER C 1 86 ? 23.68976 -19.30374 -31.10797 1.000 34.53985 87 SER C C 1
ATOM 2610 O O . SER C 1 86 ? 23.70672 -20.04338 -30.11754 1.000 31.94022 87 SER C O 1
ATOM 2613 N N . THR C 1 87 ? 22.58523 -19.10966 -31.83666 1.000 33.76020 88 THR C N 1
ATOM 2614 C CA . THR C 1 87 ? 21.30563 -19.71009 -31.47823 1.000 33.90036 88 THR C CA 1
ATOM 2615 C C . THR C 1 87 ? 21.01237 -20.99363 -32.23388 1.000 30.58324 88 THR C C 1
ATOM 2616 O O . THR C 1 87 ? 20.31469 -21.87032 -31.70397 1.000 30.77299 88 THR C O 1
ATOM 2620 N N . GLY C 1 88 ? 21.52261 -21.13563 -33.44682 1.000 26.03013 89 GLY C N 1
ATOM 2621 C CA . GLY C 1 88 ? 21.16797 -22.26902 -34.26230 1.000 29.07563 89 GLY C CA 1
ATOM 2622 C C . GLY C 1 88 ? 19.96489 -22.03248 -35.14216 1.000 29.22405 89 GLY C C 1
ATOM 2623 O O . GLY C 1 88 ? 19.60260 -22.92497 -35.92346 1.000 30.57677 89 GLY C O 1
ATOM 2624 N N . LEU C 1 89 ? 19.34818 -20.85457 -35.06597 1.000 26.07483 90 LEU C N 1
ATOM 2625 C CA . LEU C 1 89 ? 18.19857 -20.55127 -35.91107 1.000 29.23196 90 LEU C CA 1
ATOM 2626 C C . LEU C 1 89 ? 18.63288 -20.28154 -37.34522 1.000 31.57350 90 LEU C C 1
ATOM 2627 O O . LEU C 1 89 ? 19.68765 -19.68545 -37.58137 1.000 30.72088 90 LEU C O 1
ATOM 2632 N N . HIS C 1 90 ? 17.80931 -20.73360 -38.29800 1.000 30.84756 91 HIS C N 1
ATOM 2633 C CA . HIS C 1 90 ? 17.88869 -20.37062 -39.70938 1.000 32.55197 91 HIS C CA 1
ATOM 2634 C C . HIS C 1 90 ? 16.54216 -19.82810 -40.14626 1.000 34.00329 91 HIS C C 1
ATOM 2635 O O . HIS C 1 90 ? 15.50704 -20.37506 -39.76337 1.000 28.60082 91 HIS C O 1
ATOM 2642 N N . PHE C 1 91 ? 16.55502 -18.79697 -40.99463 1.000 34.30090 92 PHE C N 1
ATOM 2643 C CA . PHE C 1 91 ? 15.34223 -18.27028 -41.61607 1.000 30.45074 92 PHE C CA 1
ATOM 2644 C C . PHE C 1 91 ? 15.54534 -18.20760 -43.12038 1.000 38.97054 92 PHE C C 1
ATOM 2645 O O . PHE C 1 91 ? 16.59485 -17.74696 -43.58603 1.000 36.15942 92 PHE C O 1
ATOM 2653 N N . VAL C 1 92 ? 14.54893 -18.66931 -43.87447 1.000 37.21769 93 VAL C N 1
ATOM 2654 C CA . VAL C 1 92 ? 14.48647 -18.45548 -45.31730 1.000 39.66923 93 VAL C CA 1
ATOM 2655 C C . VAL C 1 92 ? 13.35458 -17.47324 -45.57203 1.000 42.86173 93 VAL C C 1
ATOM 2656 O O . VAL C 1 92 ? 12.20092 -17.74661 -45.20903 1.000 37.32676 93 VAL C O 1
ATOM 2660 N N . VAL C 1 93 ? 13.68561 -16.31663 -46.16593 1.000 37.64667 94 VAL C N 1
ATOM 2661 C CA . VAL C 1 93 ? 12.71485 -15.25536 -46.41060 1.000 39.64637 94 VAL C CA 1
ATOM 2662 C C . VAL C 1 93 ? 12.70125 -14.90805 -47.89990 1.000 45.88235 94 VAL C C 1
ATOM 2663 O O . VAL C 1 93 ? 13.66698 -15.14998 -48.63348 1.000 42.45301 94 VAL C O 1
ATOM 2667 N N . THR C 1 94 ? 11.57097 -14.34546 -48.34416 1.000 43.80399 95 THR C N 1
ATOM 2668 C CA . THR C 1 94 ? 11.37096 -13.93947 -49.73180 1.000 47.02788 95 THR C CA 1
ATOM 2669 C C . THR C 1 94 ? 11.45262 -12.43867 -49.92933 1.000 48.57163 95 THR C C 1
ATOM 2670 O O . THR C 1 94 ? 11.22837 -11.95712 -51.04518 1.000 48.93214 95 THR C O 1
ATOM 2674 N N . ARG C 1 95 ? 11.74679 -11.69379 -48.87739 1.000 46.24982 96 ARG C N 1
ATOM 2675 C CA . ARG C 1 95 ? 11.79730 -10.24498 -48.93452 1.000 49.31522 96 ARG C CA 1
ATOM 2676 C C . ARG C 1 95 ? 12.31347 -9.77581 -47.59057 1.000 46.06705 96 ARG C C 1
ATOM 2677 O O . ARG C 1 95 ? 12.36326 -10.54891 -46.62964 1.000 43.49203 96 ARG C O 1
ATOM 2685 N N . ALA C 1 96 ? 12.71922 -8.51220 -47.54153 1.000 46.87668 97 ALA C N 1
ATOM 2686 C CA . ALA C 1 96 ? 13.14929 -7.92626 -46.28411 1.000 45.66229 97 ALA C CA 1
ATOM 2687 C C . ALA C 1 96 ? 12.04276 -8.08459 -45.25664 1.000 46.72106 97 ALA C C 1
ATOM 2688 O O . ALA C 1 96 ? 10.85889 -7.96372 -45.58418 1.000 48.94923 97 ALA C O 1
ATOM 2690 N N . VAL C 1 97 ? 12.43336 -8.39615 -44.02117 1.000 45.94905 98 VAL C N 1
ATOM 2691 C CA . VAL C 1 97 ? 11.47982 -8.62472 -42.93310 1.000 46.79875 98 VAL C CA 1
ATOM 2692 C C . VAL C 1 97 ? 12.20762 -8.44756 -41.61214 1.000 45.74393 98 VAL C C 1
ATOM 2693 O O . VAL C 1 97 ? 13.38967 -8.78405 -41.48322 1.000 43.86836 98 VAL C O 1
ATOM 2697 N N . THR C 1 98 ? 11.49465 -7.90481 -40.63331 1.000 45.18066 99 THR C N 1
ATOM 2698 C CA . THR C 1 98 ? 11.99592 -7.82241 -39.27108 1.000 42.44115 99 THR C CA 1
ATOM 2699 C C . THR C 1 98 ? 11.49170 -9.03160 -38.48547 1.000 40.81875 99 THR C C 1
ATOM 2700 O O . THR C 1 98 ? 10.30924 -9.38793 -38.56093 1.000 37.52284 99 THR C O 1
ATOM 2704 N N . ILE C 1 99 ? 12.39035 -9.67171 -37.74354 1.000 40.39503 100 ILE C N 1
ATOM 2705 C CA . ILE C 1 99 ? 12.04160 -10.83527 -36.94365 1.000 35.80786 100 ILE C CA 1
ATOM 2706 C C . ILE C 1 99 ? 12.40740 -10.55604 -35.49489 1.000 36.94980 100 ILE C C 1
ATOM 2707 O O . ILE C 1 99 ? 13.52340 -10.11412 -35.19973 1.000 33.38105 100 ILE C O 1
ATOM 2712 N N . GLU C 1 100 ? 11.45105 -10.78154 -34.59835 1.000 36.29389 101 GLU C N 1
ATOM 2713 C CA . GLU C 1 100 ? 11.66141 -10.64697 -33.16582 1.000 39.05988 101 GLU C CA 1
ATOM 2714 C C . GLU C 1 100 ? 11.81125 -12.03907 -32.56458 1.000 36.85004 101 GLU C C 1
ATOM 2715 O O . GLU C 1 100 ? 11.04806 -12.95240 -32.90049 1.000 36.89503 101 GLU C O 1
ATOM 2721 N N . ILE C 1 101 ? 12.80651 -12.20179 -31.69843 1.000 38.36461 102 ILE C N 1
ATOM 2722 C CA . ILE C 1 101 ? 13.19473 -13.50188 -31.15853 1.000 35.25580 102 ILE C CA 1
ATOM 2723 C C . ILE C 1 101 ? 13.38937 -13.34468 -29.66209 1.000 33.95656 102 ILE C C 1
ATOM 2724 O O . ILE C 1 101 ? 14.19853 -12.51468 -29.22576 1.000 37.56129 102 ILE C O 1
ATOM 2729 N N . GLY C 1 102 ? 12.64490 -14.11517 -28.87770 1.000 30.07700 103 GLY C N 1
ATOM 2730 C CA . GLY C 1 102 ? 12.84227 -14.17472 -27.43353 1.000 32.01557 103 GLY C CA 1
ATOM 2731 C C . GLY C 1 102 ? 13.20061 -15.57551 -26.97022 1.000 32.93242 103 GLY C C 1
ATOM 2732 O O . GLY C 1 102 ? 12.67190 -16.56262 -27.48953 1.000 36.34220 103 GLY C O 1
ATOM 2733 N N . PHE C 1 103 ? 14.12444 -15.65996 -26.01020 1.000 33.99288 104 PHE C N 1
ATOM 2734 C CA . PHE C 1 103 ? 14.45003 -16.92601 -25.36042 1.000 36.21949 104 PHE C CA 1
ATOM 2735 C C . PHE C 1 103 ? 13.36912 -17.26869 -24.33963 1.000 36.21962 104 PHE C C 1
ATOM 2736 O O . PHE C 1 103 ? 13.01947 -16.43907 -23.49822 1.000 32.87612 104 PHE C O 1
ATOM 2744 N N . CYS C 1 104 ? 12.87803 -18.50669 -24.38624 1.000 38.42934 105 CYS C N 1
ATOM 2745 C CA . CYS C 1 104 ? 11.83161 -18.97715 -23.48863 1.000 39.67312 105 CYS C CA 1
ATOM 2746 C C . CYS C 1 104 ? 12.27618 -20.23707 -22.76584 1.000 42.45928 105 CYS C C 1
ATOM 2747 O O . CYS C 1 104 ? 13.19040 -20.94304 -23.20367 1.000 39.21018 105 CYS C O 1
ATOM 2750 N N . ALA C 1 105 ? 11.58773 -20.52417 -21.66413 1.000 42.98416 106 ALA C N 1
ATOM 2751 C CA . ALA C 1 105 ? 11.71329 -21.78817 -20.95589 1.000 42.51382 106 ALA C CA 1
ATOM 2752 C C . ALA C 1 105 ? 10.45660 -22.61081 -21.19982 1.000 40.09116 106 ALA C C 1
ATOM 2753 O O . ALA C 1 105 ? 9.34478 -22.06951 -21.25357 1.000 40.85657 106 ALA C O 1
ATOM 2755 N N . TRP C 1 106 ? 10.64014 -23.92107 -21.35273 1.000 31.47588 107 TRP C N 1
ATOM 2756 C CA . TRP C 1 106 ? 9.52158 -24.79807 -21.65524 1.000 33.95648 107 TRP C CA 1
ATOM 2757 C C . TRP C 1 106 ? 8.55814 -24.95353 -20.48421 1.000 39.92259 107 TRP C C 1
ATOM 2758 O O . TRP C 1 106 ? 7.45680 -25.47616 -20.67741 1.000 35.02489 107 TRP C O 1
ATOM 2769 N N . SER C 1 107 ? 8.94769 -24.50234 -19.29212 1.000 38.68534 108 SER C N 1
ATOM 2770 C CA . SER C 1 107 ? 8.29235 -24.92964 -18.05812 1.000 47.95624 108 SER C CA 1
ATOM 2771 C C . SER C 1 107 ? 6.81578 -24.55018 -18.04591 1.000 46.53936 108 SER C C 1
ATOM 2772 O O . SER C 1 107 ? 5.94206 -25.40055 -17.83856 1.000 47.23612 108 SER C O 1
ATOM 2775 N N . GLN C 1 108 ? 6.52072 -23.28008 -18.28898 1.000 45.99318 109 GLN C N 1
ATOM 2776 C CA . GLN C 1 108 ? 5.16790 -22.76625 -18.15491 1.000 52.72156 109 GLN C CA 1
ATOM 2777 C C . GLN C 1 108 ? 4.27685 -23.13305 -19.32941 1.000 55.05557 109 GLN C C 1
ATOM 2778 O O . GLN C 1 108 ? 3.12438 -22.68988 -19.37957 1.000 56.47914 109 GLN C O 1
ATOM 2784 N N . PHE C 1 109 ? 4.77758 -23.95046 -20.26021 1.000 48.51240 110 PHE C N 1
ATOM 2785 C CA . PHE C 1 109 ? 4.00841 -24.42924 -21.39682 1.000 43.79615 110 PHE C CA 1
ATOM 2786 C C . PHE C 1 109 ? 3.84431 -25.93357 -21.41681 1.000 44.54220 110 PHE C C 1
ATOM 2787 O O . PHE C 1 109 ? 2.89972 -26.42438 -22.04541 1.000 47.50034 110 PHE C O 1
ATOM 2795 N N . LEU C 1 110 ? 4.73003 -26.68043 -20.76331 1.000 38.35113 111 LEU C N 1
ATOM 2796 C CA . LEU C 1 110 ? 4.81982 -28.10631 -21.02305 1.000 45.46744 111 LEU C CA 1
ATOM 2797 C C . LEU C 1 110 ? 4.14462 -28.92566 -19.91968 1.000 51.64693 111 LEU C C 1
ATOM 2798 O O . LEU C 1 110 ? 4.32881 -30.14614 -19.84289 1.000 50.32437 111 LEU C O 1
ATOM 2803 N N . HIS C 1 111 ? 3.31381 -28.27963 -19.09613 1.000 49.15553 112 HIS C N 1
ATOM 2804 C CA . HIS C 1 111 ? 2.53445 -28.96057 -18.06919 1.000 51.95655 112 HIS C CA 1
ATOM 2805 C C . HIS C 1 111 ? 1.09781 -28.45677 -18.09942 1.000 50.47871 112 HIS C C 1
ATOM 2806 O O . HIS C 1 111 ? 0.55530 -27.95386 -17.11862 1.000 54.52344 112 HIS C O 1
ATOM 2813 N N . GLU C 1 112 ? 0.47979 -28.60536 -19.27448 1.000 46.83802 113 GLU C N 1
ATOM 2814 C CA . GLU C 1 112 ? -0.91134 -28.24268 -19.47783 1.000 44.84349 113 GLU C CA 1
ATOM 2815 C C . GLU C 1 112 ? -1.79953 -29.40218 -19.92100 1.000 44.62089 113 GLU C C 1
ATOM 2816 O O . GLU C 1 112 ? -3.00674 -29.35472 -19.65449 1.000 46.39870 113 GLU C O 1
ATOM 2822 N N . THR C 1 113 ? -1.25210 -30.45272 -20.54019 1.000 41.08718 114 THR C N 1
ATOM 2823 C CA . THR C 1 113 ? -2.05186 -31.64602 -20.82762 1.000 41.62106 114 THR C CA 1
ATOM 2824 C C . THR C 1 113 ? -1.25405 -32.91672 -20.54446 1.000 38.16816 114 THR C C 1
ATOM 2825 O O . THR C 1 113 ? -0.03111 -32.95303 -20.75411 1.000 34.66044 114 THR C O 1
ATOM 2829 N N . PRO C 1 114 ? -1.92604 -33.98251 -20.08126 1.000 38.40084 115 PRO C N 1
ATOM 2830 C CA . PRO C 1 114 ? -1.20742 -35.22794 -19.73949 1.000 36.22793 115 PRO C CA 1
ATOM 2831 C C . PRO C 1 114 ? -0.41899 -35.81644 -20.89664 1.000 40.47186 115 PRO C C 1
ATOM 2832 O O . PRO C 1 114 ? 0.63825 -36.42463 -20.68767 1.000 36.07118 115 PRO C O 1
ATOM 2836 N N . LEU C 1 115 ? -0.91340 -35.66506 -22.12144 1.000 34.58969 116 LEU C N 1
ATOM 2837 C CA . LEU C 1 115 ? -0.22264 -36.18491 -23.29367 1.000 42.21345 116 LEU C CA 1
ATOM 2838 C C . LEU C 1 115 ? 1.12449 -35.50932 -23.54417 1.000 36.14782 116 LEU C C 1
ATOM 2839 O O . LEU C 1 115 ? 1.93531 -36.04450 -24.31172 1.000 38.59111 116 LEU C O 1
ATOM 2844 N N . GLN C 1 116 ? 1.41986 -34.40741 -22.85277 1.000 36.96089 117 GLN C N 1
ATOM 2845 C CA . GLN C 1 116 ? 2.74027 -33.80397 -22.95428 1.000 37.42353 117 GLN C CA 1
ATOM 2846 C C . GLN C 1 116 ? 3.81829 -34.61680 -22.25041 1.000 30.65149 117 GLN C C 1
ATOM 2847 O O . GLN C 1 116 ? 4.99497 -34.45582 -22.57357 1.000 34.35846 117 GLN C O 1
ATOM 2853 N N . HIS C 1 117 ? 3.45137 -35.51671 -21.33453 1.000 32.10754 118 HIS C N 1
ATOM 2854 C CA . HIS C 1 117 ? 4.43789 -36.28133 -20.57118 1.000 27.72055 118 HIS C CA 1
ATOM 2855 C C . HIS C 1 117 ? 5.27670 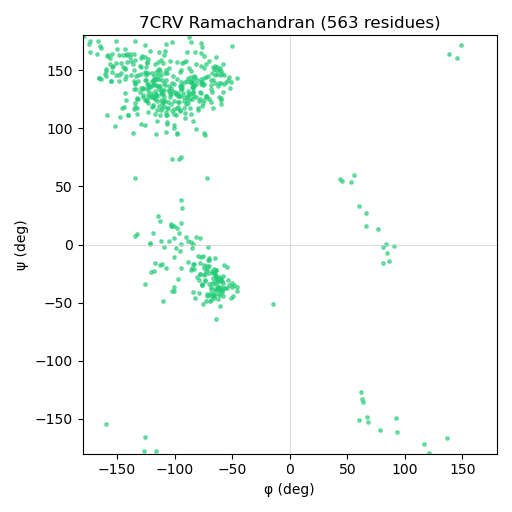-37.23284 -21.43741 1.000 29.43019 118 HIS C C 1
ATOM 2856 O O . HIS C 1 117 ? 6.39819 -37.57644 -21.05569 1.000 28.38165 118 HIS C O 1
ATOM 2863 N N . SER C 1 118 ? 4.78937 -37.66497 -22.59405 1.000 30.04251 119 SER C N 1
ATOM 2864 C CA . SER C 1 118 ? 5.54313 -38.62534 -23.39147 1.000 30.54798 119 SER C CA 1
ATOM 2865 C C . SER C 1 118 ? 6.50122 -37.95771 -24.38083 1.000 26.58574 119 SER C C 1
ATOM 2866 O O . SER C 1 118 ? 7.11809 -38.64942 -25.20092 1.000 25.86894 119 SER C O 1
ATOM 2869 N N . HIS C 1 119 ? 6.64455 -36.64089 -24.31176 1.000 23.55101 120 HIS C N 1
ATOM 2870 C CA . HIS C 1 119 ? 7.51998 -35.87901 -25.19597 1.000 31.22963 120 HIS C CA 1
ATOM 2871 C C . HIS C 1 119 ? 8.60554 -35.21873 -24.35917 1.000 30.22286 120 HIS C C 1
ATOM 2872 O O . HIS C 1 119 ? 8.29755 -34.60818 -23.33941 1.000 30.58950 120 HIS C O 1
ATOM 2879 N N . MET C 1 120 ? 9.86454 -35.34443 -24.77611 1.000 29.03285 121 MET C N 1
ATOM 2880 C CA . MET C 1 120 ? 10.95996 -34.69535 -24.06399 1.000 32.16866 121 MET C CA 1
ATOM 2881 C C . MET C 1 120 ? 11.49935 -33.49315 -24.84191 1.000 26.61689 121 MET C C 1
ATOM 2882 O O . MET C 1 120 ? 11.52009 -33.48496 -26.07708 1.000 23.74464 121 MET C O 1
ATOM 2887 N N . VAL C 1 121 ? 11.95875 -32.48310 -24.10234 1.000 27.55081 122 VAL C N 1
ATOM 2888 C CA . VAL C 1 121 ? 12.56754 -31.32116 -24.73586 1.000 28.00573 122 VAL C CA 1
ATOM 2889 C C . VAL C 1 121 ? 13.74836 -31.78724 -25.57982 1.000 27.01478 122 VAL C C 1
ATOM 2890 O O . VAL C 1 121 ? 14.57302 -32.59802 -25.13560 1.000 25.50908 122 VAL C O 1
ATOM 2894 N N . ALA C 1 122 ? 13.80208 -31.32915 -26.83074 1.000 24.91096 123 ALA C N 1
ATOM 2895 C CA . ALA C 1 122 ? 14.90002 -31.68636 -27.72377 1.000 25.26000 123 ALA C CA 1
ATOM 2896 C C . ALA C 1 122 ? 15.66284 -30.47568 -28.25052 1.000 26.67876 123 ALA C C 1
ATOM 2897 O O . ALA C 1 122 ? 16.62380 -30.64475 -29.00650 1.000 28.92179 123 ALA C O 1
ATOM 2899 N N . GLY C 1 123 ? 15.28842 -29.27296 -27.85856 1.000 26.25606 124 GLY C N 1
ATOM 2900 C CA . GLY C 1 123 ? 15.95575 -28.08434 -28.31812 1.000 27.44158 124 GLY C CA 1
ATOM 2901 C C . GLY C 1 123 ? 15.40999 -26.89772 -27.56785 1.000 27.73217 124 GLY C C 1
ATOM 2902 O O . GLY C 1 123 ? 14.47740 -27.02189 -26.76879 1.000 28.20695 124 GLY C O 1
ATOM 2903 N N . PRO C 1 124 ? 15.98867 -25.72540 -27.79068 1.000 27.51382 125 PRO C N 1
ATOM 2904 C CA . PRO C 1 124 ? 15.54912 -24.53623 -27.04547 1.000 29.59823 125 PRO C CA 1
ATOM 2905 C C . PRO C 1 124 ? 14.18496 -24.04466 -27.52918 1.000 29.90082 125 PRO C C 1
ATOM 2906 O O . PRO C 1 124 ? 13.77293 -24.28543 -28.66617 1.000 29.64578 125 PRO C O 1
ATOM 2910 N N . LEU C 1 125 ? 13.48242 -23.34037 -26.64518 1.000 26.97943 126 LEU C N 1
ATOM 2911 C CA . LEU C 1 125 ? 12.18470 -22.75468 -26.97279 1.000 33.64137 126 LEU C CA 1
ATOM 2912 C C . LEU C 1 125 ? 12.36771 -21.29570 -27.37114 1.000 30.35612 126 LEU C C 1
ATOM 2913 O O . LEU C 1 125 ? 12.97419 -20.52986 -26.62209 1.000 28.80970 126 LEU C O 1
ATOM 2918 N N . PHE C 1 126 ? 11.82694 -20.91602 -28.53675 1.000 30.11418 127 PHE C N 1
ATOM 2919 C CA . PHE C 1 126 ? 11.94412 -19.56322 -29.07861 1.000 32.04299 127 PHE C CA 1
ATOM 2920 C C . PHE C 1 126 ? 10.57388 -18.92411 -29.28773 1.000 30.86005 127 PHE C C 1
ATOM 2921 O O . PHE C 1 126 ? 9.66690 -19.54479 -29.85669 1.000 30.62249 127 PHE C O 1
ATOM 2929 N N . ASP C 1 127 ? 10.44698 -17.66100 -28.89521 1.000 25.88601 128 ASP C N 1
ATOM 2930 C CA . ASP C 1 127 ? 9.25550 -16.86074 -29.20038 1.000 36.16294 128 ASP C CA 1
ATOM 2931 C C . ASP C 1 127 ? 9.57450 -15.95032 -30.39231 1.000 34.20673 128 ASP C C 1
ATOM 2932 O O . ASP C 1 127 ? 10.25119 -14.93140 -30.24459 1.000 31.14108 128 ASP C O 1
ATOM 2937 N N . ILE C 1 128 ? 9.08141 -16.31860 -31.57457 1.000 36.68165 129 ILE C N 1
ATOM 2938 C CA . ILE C 1 128 ? 9.43655 -15.66083 -32.83037 1.000 35.55085 129 ILE C CA 1
ATOM 2939 C C . ILE C 1 128 ? 8.20097 -14.96252 -33.38482 1.000 39.17010 129 ILE C C 1
ATOM 2940 O O . ILE C 1 128 ? 7.11279 -15.54973 -33.42771 1.000 37.83699 129 ILE C O 1
ATOM 2945 N N . LYS C 1 129 ? 8.36689 -13.71894 -33.82260 1.000 39.33336 130 LYS C N 1
ATOM 2946 C CA . LYS C 1 129 ? 7.27984 -12.98035 -34.44273 1.000 39.91205 130 LYS C CA 1
ATOM 2947 C C . LYS C 1 129 ? 7.78832 -12.30190 -35.71188 1.000 42.67300 130 LYS C C 1
ATOM 2948 O O . LYS C 1 129 ? 8.88745 -11.73486 -35.72202 1.000 36.79249 130 LYS C O 1
ATOM 2954 N N . ALA C 1 130 ? 7.02430 -12.41547 -36.79689 1.000 42.74584 131 ALA C N 1
ATOM 2955 C CA . ALA C 1 130 ? 7.40793 -11.79411 -38.05934 1.000 47.04542 131 ALA C CA 1
ATOM 2956 C C . ALA C 1 130 ? 6.15298 -11.56846 -38.88975 1.000 51.72470 131 ALA C C 1
ATOM 2957 O O . ALA C 1 130 ? 5.14409 -12.25239 -38.69903 1.000 53.77508 131 ALA C O 1
ATOM 2959 N N . GLU C 1 131 ? 6.23092 -10.59121 -39.80120 1.000 56.78844 132 GLU C N 1
ATOM 2960 C CA . GLU C 1 131 ? 5.14052 -10.29277 -40.72248 1.000 54.23147 132 GLU C CA 1
ATOM 2961 C C . GLU C 1 131 ? 4.68121 -11.55671 -41.43524 1.000 56.25925 132 GLU C C 1
ATOM 2962 O O . GLU C 1 131 ? 5.49295 -12.38875 -41.85527 1.000 54.56386 132 GLU C O 1
ATOM 2968 N N . HIS C 1 132 ? 3.36045 -11.67031 -41.58466 1.000 56.31573 133 HIS C N 1
ATOM 2969 C CA . HIS C 1 132 ? 2.72711 -12.93260 -41.95343 1.000 60.08390 133 HIS C CA 1
ATOM 2970 C C . HIS C 1 132 ? 3.38112 -13.60173 -43.16226 1.000 61.14210 133 HIS C C 1
ATOM 2971 O O . HIS C 1 132 ? 3.61386 -14.81539 -43.15368 1.000 64.49443 133 HIS C O 1
ATOM 2978 N N . GLY C 1 133 ? 3.68200 -12.84248 -44.21032 1.000 57.59970 134 GLY C N 1
ATOM 2979 C CA . GLY C 1 133 ? 4.03831 -13.49243 -45.45886 1.000 57.86435 134 GLY C CA 1
ATOM 2980 C C . GLY C 1 133 ? 5.48885 -13.89470 -45.66246 1.000 57.38418 134 GLY C C 1
ATOM 2981 O O . GLY C 1 133 ? 5.78313 -14.79159 -46.45795 1.000 53.18390 134 GLY C O 1
ATOM 2982 N N . ALA C 1 134 ? 6.40727 -13.25981 -44.94052 1.000 53.37629 135 ALA C N 1
ATOM 2983 C CA . ALA C 1 134 ? 7.77516 -13.15950 -45.43959 1.000 50.89628 135 ALA C CA 1
ATOM 2984 C C . ALA C 1 134 ? 8.62101 -14.41102 -45.21847 1.000 49.11550 135 ALA C C 1
ATOM 2985 O O . ALA C 1 134 ? 9.56235 -14.64400 -45.98289 1.000 47.95190 135 ALA C O 1
ATOM 2987 N N . VAL C 1 135 ? 8.34649 -15.21388 -44.19696 1.000 47.69130 136 VAL C N 1
ATOM 2988 C CA . VAL C 1 135 ? 9.26608 -16.27624 -43.79901 1.000 41.30676 136 VAL C CA 1
ATOM 2989 C C . VAL C 1 135 ? 8.82615 -17.57205 -44.46213 1.000 42.37224 136 VAL C C 1
ATOM 2990 O O . VAL C 1 135 ? 7.75818 -18.11126 -44.15244 1.000 42.60052 136 VAL C O 1
ATOM 2994 N N . THR C 1 136 ? 9.67796 -18.07828 -45.35956 1.000 42.70100 137 THR C N 1
ATOM 2995 C CA . THR C 1 136 ? 9.36016 -19.25922 -46.15551 1.000 45.89261 137 THR C CA 1
ATOM 2996 C C . THR C 1 136 ? 9.55480 -20.53121 -45.33604 1.000 42.46838 137 THR C C 1
ATOM 2997 O O . THR C 1 136 ? 8.86971 -21.53907 -45.55972 1.000 39.23924 137 THR C O 1
ATOM 3001 N N . ALA C 1 137 ? 10.50008 -20.49912 -44.39503 1.000 44.09937 138 ALA C N 1
ATOM 3002 C CA . ALA C 1 137 ? 10.91368 -21.66111 -43.61733 1.000 39.41456 138 ALA C CA 1
ATOM 3003 C C . ALA C 1 137 ? 11.73265 -21.17530 -42.42823 1.000 37.22382 138 ALA C C 1
ATOM 3004 O O . ALA C 1 137 ? 12.48308 -20.19526 -42.53481 1.000 31.02169 138 ALA C O 1
ATOM 3006 N N . VAL C 1 138 ? 11.56270 -21.84885 -41.29219 1.000 34.83322 139 VAL C N 1
ATOM 3007 C CA . VAL C 1 138 ? 12.37776 -21.61448 -40.10743 1.000 32.86165 139 VAL C CA 1
ATOM 3008 C C . VAL C 1 138 ? 13.01819 -22.94217 -39.71087 1.000 35.21962 139 VAL C C 1
ATOM 3009 O O . VAL C 1 138 ? 12.38041 -24.00079 -39.79157 1.000 32.75519 139 VAL C O 1
ATOM 3013 N N . CYS C 1 139 ? 14.30068 -22.88963 -39.34342 1.000 31.29180 140 CYS C N 1
ATOM 3014 C CA . CYS C 1 139 ? 15.03450 -24.05021 -38.85829 1.000 33.28381 140 CYS C CA 1
ATOM 3015 C C . CYS C 1 139 ? 15.21194 -23.90477 -37.35398 1.000 30.31317 140 CYS C C 1
ATOM 3016 O O . CYS C 1 139 ? 15.83200 -22.94481 -36.87766 1.000 29.78587 140 CYS C O 1
ATOM 3019 N N . LEU C 1 140 ? 14.64521 -24.83750 -36.61358 1.000 26.29489 141 LEU C N 1
ATOM 3020 C CA . LEU C 1 140 ? 14.70969 -24.78033 -35.17152 1.000 27.08615 141 LEU C CA 1
ATOM 3021 C C . LEU C 1 140 ? 15.79086 -25.73634 -34.69860 1.000 24.43320 141 LEU C C 1
ATOM 3022 O O . LEU C 1 140 ? 15.72335 -26.92743 -35.03477 1.000 26.43938 141 LEU C O 1
ATOM 3027 N N . PRO C 1 141 ? 16.78536 -25.28235 -33.93855 1.000 24.93300 142 PRO C N 1
ATOM 3028 C CA . PRO C 1 141 ? 17.85203 -26.19119 -33.49566 1.000 23.26464 142 PRO C CA 1
ATOM 3029 C C . PRO C 1 141 ? 17.35660 -27.24189 -32.50899 1.000 27.36150 142 PRO C C 1
ATOM 3030 O O . PRO C 1 141 ? 16.45351 -27.00805 -31.69565 1.000 23.18041 142 PRO C O 1
ATOM 3034 N N . HIS C 1 142 ? 17.98127 -28.41386 -32.58234 1.000 24.64236 143 HIS C N 1
ATOM 3035 C CA . HIS C 1 142 ? 17.74428 -29.46956 -31.61279 1.000 26.49204 143 HIS C CA 1
ATOM 3036 C C . HIS C 1 142 ? 19.08771 -30.09311 -31.27230 1.000 29.65538 143 HIS C C 1
ATOM 3037 O O . HIS C 1 142 ? 20.04741 -29.99505 -32.03973 1.000 26.97689 143 HIS C O 1
ATOM 3044 N N . PHE C 1 143 ? 19.15840 -30.73352 -30.10819 1.000 28.23316 144 PHE C N 1
ATOM 3045 C CA . PHE C 1 143 ? 20.42331 -31.27212 -29.64179 1.000 26.01961 144 PHE C CA 1
ATOM 3046 C C . PHE C 1 143 ? 20.43841 -32.79955 -29.60790 1.000 31.37459 144 PHE C C 1
ATOM 3047 O O . PHE C 1 143 ? 21.27627 -33.38024 -28.91628 1.000 30.26492 144 PHE C O 1
ATOM 3055 N N . VAL C 1 144 ? 19.53779 -33.46988 -30.36218 1.000 32.80194 145 VAL C N 1
ATOM 3056 C CA . VAL C 1 144 ? 19.48832 -34.92990 -30.41646 1.000 32.39285 145 VAL C CA 1
ATOM 3057 C C . VAL C 1 144 ? 20.47790 -35.40516 -31.46931 1.000 34.92558 145 VAL C C 1
ATOM 3058 O O . VAL C 1 144 ? 20.61635 -34.79079 -32.52790 1.000 34.31971 145 VAL C O 1
ATOM 3062 N N . SER C 1 145 ? 21.17747 -36.49758 -31.19039 1.000 37.59226 146 SER C N 1
ATOM 3063 C CA . SER C 1 145 ? 22.12395 -37.04275 -32.15854 1.000 38.27752 146 SER C CA 1
ATOM 3064 C C . SER C 1 145 ? 21.44354 -38.08466 -33.04123 1.000 36.36245 146 SER C C 1
ATOM 3065 O O . SER C 1 145 ? 20.89991 -39.07323 -32.53844 1.000 39.80797 146 SER C O 1
ATOM 3068 N N . LEU C 1 146 ? 21.49428 -37.87067 -34.35186 1.000 35.14945 147 LEU C N 1
ATOM 3069 C CA . LEU C 1 146 ? 20.99040 -38.82113 -35.33096 1.000 41.72344 147 LEU C CA 1
ATOM 3070 C C . LEU C 1 146 ? 22.09320 -39.67030 -35.94102 1.000 49.35697 147 LEU C C 1
ATOM 3071 O O . LEU C 1 146 ? 21.79791 -40.53870 -36.76664 1.000 50.73892 147 LEU C O 1
ATOM 3076 N N . GLN C 1 147 ? 23.35500 -39.42019 -35.57545 1.000 52.69565 148 GLN C N 1
ATOM 3077 C CA . GLN C 1 147 ? 24.47405 -40.14421 -36.17632 1.000 54.60846 148 GLN C CA 1
ATOM 3078 C C . GLN C 1 147 ? 24.40104 -41.63504 -35.86742 1.000 60.68218 148 GLN C C 1
ATOM 3079 O O . GLN C 1 147 ? 24.72806 -42.47453 -36.71859 1.000 60.14605 148 GLN C O 1
ATOM 3085 N N . GLU C 1 148 ? 23.98371 -41.97400 -34.64274 1.000 59.52361 149 GLU C N 1
ATOM 3086 C CA . GLU C 1 148 ? 23.86570 -43.36514 -34.21929 1.000 61.39523 149 GLU C CA 1
ATOM 3087 C C . GLU C 1 148 ? 22.94779 -44.15858 -35.13715 1.000 61.21668 149 GLU C C 1
ATOM 3088 O O . GLU C 1 148 ? 23.19860 -45.33764 -35.41516 1.000 63.56196 149 GLU C O 1
ATOM 3094 N N . GLY C 1 149 ? 21.87375 -43.52744 -35.61037 1.000 62.95076 150 GLY C N 1
ATOM 3095 C CA . GLY C 1 149 ? 20.73026 -44.24288 -36.13202 1.000 60.32165 150 GLY C CA 1
ATOM 3096 C C . GLY C 1 149 ? 19.78603 -44.75210 -35.06557 1.000 58.57318 150 GLY C C 1
ATOM 3097 O O . GLY C 1 149 ? 18.75074 -45.33624 -35.40470 1.000 60.15410 150 GLY C O 1
ATOM 3098 N N . LYS C 1 150 ? 20.10601 -44.54107 -33.78895 1.000 53.03258 151 LYS C N 1
ATOM 3099 C CA . LYS C 1 150 ? 19.28114 -44.98741 -32.67608 1.000 55.26610 151 LYS C CA 1
ATOM 3100 C C . LYS C 1 150 ? 18.11791 -44.04706 -32.37907 1.000 53.02685 151 LYS C C 1
ATOM 3101 O O . LYS C 1 150 ? 17.40987 -44.25957 -31.38432 1.000 54.00318 151 LYS C O 1
ATOM 3107 N N . VAL C 1 151 ? 17.90464 -43.02547 -33.20834 1.000 47.52885 152 VAL C N 1
ATOM 3108 C CA . VAL C 1 151 ? 16.77169 -42.11679 -33.06759 1.000 46.72008 152 VAL C CA 1
ATOM 3109 C C . VAL C 1 151 ? 15.99779 -42.09084 -34.38033 1.000 45.05078 152 VAL C C 1
ATOM 3110 O O . VAL C 1 151 ? 16.56719 -41.80369 -35.44101 1.000 42.96616 152 VAL C O 1
ATOM 3114 N N . ASP C 1 152 ? 14.70304 -42.38725 -34.30162 1.000 44.55594 153 ASP C N 1
ATOM 3115 C CA . ASP C 1 152 ? 13.80276 -42.41322 -35.45043 1.000 39.56846 153 ASP C CA 1
ATOM 3116 C C . ASP C 1 152 ? 13.39905 -40.97811 -35.78438 1.000 40.47609 153 ASP C C 1
ATOM 3117 O O . ASP C 1 152 ? 12.74204 -40.30894 -34.97788 1.000 34.67687 153 ASP C O 1
ATOM 3122 N N . SER C 1 153 ? 13.79064 -40.51547 -36.97574 1.000 36.58165 154 SER C N 1
ATOM 3123 C CA . SER C 1 153 ? 13.44914 -39.20239 -37.52062 1.000 38.89760 154 SER C CA 1
ATOM 3124 C C . SER C 1 153 ? 11.97516 -38.81754 -37.38601 1.000 34.04930 154 SER C C 1
ATOM 3125 O O . SER C 1 153 ? 11.64993 -37.65098 -37.16611 1.000 30.83965 154 SER C O 1
ATOM 3128 N N . SER C 1 154 ? 11.07505 -39.78516 -37.52294 1.000 34.25515 155 SER C N 1
ATOM 3129 C CA . SER C 1 154 ? 9.65604 -39.46638 -37.48665 1.000 38.46116 155 SER C CA 1
ATOM 3130 C C . SER C 1 154 ? 9.16905 -39.04856 -36.10065 1.000 34.44308 155 SER C C 1
ATOM 3131 O O . SER C 1 154 ? 8.06118 -38.52009 -35.99423 1.000 33.94404 155 SER C O 1
ATOM 3134 N N . LEU C 1 155 ? 9.95538 -39.26170 -35.04316 1.000 31.52516 156 LEU C N 1
ATOM 3135 C CA . LEU C 1 155 ? 9.49695 -38.94805 -33.69268 1.000 32.87159 156 LEU C CA 1
ATOM 3136 C C . LEU C 1 155 ? 9.74274 -37.49166 -33.28596 1.000 31.12829 156 LEU C C 1
ATOM 3137 O O . LEU C 1 155 ? 9.41174 -37.11395 -32.15045 1.000 27.79926 156 LEU C O 1
ATOM 3142 N N . PHE C 1 156 ? 10.29092 -36.65492 -34.17126 1.000 24.65192 157 PHE C N 1
ATOM 3143 C CA . PHE C 1 156 ? 10.45611 -35.23837 -33.87047 1.000 25.10354 157 PHE C CA 1
ATOM 3144 C C . PHE C 1 156 ? 9.19479 -34.47342 -34.23420 1.000 29.69613 157 PHE C C 1
ATOM 3145 O O . PHE C 1 156 ? 8.59566 -34.70112 -35.29595 1.000 27.64285 157 PHE C O 1
ATOM 3153 N N . HIS C 1 157 ? 8.83061 -33.52157 -33.38120 1.000 22.59313 158 HIS C N 1
ATOM 3154 C CA . HIS C 1 157 ? 7.73178 -32.62843 -33.67411 1.000 25.96355 158 HIS C CA 1
ATOM 3155 C C . HIS C 1 157 ? 8.15741 -31.22032 -33.32299 1.000 29.50339 158 HIS C C 1
ATOM 3156 O O . HIS C 1 157 ? 8.99867 -31.01277 -32.44443 1.000 27.67733 158 HIS C O 1
ATOM 3163 N N . VAL C 1 158 ? 7.60093 -30.25109 -34.03089 1.000 25.65917 159 VAL C N 1
ATOM 3164 C CA . VAL C 1 158 ? 7.75074 -28.85621 -33.64741 1.000 27.86646 159 VAL C CA 1
ATOM 3165 C C . VAL C 1 158 ? 6.53174 -28.47647 -32.82582 1.000 30.02613 159 VAL C C 1
ATOM 3166 O O . VAL C 1 158 ? 5.39435 -28.53191 -33.32012 1.000 28.98499 159 VAL C O 1
ATOM 3170 N N . ALA C 1 159 ? 6.76287 -28.14457 -31.55561 1.000 28.75507 160 ALA C N 1
ATOM 3171 C CA . ALA C 1 159 ? 5.68726 -27.70238 -30.68535 1.000 28.55473 160 ALA C CA 1
ATOM 3172 C C . ALA C 1 159 ? 5.47355 -26.21519 -30.90308 1.000 34.99855 160 ALA C C 1
ATOM 3173 O O . ALA C 1 159 ? 6.43732 -25.44188 -30.96468 1.000 31.38738 160 ALA C O 1
ATOM 3175 N N . HIS C 1 160 ? 4.21345 -25.81544 -31.03107 1.000 31.13348 161 HIS C N 1
ATOM 3176 C CA . HIS C 1 160 ? 3.86665 -24.41472 -31.23118 1.000 34.06757 161 HIS C CA 1
ATOM 3177 C C . HIS C 1 160 ? 2.71349 -24.11076 -30.29396 1.000 34.80790 161 HIS C C 1
ATOM 3178 O O . HIS C 1 160 ? 1.66248 -24.74878 -30.39125 1.000 32.98547 161 HIS C O 1
ATOM 3185 N N . PHE C 1 161 ? 2.91967 -23.18846 -29.35602 1.000 31.20608 162 PHE C N 1
ATOM 3186 C CA . PHE C 1 161 ? 1.96391 -22.96625 -28.27084 1.000 34.76500 162 PHE C CA 1
ATOM 3187 C C . PHE C 1 161 ? 1.07551 -21.77598 -28.62430 1.000 44.91639 162 PHE C C 1
ATOM 3188 O O . PHE C 1 161 ? 1.44534 -20.62148 -28.40607 1.000 47.15881 162 PHE C O 1
ATOM 3196 N N . GLN C 1 162 ? -0.09504 -22.06708 -29.18452 1.000 42.07121 163 GLN C N 1
ATOM 3197 C CA . GLN C 1 162 ? -1.09263 -21.04768 -29.45246 1.000 48.45073 163 GLN C CA 1
ATOM 3198 C C . GLN C 1 162 ? -1.95087 -20.82161 -28.21074 1.000 53.61259 163 GLN C C 1
ATOM 3199 O O . GLN C 1 162 ? -1.84825 -21.54087 -27.20951 1.000 50.60764 163 GLN C O 1
ATOM 3205 N N . ASP C 1 163 ? -2.82935 -19.81889 -28.28982 1.000 55.38731 164 ASP C N 1
ATOM 3206 C CA . ASP C 1 163 ? -3.67118 -19.49348 -27.14140 1.000 58.21417 164 ASP C CA 1
ATOM 3207 C C . ASP C 1 163 ? -4.65665 -20.60158 -26.80628 1.000 52.18846 164 ASP C C 1
ATOM 3208 O O . ASP C 1 163 ? -5.12484 -20.67469 -25.66831 1.000 54.39761 164 ASP C O 1
ATOM 3213 N N . HIS C 1 164 ? -4.96540 -21.47899 -27.75368 1.000 55.59143 165 HIS C N 1
ATOM 3214 C CA . HIS C 1 164 ? -5.87978 -22.58197 -27.49516 1.000 60.68655 165 HIS C CA 1
ATOM 3215 C C . HIS C 1 164 ? -5.16049 -23.87840 -27.13840 1.000 53.64429 165 HIS C C 1
ATOM 3216 O O . HIS C 1 164 ? -5.80269 -24.93044 -27.06130 1.000 54.59878 165 HIS C O 1
ATOM 3223 N N . GLY C 1 165 ? -3.85763 -23.82430 -26.89741 1.000 46.70474 166 GLY C N 1
ATOM 3224 C CA . GLY C 1 165 ? -3.08955 -24.98083 -26.50210 1.000 46.01171 166 GLY C CA 1
ATOM 3225 C C . GLY C 1 165 ? -2.03961 -25.33561 -27.53258 1.000 42.85706 166 GLY C C 1
ATOM 3226 O O . GLY C 1 165 ? -1.81116 -24.62451 -28.51726 1.000 42.17774 166 GLY C O 1
ATOM 3227 N N . MET C 1 166 ? -1.41361 -26.47827 -27.31156 1.000 34.45240 167 MET C N 1
ATOM 3228 C CA . MET C 1 166 ? -0.24747 -26.85831 -28.08842 1.000 33.43102 167 MET C CA 1
ATOM 3229 C C . MET C 1 166 ? -0.62689 -27.51763 -29.41173 1.000 34.06856 167 MET C C 1
ATOM 3230 O O . MET C 1 166 ? -1.48467 -28.40769 -29.46056 1.000 27.31977 167 MET C O 1
ATOM 3235 N N . VAL C 1 167 ? 0.04681 -27.11135 -30.48595 1.000 31.05208 168 VAL C N 1
ATOM 3236 C CA . VAL C 1 167 ? 0.01547 -27.84637 -31.74408 1.000 33.89676 168 VAL C CA 1
ATOM 3237 C C . VAL C 1 167 ? 1.37728 -28.50679 -31.94895 1.000 37.01514 168 VAL C C 1
ATOM 3238 O O . VAL C 1 167 ? 2.42313 -27.87792 -31.74635 1.000 31.67898 168 VAL C O 1
ATOM 3242 N N . LEU C 1 168 ? 1.35743 -29.78733 -32.30836 1.000 29.10560 169 LEU C N 1
ATOM 3243 C CA . LEU C 1 168 ? 2.55248 -30.55649 -32.64281 1.000 31.53583 169 LEU C CA 1
ATOM 3244 C C . LEU C 1 168 ? 2.55310 -30.75527 -34.14369 1.000 39.21685 169 LEU C C 1
ATOM 3245 O O . LEU C 1 168 ? 1.71658 -31.49694 -34.66989 1.000 43.58474 169 LEU C O 1
ATOM 3250 N N . GLU C 1 169 ? 3.49032 -30.11493 -34.82914 1.000 37.62149 170 GLU C N 1
ATOM 3251 C CA . GLU C 1 169 ? 3.53731 -30.13271 -36.28421 1.000 39.45703 170 GLU C CA 1
ATOM 3252 C C . GLU C 1 169 ? 4.66105 -31.04758 -36.76257 1.000 40.04774 170 GLU C C 1
ATOM 3253 O O . GLU C 1 169 ? 5.76479 -31.03379 -36.20568 1.000 36.40040 170 GLU C O 1
ATOM 3259 N N . THR C 1 170 ? 4.37397 -31.86035 -37.77266 1.000 41.18806 171 THR C N 1
ATOM 3260 C CA . THR C 1 170 ? 5.41584 -32.69174 -38.38676 1.000 37.12724 171 THR C CA 1
ATOM 3261 C C . THR C 1 170 ? 6.41310 -31.80998 -39.13403 1.000 38.66893 171 THR C C 1
ATOM 3262 O O . THR C 1 170 ? 6.00618 -31.05061 -40.02509 1.000 38.30994 171 THR C O 1
ATOM 3266 N N . PRO C 1 171 ? 7.70882 -31.86192 -38.80980 1.000 34.55132 172 PRO C N 1
ATOM 3267 C CA . PRO C 1 171 ? 8.67487 -31.05408 -39.55395 1.000 36.06745 172 PRO C CA 1
ATOM 3268 C C . PRO C 1 171 ? 8.74552 -31.50328 -41.00395 1.000 38.41005 172 PRO C C 1
ATOM 3269 O O . PRO C 1 171 ? 8.60250 -32.68664 -41.32563 1.000 34.86937 172 PRO C O 1
ATOM 3273 N N . ALA C 1 172 ? 8.97029 -30.53251 -41.88731 1.000 34.55285 173 ALA C N 1
ATOM 3274 C CA . ALA C 1 172 ? 9.15528 -30.87620 -43.28435 1.000 34.27807 173 ALA C CA 1
ATOM 3275 C C . ALA C 1 172 ? 10.43984 -31.66617 -43.48930 1.000 38.08496 173 ALA C C 1
ATOM 3276 O O . ALA C 1 172 ? 10.52886 -32.49028 -44.40641 1.000 41.69916 173 ALA C O 1
ATOM 3278 N N . ARG C 1 173 ? 11.43291 -31.44213 -42.64134 1.000 33.78887 174 ARG C N 1
ATOM 3279 C CA . ARG C 1 173 ? 12.68209 -32.17218 -42.72102 1.000 37.70940 174 ARG C CA 1
ATOM 3280 C C . ARG C 1 173 ? 13.28745 -32.16744 -41.33052 1.000 36.24426 174 ARG C C 1
ATOM 3281 O O . ARG C 1 173 ? 13.09044 -31.21667 -40.57169 1.000 34.06526 174 ARG C O 1
ATOM 3289 N N . VAL C 1 174 ? 14.01775 -33.22706 -40.99910 1.000 31.68197 175 VAL C N 1
ATOM 3290 C CA . VAL C 1 174 ? 14.85571 -33.23822 -39.81254 1.000 37.93881 175 VAL C CA 1
ATOM 3291 C C . VAL C 1 174 ? 16.29497 -33.45131 -40.26132 1.000 37.95175 175 VAL C C 1
ATOM 3292 O O . VAL C 1 174 ? 16.61835 -34.48549 -40.84761 1.000 38.01160 175 VAL C O 1
ATOM 3296 N N . GLU C 1 175 ? 17.15896 -32.48055 -39.97352 1.000 39.44906 176 GLU C N 1
ATOM 3297 C CA . GLU C 1 175 ? 18.57988 -32.56911 -40.31068 1.000 38.51507 176 GLU C CA 1
ATOM 3298 C C . GLU C 1 175 ? 19.36332 -32.92644 -39.05313 1.000 40.39277 176 GLU C C 1
ATOM 3299 O O . GLU C 1 175 ? 18.76618 -33.01546 -37.96937 1.000 36.71706 176 GLU C O 1
ATOM 3305 N N . PRO C 1 176 ? 20.67734 -33.17973 -39.15510 1.000 39.33703 177 PRO C N 1
ATOM 3306 C CA . PRO C 1 176 ? 21.45136 -33.54665 -37.95624 1.000 35.79173 177 PRO C CA 1
ATOM 3307 C C . PRO C 1 176 ? 21.27569 -32.62257 -36.75330 1.000 37.07690 177 PRO C C 1
ATOM 3308 O O . PRO C 1 176 ? 21.32780 -33.11091 -35.61640 1.000 36.64890 177 PRO C O 1
ATOM 3312 N N . HIS C 1 177 ? 21.06507 -31.30800 -36.94259 1.000 34.63251 178 HIS C N 1
ATOM 3313 C CA . HIS C 1 177 ? 21.07550 -30.41417 -35.78914 1.000 35.22185 178 HIS C CA 1
ATOM 3314 C C . HIS C 1 177 ? 19.92249 -29.40977 -35.77017 1.000 30.91246 178 HIS C C 1
ATOM 3315 O O . HIS C 1 177 ? 19.90013 -28.52249 -34.89477 1.000 27.19926 178 HIS C O 1
ATOM 3322 N N . PHE C 1 178 ? 18.95941 -29.52920 -36.67750 1.000 29.91682 179 PHE C N 1
ATOM 3323 C CA . PHE C 1 178 ? 17.78228 -28.67901 -36.64336 1.000 29.98129 179 PHE C CA 1
ATOM 3324 C C . PHE C 1 178 ? 16.63093 -29.40391 -37.32530 1.000 30.27081 179 PHE C C 1
ATOM 3325 O O . PHE C 1 178 ? 16.82414 -30.38755 -38.03720 1.000 32.56651 179 PHE C O 1
ATOM 3333 N N . ALA C 1 179 ? 15.42587 -28.90260 -37.08251 1.000 29.50066 180 ALA C N 1
ATOM 3334 C CA . ALA C 1 179 ? 14.20823 -29.35491 -37.73506 1.000 30.83890 180 ALA C CA 1
ATOM 3335 C C . ALA C 1 179 ? 13.63579 -28.20177 -38.54766 1.000 31.11856 180 ALA C C 1
ATOM 3336 O O . ALA C 1 179 ? 13.66105 -27.04861 -38.10379 1.000 27.69547 180 ALA C O 1
ATOM 3338 N N . VAL C 1 180 ? 13.08589 -28.51987 -39.71463 1.000 29.01851 181 VAL C N 1
ATOM 3339 C CA . VAL C 1 180 ? 12.61439 -27.51525 -40.66235 1.000 32.89553 181 VAL C CA 1
ATOM 3340 C C . VAL C 1 18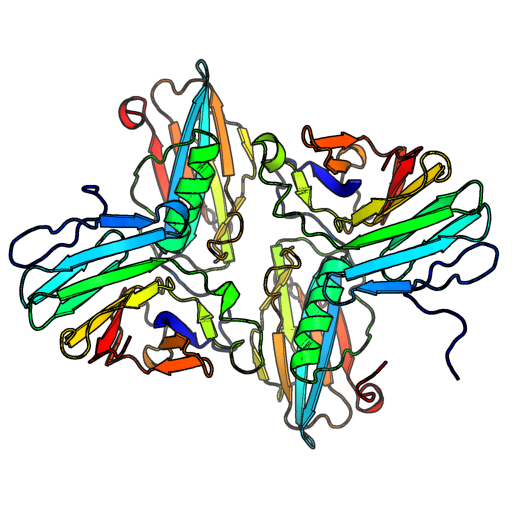0 ? 11.09335 -27.43361 -40.61438 1.000 34.67200 181 VAL C C 1
ATOM 3341 O O . VAL C 1 180 ? 10.39895 -28.45302 -40.76396 1.000 35.02439 181 VAL C O 1
ATOM 3345 N N . LEU C 1 181 ? 10.57980 -26.21466 -40.42728 1.000 34.99188 182 LEU C N 1
ATOM 3346 C CA . LEU C 1 181 ? 9.15112 -25.92193 -40.44029 1.000 40.77269 182 LEU C CA 1
ATOM 3347 C C . LEU C 1 181 ? 8.90756 -24.97522 -41.61887 1.000 42.39791 182 LEU C C 1
ATOM 3348 O O . LEU C 1 181 ? 9.38017 -23.82663 -41.60419 1.000 39.11054 182 LEU C O 1
ATOM 3353 N N . GLU C 1 182 ? 8.19576 -25.44046 -42.65423 1.000 40.80693 183 GLU C N 1
ATOM 3354 C CA . GLU C 1 182 ? 7.92947 -24.58304 -43.80766 1.000 41.67590 183 GLU C CA 1
ATOM 3355 C C . GLU C 1 182 ? 6.66188 -23.77175 -43.58838 1.000 45.70458 183 GLU C C 1
ATOM 3356 O O . GLU C 1 182 ? 5.76592 -24.17164 -42.83857 1.000 43.83857 183 GLU C O 1
ATOM 3362 N N . ASN C 1 183 ? 6.62486 -22.60284 -44.22067 1.000 46.55077 184 ASN C N 1
ATOM 3363 C CA . ASN C 1 183 ? 5.51400 -21.66282 -44.12572 1.000 48.33626 184 ASN C CA 1
ATOM 3364 C C . ASN C 1 183 ? 4.97465 -21.45982 -42.70355 1.000 47.96623 184 ASN C C 1
ATOM 3365 O O . ASN C 1 183 ? 3.78200 -21.62791 -42.45752 1.000 46.94798 184 ASN C O 1
ATOM 3370 N N . PRO C 1 184 ? 5.83121 -21.06673 -41.75928 1.000 44.15771 185 PRO C N 1
ATOM 3371 C CA . PRO C 1 184 ? 5.35906 -20.89656 -40.38145 1.000 46.49078 185 PRO C CA 1
ATOM 3372 C C . PRO C 1 184 ? 4.46194 -19.67812 -40.25224 1.000 51.71031 185 PRO C C 1
ATOM 3373 O O . PRO C 1 184 ? 4.66738 -18.65932 -40.91645 1.000 49.62273 185 PRO C O 1
ATOM 3377 N N . SER C 1 185 ? 3.45845 -19.79507 -39.38635 1.000 51.14283 186 SER C N 1
ATOM 3378 C CA . SER C 1 185 ? 2.55205 -18.69492 -39.06088 1.000 54.91216 186 SER C CA 1
ATOM 3379 C C . SER C 1 185 ? 2.77123 -18.39414 -37.58795 1.000 56.99170 186 SER C C 1
ATOM 3380 O O . SER C 1 185 ? 2.15770 -19.02366 -36.72191 1.000 59.79470 186 SER C O 1
ATOM 3383 N N . PHE C 1 186 ? 3.63845 -17.42252 -37.31744 1.000 53.86215 187 PHE C N 1
ATOM 3384 C CA . PHE C 1 186 ? 4.05303 -17.09042 -35.95568 1.000 57.86501 187 PHE C CA 1
ATOM 3385 C C . PHE C 1 186 ? 2.93690 -16.45769 -35.10572 1.000 62.21813 187 PHE C C 1
ATOM 3386 O O . PHE C 1 186 ? 1.88384 -16.05984 -35.61540 1.000 68.82469 187 PHE C O 1
ATOM 3394 N N . SER D 2 1 ? 13.38536 -16.06351 9.24478 1.000 41.56311 188 SER B N 1
ATOM 3395 C CA . SER D 2 1 ? 13.25845 -15.84029 7.79414 1.000 44.50439 188 SER B CA 1
ATOM 3396 C C . SER D 2 1 ? 13.30877 -17.30104 7.20234 1.000 32.37480 188 SER B C 1
ATOM 3397 O O . SER D 2 1 ? 13.09195 -18.22714 7.98511 1.000 36.16975 188 SER B O 1
ATOM 3400 N N . PRO D 2 2 ? 13.50127 -17.55433 5.88595 1.000 30.74305 189 PRO B N 1
ATOM 3401 C CA . PRO D 2 2 ? 13.53054 -18.95952 5.43484 1.000 26.12312 189 PRO B CA 1
ATOM 3402 C C . PRO D 2 2 ? 14.74095 -19.70010 5.98431 1.000 27.17035 189 PRO B C 1
ATOM 3403 O O . PRO D 2 2 ? 15.84301 -19.15087 6.03601 1.000 26.24703 189 PRO B O 1
ATOM 3407 N N . MET D 2 3 ? 14.53707 -20.96898 6.35884 1.000 22.93782 190 MET B N 1
ATOM 3408 C CA . MET D 2 3 ? 15.60652 -21.78484 6.93458 1.000 21.40038 190 MET B CA 1
ATOM 3409 C C . MET D 2 3 ? 15.34064 -23.27144 6.68519 1.000 20.94913 190 MET B C 1
ATOM 3410 O O . MET D 2 3 ? 14.19318 -23.70751 6.53608 1.000 21.43097 190 MET B O 1
ATOM 3415 N N . GLY D 2 4 ? 16.42118 -24.03764 6.63063 1.000 17.49634 191 GLY B N 1
ATOM 3416 C CA . GLY D 2 4 ? 16.36000 -25.46433 6.35356 1.000 15.79432 191 GLY B CA 1
ATOM 3417 C C . GLY D 2 4 ? 17.77519 -25.99049 6.39627 1.000 17.82787 191 GLY B C 1
ATOM 3418 O O . GLY D 2 4 ? 18.72486 -25.22808 6.57034 1.000 20.50809 191 GLY B O 1
ATOM 3419 N N . VAL D 2 5 ? 17.91972 -27.29825 6.16897 1.000 18.52709 192 VAL B N 1
ATOM 3420 C CA . VAL D 2 5 ? 19.17811 -28.01007 6.41082 1.000 19.73237 192 VAL B CA 1
ATOM 3421 C C . VAL D 2 5 ? 19.96925 -28.20274 5.10977 1.000 20.27254 192 VAL B C 1
ATOM 3422 O O . VAL D 2 5 ? 19.42259 -28.65199 4.09350 1.000 19.47085 192 VAL B O 1
ATOM 3426 N N . LEU D 2 6 ? 21.26460 -27.86299 5.15689 1.000 18.67919 193 LEU B N 1
ATOM 3427 C CA . LEU D 2 6 ? 22.23732 -28.08501 4.09152 1.000 21.57662 193 LEU B CA 1
ATOM 3428 C C . LEU D 2 6 ? 23.27482 -29.09968 4.55398 1.000 21.60097 193 LEU B C 1
ATOM 3429 O O . LEU D 2 6 ? 23.56368 -29.19884 5.75021 1.000 22.30533 193 LEU B O 1
ATOM 3434 N N . LEU D 2 7 ? 23.84736 -29.85181 3.60863 1.000 20.24653 194 LEU B N 1
ATOM 3435 C CA . LEU D 2 7 ? 24.92045 -30.79624 3.90886 1.000 22.03053 194 LEU B CA 1
ATOM 3436 C C . LEU D 2 7 ? 26.14721 -30.46219 3.06614 1.000 24.43527 194 LEU B C 1
ATOM 3437 O O . LEU D 2 7 ? 26.03689 -30.33171 1.83997 1.000 19.72378 194 LEU B O 1
ATOM 3442 N N . ARG D 2 8 ? 27.30885 -30.30626 3.71684 1.000 22.96928 195 ARG B N 1
ATOM 3443 C CA . ARG D 2 8 ? 28.54029 -29.99391 2.98566 1.000 25.03027 195 ARG B CA 1
ATOM 3444 C C . ARG D 2 8 ? 28.99708 -31.22264 2.20884 1.000 29.49177 195 ARG B C 1
ATOM 3445 O O . ARG D 2 8 ? 29.12912 -32.30745 2.77803 1.000 32.49553 195 ARG B O 1
ATOM 3453 N N . MET D 2 9 ? 29.21571 -31.04850 0.90622 1.000 24.38402 196 MET B N 1
ATOM 3454 C CA . MET D 2 9 ? 29.72820 -32.09836 0.03984 1.000 32.62744 196 MET B CA 1
ATOM 3455 C C . MET D 2 9 ? 31.21952 -32.36147 0.25832 1.000 31.92661 196 MET B C 1
ATOM 3456 O O . MET D 2 9 ? 32.00382 -31.45562 0.57361 1.000 32.54117 196 MET B O 1
ATOM 3461 N N . ILE D 2 10 ? 31.61528 -33.60289 -0.01212 1.000 37.04883 197 ILE B N 1
ATOM 3462 C CA . ILE D 2 10 ? 33.00714 -34.05388 0.04100 1.000 41.50942 197 ILE B CA 1
ATOM 3463 C C . ILE D 2 10 ? 33.43451 -34.45419 -1.36793 1.000 36.64406 197 ILE B C 1
ATOM 3464 O O . ILE D 2 10 ? 32.66061 -35.11966 -2.07414 1.000 36.19486 197 ILE B O 1
ATOM 3469 N N . PRO D 2 11 ? 34.63924 -34.07064 -1.82173 1.000 41.90807 198 PRO B N 1
AT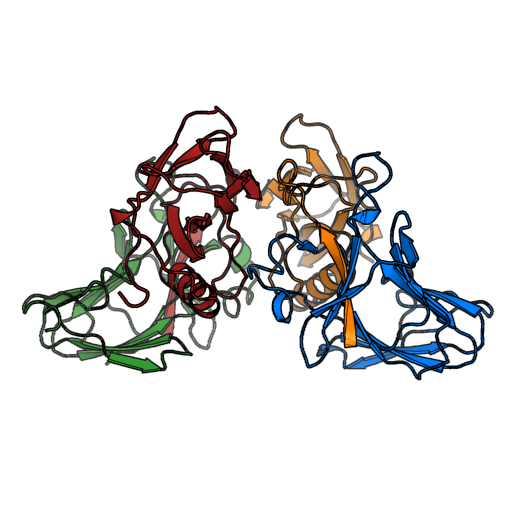OM 3470 C CA . PRO D 2 11 ? 35.03212 -34.36477 -3.21843 1.000 38.36813 198 PRO B CA 1
ATOM 3471 C C . PRO D 2 11 ? 34.83729 -35.81266 -3.62704 1.000 43.69788 198 PRO B C 1
ATOM 3472 O O . PRO D 2 11 ? 34.41714 -36.08759 -4.76149 1.000 47.52042 198 PRO B O 1
ATOM 3476 N N . ALA D 2 12 ? 35.09056 -36.73903 -2.70451 1.000 49.93415 199 ALA B N 1
ATOM 3477 C CA . ALA D 2 12 ? 34.94468 -38.15983 -2.99102 1.000 54.88535 199 ALA B CA 1
ATOM 3478 C C . ALA D 2 12 ? 33.50151 -38.55093 -3.30136 1.000 52.92993 199 ALA B C 1
ATOM 3479 O O . ALA D 2 12 ? 33.26855 -39.50673 -4.04667 1.000 52.73689 199 ALA B O 1
ATOM 3481 N N . VAL D 2 13 ? 32.52327 -37.82953 -2.74995 1.000 48.58949 200 VAL B N 1
ATOM 3482 C CA . VAL D 2 13 ? 31.14730 -38.30018 -2.66027 1.000 43.22379 200 VAL B CA 1
ATOM 3483 C C . VAL D 2 13 ? 30.22945 -37.52149 -3.59764 1.000 42.67734 200 VAL B C 1
ATOM 3484 O O . VAL D 2 13 ? 29.41816 -38.10842 -4.32198 1.000 41.19533 200 VAL B O 1
ATOM 3488 N N . GLY D 2 14 ? 30.31196 -36.19045 -3.56590 1.000 40.50032 201 GLY B N 1
ATOM 3489 C CA . GLY D 2 14 ? 29.42392 -35.42145 -4.42939 1.000 37.08659 201 GLY B CA 1
ATOM 3490 C C . GLY D 2 14 ? 27.95213 -35.51379 -4.02532 1.000 37.87640 201 GLY B C 1
ATOM 3491 O O . GLY D 2 14 ? 27.61205 -35.71069 -2.86197 1.000 44.42799 201 GLY B O 1
ATOM 3492 N N . HIS D 2 15 ? 27.07985 -35.34401 -5.02742 1.000 43.03734 202 HIS B N 1
ATOM 3493 C CA . HIS D 2 15 ? 25.63602 -35.25913 -4.83560 1.000 40.33249 202 HIS B CA 1
ATOM 3494 C C . HIS D 2 15 ? 24.98393 -36.60885 -4.58226 1.000 46.19472 202 HIS B C 1
ATOM 3495 O O . HIS D 2 15 ? 23.80918 -36.65192 -4.19898 1.000 43.96620 202 HIS B O 1
ATOM 3502 N N . PHE D 2 16 ? 25.70595 -37.70305 -4.77465 1.000 46.48501 203 PHE B N 1
ATOM 3503 C CA . PHE D 2 16 ? 25.08284 -39.02082 -4.85993 1.000 47.81598 203 PHE B CA 1
ATOM 3504 C C . PHE D 2 16 ? 25.29969 -39.75073 -3.52873 1.000 42.38389 203 PHE B C 1
ATOM 3505 O O . PHE D 2 16 ? 26.09721 -40.67901 -3.41563 1.000 41.37242 203 PHE B O 1
ATOM 3513 N N . ILE D 2 17 ? 24.54868 -39.30605 -2.51102 1.000 39.87890 204 ILE B N 1
ATOM 3514 C CA . ILE D 2 17 ? 24.63504 -39.74008 -1.10742 1.000 37.99560 204 ILE B CA 1
ATOM 3515 C C . ILE D 2 17 ? 23.41048 -40.58288 -0.73924 1.000 36.07158 204 ILE B C 1
ATOM 3516 O O . ILE D 2 17 ? 22.41656 -40.56475 -1.47918 1.000 35.09081 204 ILE B O 1
ATOM 3521 N N . PRO D 2 18 ? 23.41026 -41.31887 0.41106 1.000 36.16354 205 PRO B N 1
ATOM 3522 C CA . PRO D 2 18 ? 22.22944 -42.12862 0.77669 1.000 35.57621 205 PRO B CA 1
ATOM 3523 C C . PRO D 2 18 ? 21.15772 -41.33202 1.50449 1.000 29.86125 205 PRO B C 1
ATOM 3524 O O . PRO D 2 18 ? 21.46986 -40.63786 2.48336 1.000 26.52723 205 PRO B O 1
ATOM 3528 N N . ILE D 2 19 ? 19.88903 -41.43852 1.06697 1.000 24.38859 206 ILE B N 1
ATOM 3529 C CA . ILE D 2 19 ? 18.79383 -40.62591 1.58788 1.000 24.30012 206 ILE B CA 1
ATOM 3530 C C . ILE D 2 19 ? 17.54946 -41.46984 1.87121 1.000 22.19830 206 ILE B C 1
ATOM 3531 O O . ILE D 2 19 ? 17.34207 -42.54270 1.30472 1.000 22.80822 206 ILE B O 1
ATOM 3536 N N . THR D 2 20 ? 16.69566 -40.93223 2.73436 1.000 20.53457 207 THR B N 1
ATOM 3537 C CA . THR D 2 20 ? 15.34653 -41.44809 2.92137 1.000 26.60647 207 THR B CA 1
ATOM 3538 C C . THR D 2 20 ? 14.49606 -40.99390 1.74019 1.000 22.75639 207 THR B C 1
ATOM 3539 O O . THR D 2 20 ? 14.32825 -39.78826 1.52746 1.000 21.16164 207 THR B O 1
ATOM 3543 N N . SER D 2 21 ? 13.95360 -41.93887 0.98431 1.000 22.20497 208 SER B N 1
ATOM 3544 C CA . SER D 2 21 ? 13.11099 -41.60952 -0.15595 1.000 24.19123 208 SER B CA 1
ATOM 3545 C C . SER D 2 21 ? 11.67708 -41.97947 0.17208 1.000 27.39609 208 SER B C 1
ATOM 3546 O O . SER D 2 21 ? 11.41238 -42.72104 1.12089 1.000 19.78372 208 SER B O 1
ATOM 3549 N N . ILE D 2 22 ? 10.74694 -41.44112 -0.60721 1.000 18.50378 209 ILE B N 1
ATOM 3550 C CA . ILE D 2 22 ? 9.33974 -41.78778 -0.48302 1.000 21.34436 209 ILE B CA 1
ATOM 3551 C C . ILE D 2 22 ? 8.81594 -42.09353 -1.87514 1.000 23.32323 209 ILE B C 1
ATOM 3552 O O . ILE D 2 22 ? 9.23472 -41.47674 -2.85826 1.000 20.11479 209 ILE B O 1
ATOM 3557 N N . THR D 2 23 ? 7.96909 -43.10040 -1.96409 1.000 22.83389 210 THR B N 1
ATOM 3558 C CA . THR D 2 23 ? 7.22176 -43.35946 -3.18103 1.000 20.52626 210 THR B CA 1
ATOM 3559 C C . THR D 2 23 ? 5.90513 -42.60672 -3.06566 1.000 25.56544 210 THR B C 1
ATOM 3560 O O . THR D 2 23 ? 5.31541 -42.53977 -1.98477 1.000 21.33518 210 THR B O 1
ATOM 3564 N N . LEU D 2 24 ? 5.46275 -41.99966 -4.15812 1.000 22.15636 211 LEU B N 1
ATOM 3565 C CA . LEU D 2 24 ? 4.15169 -41.35485 -4.19299 1.000 20.80977 211 LEU B CA 1
ATOM 3566 C C . LEU D 2 24 ? 3.36592 -41.97631 -5.33166 1.000 23.63418 211 LEU B C 1
ATOM 3567 O O . LEU D 2 24 ? 3.82306 -41.94971 -6.48256 1.000 21.89860 211 LEU B O 1
ATOM 3572 N N . ILE D 2 25 ? 2.20975 -42.55516 -5.01724 1.000 19.09446 212 ILE B N 1
ATOM 3573 C CA . ILE D 2 25 ? 1.35715 -43.18960 -6.01797 1.000 21.84180 212 ILE B CA 1
ATOM 3574 C C . ILE D 2 25 ? 0.11319 -42.33342 -6.18352 1.000 29.52141 212 ILE B C 1
ATOM 3575 O O . ILE D 2 25 ? -0.54009 -41.98756 -5.19089 1.000 23.57283 212 ILE B O 1
ATOM 3580 N N . TYR D 2 26 ? -0.21614 -41.99676 -7.43798 1.000 21.73389 213 TYR B N 1
ATOM 3581 C CA . TYR D 2 26 ? -1.42587 -41.25502 -7.76946 1.000 18.97708 213 TYR B CA 1
ATOM 3582 C C . TYR D 2 26 ? -2.20473 -42.05329 -8.80138 1.000 24.81684 213 TYR B C 1
ATOM 3583 O O . TYR D 2 26 ? -1.59910 -42.72221 -9.64620 1.000 24.28055 213 TYR B O 1
ATOM 3592 N N . TYR D 2 27 ? -3.54244 -41.99768 -8.73698 1.000 25.13922 214 TYR B N 1
ATOM 3593 C CA . TYR D 2 27 ? -4.37089 -42.68871 -9.72643 1.000 26.46032 214 TYR B CA 1
ATOM 3594 C C . TYR D 2 27 ? -5.42723 -41.74983 -10.29049 1.000 27.23255 214 TYR B C 1
ATOM 3595 O O . TYR D 2 27 ? -5.83735 -40.77915 -9.64315 1.000 19.91870 214 TYR B O 1
ATOM 3604 N N . ARG D 2 28 ? -5.85031 -42.05120 -11.51640 1.000 23.73402 215 ARG B N 1
ATOM 3605 C CA . ARG D 2 28 ? -7.08395 -41.51676 -12.07275 1.000 26.30763 215 ARG B CA 1
ATOM 3606 C C . ARG D 2 28 ? -7.86793 -42.66985 -12.67398 1.000 29.58972 215 ARG B C 1
ATOM 3607 O O . ARG D 2 28 ? -7.34043 -43.42497 -13.49798 1.000 29.09055 215 ARG B O 1
ATOM 3615 N N . LEU D 2 29 ? -9.10849 -42.81807 -12.23710 1.000 31.86026 216 LEU B N 1
ATOM 3616 C CA . LEU D 2 29 ? -10.04362 -43.76846 -12.81647 1.000 36.98786 216 LEU B CA 1
ATOM 3617 C C . LEU D 2 29 ? -10.81367 -43.02827 -13.89556 1.000 35.67945 216 LEU B C 1
ATOM 3618 O O . LEU D 2 29 ? -11.47196 -42.02320 -13.60489 1.000 34.54212 216 LEU B O 1
ATOM 3623 N N . TYR D 2 30 ? -10.68658 -43.46837 -15.14538 1.000 36.52992 217 TYR B N 1
ATOM 3624 C CA . TYR D 2 30 ? -11.43271 -42.83651 -16.21976 1.000 38.63619 217 TYR B CA 1
ATOM 3625 C C . TYR D 2 30 ? -12.09178 -43.90334 -17.07816 1.000 40.34052 217 TYR B C 1
ATOM 3626 O O . TYR D 2 30 ? -11.40493 -44.70981 -17.72263 1.000 34.53648 217 TYR B O 1
ATOM 3635 N N . LEU D 2 31 ? -13.42557 -43.87519 -17.10332 1.000 44.88764 218 LEU B N 1
ATOM 3636 C CA . LEU D 2 31 ? -14.25417 -44.93480 -17.69408 1.000 44.90780 218 LEU B CA 1
ATOM 3637 C C . LEU D 2 31 ? -13.93870 -46.19439 -16.88982 1.000 43.60659 218 LEU B C 1
ATOM 3638 O O . LEU D 2 31 ? -14.01566 -46.15914 -15.64890 1.000 50.30495 218 LEU B O 1
ATOM 3643 N N . GLU D 2 32 ? -13.57350 -47.29866 -17.51581 1.000 40.66022 219 GLU B N 1
ATOM 3644 C CA . GLU D 2 32 ? -13.29762 -48.49969 -16.74068 1.000 47.58610 219 GLU B CA 1
ATOM 3645 C C . GLU D 2 32 ? -11.82087 -48.67145 -16.41534 1.000 48.10375 219 GLU B C 1
ATOM 3646 O O . GLU D 2 32 ? -11.46908 -49.58987 -15.67124 1.000 44.99324 219 GLU B O 1
ATOM 3652 N N . ASP D 2 33 ? -10.95672 -47.81069 -16.94452 1.000 42.17604 220 ASP B N 1
ATOM 3653 C CA . ASP D 2 33 ? -9.52452 -48.03742 -16.91620 1.000 39.91512 220 ASP B CA 1
ATOM 3654 C C . ASP D 2 33 ? -8.86526 -47.15717 -15.87785 1.000 36.51974 220 ASP B C 1
ATOM 3655 O O . ASP D 2 33 ? -9.32912 -46.05209 -15.58637 1.000 36.84681 220 ASP B O 1
ATOM 3660 N N . ILE D 2 34 ? -7.75014 -47.63472 -15.34814 1.000 35.27693 221 ILE B N 1
ATOM 3661 C CA . ILE D 2 34 ? -7.03456 -46.90478 -14.31225 1.000 31.57350 221 ILE B CA 1
ATOM 3662 C C . ILE D 2 34 ? -5.61186 -46.63479 -14.78017 1.000 29.98886 221 ILE B C 1
ATOM 3663 O O . ILE D 2 34 ? -4.96511 -47.49167 -15.40219 1.000 29.97959 221 ILE B O 1
ATOM 3668 N N . THR D 2 35 ? -5.16230 -45.40457 -14.54405 1.000 26.40668 222 THR B N 1
ATOM 3669 C CA . THR D 2 35 ? -3.80355 -44.95389 -14.80044 1.000 25.90402 222 THR B CA 1
ATOM 3670 C C . THR D 2 35 ? -3.15838 -44.58760 -13.47302 1.000 32.43528 222 THR B C 1
ATOM 3671 O O . THR D 2 35 ? -3.79282 -43.93869 -12.63502 1.000 27.28058 222 THR B O 1
ATOM 3675 N N . PHE D 2 36 ? -1.89911 -44.99598 -13.28854 1.000 29.44766 223 PHE B N 1
ATOM 3676 C CA . PHE D 2 36 ? -1.11582 -44.65870 -12.10461 1.000 28.39060 223 PHE B CA 1
ATOM 3677 C C . PHE D 2 36 ? 0.05831 -43.78401 -12.51547 1.000 26.53738 223 PHE B C 1
ATOM 3678 O O . PHE D 2 36 ? 0.62836 -43.95828 -13.60330 1.000 25.77302 223 PHE B O 1
ATOM 3686 N N . HIS D 2 37 ? 0.38467 -42.81078 -11.67015 1.000 21.13698 224 HIS B N 1
ATOM 3687 C CA . HIS D 2 37 ? 1.63003 -42.05670 -11.75286 1.000 22.82646 224 HIS B CA 1
ATOM 3688 C C . HIS D 2 37 ? 2.45712 -42.43607 -10.53268 1.000 24.32771 224 HIS B C 1
ATOM 3689 O O . HIS D 2 37 ? 1.97811 -42.29787 -9.40150 1.000 23.48555 224 HIS B O 1
ATOM 3696 N N . LEU D 2 38 ? 3.67886 -42.90837 -10.74876 1.000 19.56294 225 LEU B N 1
ATOM 3697 C CA . LEU D 2 38 ? 4.54144 -43.32247 -9.64524 1.000 23.29409 225 LEU B CA 1
ATOM 3698 C C . LEU D 2 38 ? 5.75996 -42.41013 -9.57336 1.000 22.92250 225 LEU B C 1
ATOM 3699 O O . LEU D 2 38 ? 6.49652 -42.26160 -10.55720 1.000 18.67220 225 LEU B O 1
ATOM 3704 N N . TYR D 2 39 ? 5.96172 -41.78827 -8.41208 1.000 21.81946 226 TYR B N 1
ATOM 3705 C CA . TYR D 2 39 ? 7.10807 -40.92581 -8.15797 1.000 21.42383 226 TYR B CA 1
ATOM 3706 C C . TYR D 2 39 ? 8.01730 -41.55855 -7.10778 1.000 24.07669 226 TYR B C 1
ATOM 3707 O O . TYR D 2 39 ? 7.56450 -42.28200 -6.20355 1.000 21.68147 226 TYR B O 1
ATOM 3716 N N . LEU D 2 40 ? 9.30129 -41.26508 -7.22967 1.000 17.06511 227 LEU B N 1
ATOM 3717 C CA . LEU D 2 40 ? 10.30228 -41.65574 -6.24127 1.000 25.23708 227 LEU B CA 1
ATOM 3718 C C . LEU D 2 40 ? 11.12849 -40.41302 -5.97449 1.000 26.38713 227 LEU B C 1
ATOM 3719 O O . LEU D 2 40 ? 11.83305 -39.93238 -6.86524 1.000 24.82809 227 LEU B O 1
ATOM 3724 N N . VAL D 2 41 ? 11.01494 -39.86336 -4.76934 1.000 19.13043 228 VAL B N 1
ATOM 3725 C CA . VAL D 2 41 ? 11.58430 -38.55031 -4.47620 1.000 19.25024 228 VAL B CA 1
ATOM 3726 C C . VAL D 2 41 ? 12.15656 -38.55931 -3.06761 1.000 22.88051 228 VAL B C 1
ATOM 3727 O O . VAL D 2 41 ? 11.84118 -39.43899 -2.25311 1.000 20.32156 228 VAL B O 1
ATOM 3731 N N . PRO D 2 42 ? 13.01460 -37.59162 -2.75760 1.000 20.89635 229 PRO B N 1
ATOM 3732 C CA . PRO D 2 42 ? 13.48780 -37.46193 -1.37719 1.000 25.07320 229 PRO B CA 1
ATOM 3733 C C . PRO D 2 42 ? 12.32200 -37.21241 -0.42403 1.000 25.02561 229 PRO B C 1
ATOM 3734 O O . PRO D 2 42 ? 11.28166 -36.66709 -0.80794 1.000 20.21455 229 PRO B O 1
ATOM 3738 N N . ASN D 2 43 ? 12.48909 -37.64547 0.82819 1.000 21.43695 230 ASN B N 1
ATOM 3739 C CA . ASN D 2 43 ? 11.43908 -37.43246 1.82218 1.000 23.18227 230 ASN B CA 1
ATOM 3740 C C . ASN D 2 43 ? 11.42315 -35.95694 2.21318 1.000 25.18534 230 ASN B C 1
ATOM 3741 O O . ASN D 2 43 ? 12.16466 -35.51760 3.09644 1.000 23.97513 230 ASN B O 1
ATOM 3746 N N . ASP D 2 44 ? 10.57479 -35.18012 1.54563 1.000 21.52325 231 ASP B N 1
ATOM 3747 C CA . ASP D 2 44 ? 10.61359 -33.72207 1.61916 1.000 23.34323 231 ASP B CA 1
ATOM 3748 C C . ASP D 2 44 ? 9.16920 -33.27267 1.48307 1.000 25.25811 231 ASP B C 1
ATOM 3749 O O . ASP D 2 44 ? 8.60658 -33.37257 0.39258 1.000 21.09539 231 ASP B O 1
ATOM 3754 N N . CYS D 2 45 ? 8.57511 -32.77105 2.56132 1.000 19.07781 232 CYS B N 1
ATOM 3755 C CA . CYS D 2 45 ? 7.15250 -32.41935 2.50873 1.000 23.93065 232 CYS B CA 1
ATOM 3756 C C . CYS D 2 45 ? 6.84380 -31.33659 1.47408 1.000 19.75241 232 CYS B C 1
ATOM 3757 O O . CYS D 2 45 ? 5.70622 -31.26309 0.99165 1.000 23.39993 232 CYS B O 1
ATOM 3760 N N . THR D 2 46 ? 7.80079 -30.44872 1.16298 1.000 17.07877 233 THR B N 1
ATOM 3761 C CA . THR D 2 46 ? 7.51905 -29.39915 0.17817 1.000 21.50142 233 THR B CA 1
ATOM 3762 C C . THR D 2 46 ? 7.46786 -29.97100 -1.23627 1.000 25.11755 233 THR B C 1
ATOM 3763 O O . THR D 2 46 ? 6.72872 -29.45817 -2.09568 1.000 22.77136 233 THR B O 1
ATOM 3767 N N . ILE D 2 47 ? 8.24896 -31.02227 -1.49496 1.000 23.14732 234 ILE B N 1
ATOM 3768 C CA . ILE D 2 47 ? 8.16496 -31.72695 -2.77549 1.000 22.76895 234 ILE B CA 1
ATOM 3769 C C . ILE D 2 47 ? 6.84816 -32.48299 -2.87881 1.000 22.67010 234 ILE B C 1
ATOM 3770 O O . ILE D 2 47 ? 6.14968 -32.40366 -3.89468 1.000 20.17246 234 ILE B O 1
ATOM 3775 N N . ARG D 2 48 ? 6.49670 -33.23575 -1.83207 1.000 18.97645 235 ARG B N 1
ATOM 3776 C CA . ARG D 2 48 ? 5.24074 -33.98034 -1.84792 1.000 21.49042 235 ARG B CA 1
ATOM 3777 C C . ARG D 2 48 ? 4.04669 -33.04503 -2.03900 1.000 24.21874 235 ARG B C 1
ATOM 3778 O O . ARG D 2 48 ? 3.10090 -33.37808 -2.76562 1.000 23.48748 235 ARG B O 1
ATOM 3786 N N . LYS D 2 49 ? 4.07254 -31.86910 -1.39289 1.000 22.83898 236 LYS B N 1
ATOM 3787 C CA . LYS D 2 49 ? 2.99795 -30.88170 -1.54605 1.000 23.94549 236 LYS B CA 1
ATOM 3788 C C . LYS D 2 49 ? 2.88314 -30.38473 -2.98210 1.000 27.70821 236 LYS B C 1
ATOM 3789 O O . LYS D 2 49 ? 1.77577 -30.32688 -3.53766 1.000 25.11942 236 LYS B O 1
ATOM 3795 N N . ALA D 2 50 ? 4.01048 -30.02679 -3.61174 1.000 23.07437 237 ALA B N 1
ATOM 3796 C CA . ALA D 2 50 ? 3.91855 -29.52271 -4.98083 1.000 26.98075 237 ALA B CA 1
ATOM 3797 C C . ALA D 2 50 ? 3.44788 -30.59265 -5.95522 1.000 25.99472 237 ALA B C 1
ATOM 3798 O O . ALA D 2 50 ? 2.75637 -30.26946 -6.92880 1.000 24.59697 237 ALA B O 1
ATOM 3800 N N . ILE D 2 51 ? 3.78362 -31.86271 -5.71048 1.000 22.70730 238 ILE B N 1
ATOM 3801 C CA . ILE D 2 51 ? 3.30122 -32.92657 -6.58467 1.000 23.11057 238 ILE B CA 1
ATOM 3802 C C . ILE D 2 51 ? 1.80864 -33.15268 -6.38357 1.000 25.32350 238 ILE B C 1
ATOM 3803 O O . ILE D 2 51 ? 1.05959 -33.30740 -7.36114 1.000 23.17881 238 ILE B O 1
ATOM 3808 N N . ASP D 2 52 ? 1.35243 -33.18947 -5.12137 1.000 23.90057 239 ASP B N 1
ATOM 3809 C CA . ASP D 2 52 ? -0.07622 -33.31358 -4.82258 1.000 25.09414 239 ASP B CA 1
ATOM 3810 C C . ASP D 2 52 ? -0.88540 -32.26558 -5.59023 1.000 24.43571 239 ASP B C 1
ATOM 3811 O O . ASP D 2 52 ? -1.93885 -32.57115 -6.16308 1.000 24.86901 239 ASP B O 1
ATOM 3816 N N . GLU D 2 53 ? -0.41691 -31.00687 -5.57798 1.000 25.62989 240 GLU B N 1
ATOM 3817 C CA . GLU D 2 53 ? -1.16906 -29.92649 -6.21336 1.000 27.74163 240 GLU B CA 1
ATOM 3818 C C . GLU D 2 53 ? -1.15718 -30.06136 -7.72929 1.000 27.87966 240 GLU B C 1
ATOM 3819 O O . GLU D 2 53 ? -2.19092 -29.86941 -8.37743 1.000 28.56400 240 GLU B O 1
ATOM 3825 N N . GLU D 2 54 ? 0.00503 -30.37255 -8.30928 1.000 24.40325 241 GLU B N 1
ATOM 3826 C CA . GLU D 2 54 ? 0.09573 -30.58121 -9.75494 1.000 30.71422 241 GLU B CA 1
ATOM 3827 C C . GLU D 2 54 ? -0.76132 -31.76061 -10.21138 1.000 32.39703 241 GLU B C 1
ATOM 3828 O O . GLU D 2 54 ? -1.43179 -31.68484 -11.25366 1.000 33.12237 241 GLU B O 1
ATOM 3834 N N . GLU D 2 55 ? -0.73694 -32.87020 -9.46112 1.000 24.86863 242 GLU B N 1
ATOM 3835 C CA . GLU D 2 55 ? -1.54157 -34.02325 -9.84587 1.000 28.62576 242 GLU B CA 1
ATOM 3836 C C . GLU D 2 55 ? -3.03463 -33.72730 -9.69492 1.000 32.09799 242 GLU B C 1
ATOM 3837 O O . GLU D 2 55 ? -3.84863 -34.16963 -10.52267 1.000 29.33174 242 GLU B O 1
ATOM 3843 N N . LEU D 2 56 ? -3.42058 -32.95755 -8.66626 1.000 24.68627 243 LEU B N 1
ATOM 3844 C CA . LEU D 2 56 ? -4.84057 -32.68166 -8.48274 1.000 27.46905 243 LEU B CA 1
ATOM 3845 C C . LEU D 2 56 ? -5.42389 -31.88993 -9.65038 1.000 30.04447 243 LEU B C 1
ATOM 3846 O O . LEU D 2 56 ? -6.60671 -32.05365 -9.97086 1.000 31.37373 243 LEU B O 1
ATOM 3851 N N . LYS D 2 57 ? -4.61851 -31.04312 -10.30101 1.000 29.27938 244 LYS B N 1
ATOM 3852 C CA . LYS D 2 57 ? -5.09964 -30.29590 -11.46623 1.000 33.00919 244 LYS B CA 1
ATOM 3853 C C . LYS D 2 57 ? -5.55742 -31.22377 -12.57687 1.000 37.26996 244 LYS B C 1
ATOM 3854 O O . LYS D 2 57 ? -6.45368 -30.86922 -13.35137 1.000 36.78439 244 LYS B O 1
ATOM 3860 N N . PHE D 2 58 ? -4.94731 -32.40493 -12.67996 1.000 32.73855 245 PHE B N 1
ATOM 3861 C CA . PHE D 2 58 ? -5.31230 -33.38702 -13.68264 1.000 30.90682 245 PHE B CA 1
ATOM 3862 C C . PHE D 2 58 ? -6.18781 -34.47211 -13.11292 1.000 28.51413 245 PHE B C 1
ATOM 3863 O O . PHE D 2 58 ? -6.33122 -35.52787 -13.73669 1.000 28.09807 245 PHE B O 1
ATOM 3871 N N . GLN D 2 59 ? -6.76504 -34.22635 -11.92998 1.000 26.92689 246 GLN B N 1
ATOM 3872 C CA . GLN D 2 59 ? -7.72918 -35.10931 -11.26425 1.000 27.76760 246 GLN B CA 1
ATOM 3873 C C . GLN D 2 59 ? -7.10933 -36.43741 -10.83637 1.000 27.06401 246 GLN B C 1
ATOM 3874 O O . GLN D 2 59 ? -7.80739 -37.44363 -10.72066 1.000 27.30682 246 GLN B O 1
ATOM 3880 N N . PHE D 2 60 ? -5.80092 -36.44095 -10.58810 1.000 26.81017 247 PHE B N 1
ATOM 3881 C CA . PHE D 2 60 ? -5.09146 -37.57502 -9.99957 1.000 25.89577 247 PHE B CA 1
ATOM 3882 C C . PHE D 2 60 ? -5.00999 -37.37636 -8.48015 1.000 30.67377 247 PHE B C 1
ATOM 3883 O O . PHE D 2 60 ? -4.69375 -36.27151 -8.01977 1.000 25.94529 247 PHE B O 1
ATOM 3891 N N . VAL D 2 61 ? -5.31728 -38.43086 -7.69946 1.000 27.02834 248 VAL B N 1
ATOM 3892 C CA . VAL D 2 61 ? -5.29139 -38.34225 -6.23951 1.000 29.59752 248 VAL B CA 1
ATOM 3893 C C . VAL D 2 61 ? -4.37747 -39.43034 -5.67595 1.000 29.98543 248 VAL B C 1
ATOM 3894 O O . VAL D 2 61 ? -4.24678 -40.53136 -6.23239 1.000 24.45297 248 VAL B O 1
ATOM 3898 N N . ARG D 2 62 ? -3.72824 -39.09742 -4.55716 1.000 25.68216 249 ARG B N 1
ATOM 3899 C CA . ARG D 2 62 ? -2.69653 -39.95004 -3.98308 1.000 26.23018 249 ARG B CA 1
ATOM 3900 C C . ARG D 2 62 ? -3.31951 -41.12909 -3.24424 1.000 27.69596 249 ARG B C 1
ATOM 3901 O O . ARG D 2 62 ? -4.35549 -40.99115 -2.59250 1.000 29.27494 249 ARG B O 1
ATOM 3909 N N . ILE D 2 63 ? -2.70026 -42.30044 -3.38849 1.000 25.84893 250 ILE B N 1
ATOM 3910 C CA . ILE D 2 63 ? -2.99910 -43.48984 -2.59229 1.000 25.69935 250 ILE B CA 1
ATOM 3911 C C . ILE D 2 63 ? -1.81765 -43.71571 -1.65630 1.000 29.99755 250 ILE B C 1
ATOM 3912 O O . ILE D 2 63 ? -0.67677 -43.80086 -2.11937 1.000 22.71470 250 ILE B O 1
ATOM 3917 N N . ASN D 2 64 ? -2.08209 -43.84126 -0.35576 1.000 28.14455 251 ASN B N 1
ATOM 3918 C CA . ASN D 2 64 ? -1.00460 -44.05921 0.61094 1.000 28.76217 251 ASN B CA 1
ATOM 3919 C C . ASN D 2 64 ? -0.58084 -45.51804 0.65794 1.000 23.24063 251 ASN B C 1
ATOM 3920 O O . ASN D 2 64 ? -1.41287 -46.40527 0.84008 1.000 26.41235 251 ASN B O 1
ATOM 3925 N N . LYS D 2 65 ? 0.72042 -45.76416 0.49914 1.000 23.26949 252 LYS B N 1
ATOM 3926 C CA . LYS D 2 65 ? 1.35943 -47.05886 0.70163 1.000 23.08602 252 LYS B CA 1
ATOM 3927 C C . LYS D 2 65 ? 2.71944 -46.77344 1.31678 1.000 20.61353 252 LYS B C 1
ATOM 3928 O O . LYS D 2 65 ? 3.27268 -45.68750 1.10566 1.000 22.51515 252 LYS B O 1
ATOM 3934 N N . PRO D 2 66 ? 3.26867 -47.70186 2.10004 1.000 21.25550 253 PRO B N 1
ATOM 3935 C CA . PRO D 2 66 ? 4.54110 -47.41410 2.77091 1.000 21.87508 253 PRO B CA 1
ATOM 3936 C C . PRO D 2 66 ? 5.64080 -47.19064 1.74950 1.000 23.75857 253 PRO B C 1
ATOM 3937 O O . PRO D 2 66 ? 5.56927 -47.69533 0.61322 1.000 20.26760 253 PRO B O 1
ATOM 3941 N N . PRO D 2 67 ? 6.65651 -46.40427 2.09629 1.000 20.98740 254 PRO B N 1
ATOM 3942 C CA . PRO D 2 67 ? 7.74180 -46.10476 1.15047 1.000 20.69290 254 PRO B CA 1
ATOM 3943 C C . PRO D 2 67 ? 8.82237 -47.17381 1.23025 1.000 20.74695 254 PRO B C 1
ATOM 3944 O O . PRO D 2 67 ? 8.70261 -48.10310 2.04855 1.000 17.91268 254 PRO B O 1
ATOM 3948 N N . PRO D 2 68 ? 9.88820 -47.08416 0.41456 1.000 18.70192 255 PRO B N 1
ATOM 3949 C CA . PRO D 2 68 ? 10.98849 -48.05428 0.53390 1.000 19.51066 255 PRO B CA 1
ATOM 3950 C C . PRO D 2 68 ? 11.59717 -47.99512 1.92201 1.000 25.41439 255 PRO B C 1
ATOM 3951 O O . PRO D 2 68 ? 11.79506 -46.91352 2.47958 1.000 19.96335 255 PRO B O 1
ATOM 3955 N N . VAL D 2 69 ? 11.90464 -49.16861 2.47811 1.000 25.01774 256 VAL B N 1
ATOM 3956 C CA . VAL D 2 69 ? 12.38216 -49.20884 3.86042 1.000 28.17158 256 VAL B CA 1
ATOM 3957 C C . VAL D 2 69 ? 13.88465 -48.97817 3.98891 1.000 30.10587 256 VAL B C 1
ATOM 3958 O O . VAL D 2 69 ? 14.35183 -48.60493 5.07824 1.000 29.28770 256 VAL B O 1
ATOM 3962 N N . ASP D 2 70 ? 14.64993 -49.17498 2.91440 1.000 27.58112 257 ASP B N 1
ATOM 3963 C CA . ASP D 2 70 ? 16.09250 -48.95413 2.92070 1.000 29.77799 257 ASP B CA 1
ATOM 3964 C C . ASP D 2 70 ? 16.42376 -47.56132 2.40692 1.000 30.32261 257 ASP B C 1
ATOM 3965 O O . ASP D 2 70 ? 15.74510 -47.03953 1.51986 1.000 26.89087 257 ASP B O 1
ATOM 3970 N N . ALA D 2 71 ? 17.50802 -46.98355 2.93121 1.000 27.19135 258 ALA B N 1
ATOM 3971 C CA . ALA D 2 71 ? 18.06004 -45.77211 2.32680 1.000 27.56418 258 ALA B CA 1
ATOM 3972 C C . ALA D 2 71 ? 18.50811 -46.04039 0.89166 1.000 24.00881 258 ALA B C 1
ATOM 3973 O O . ALA D 2 71 ? 19.05216 -47.10149 0.57648 1.000 25.17465 258 ALA B O 1
ATOM 3975 N N . LEU D 2 72 ? 18.22838 -45.08577 0.00498 1.000 26.08591 259 LEU B N 1
ATOM 3976 C CA . LEU D 2 72 ? 18.62150 -45.16066 -1.39274 1.000 26.79829 259 LEU B CA 1
ATOM 3977 C C . LEU D 2 72 ? 19.58377 -44.01813 -1.69347 1.000 32.27355 259 LEU B C 1
ATOM 3978 O O . LEU D 2 72 ? 19.57214 -42.97682 -1.02040 1.000 28.89196 259 LEU B O 1
ATOM 3983 N N . TYR D 2 73 ? 20.41573 -44.22820 -2.71446 1.000 32.50925 260 TYR B N 1
ATOM 3984 C CA . TYR D 2 73 ? 21.47322 -43.29107 -3.06331 1.000 34.17758 260 TYR B CA 1
ATOM 3985 C C . TYR D 2 73 ? 20.96047 -42.33486 -4.13066 1.000 26.96159 260 TYR B C 1
ATOM 3986 O O . TYR D 2 73 ? 20.28203 -42.75052 -5.07008 1.000 29.39253 260 TYR B O 1
ATOM 3995 N N . VAL D 2 74 ? 21.23403 -41.04141 -3.94942 1.000 32.12383 261 VAL B N 1
ATOM 3996 C CA . VAL D 2 74 ? 20.87055 -40.08053 -4.98031 1.000 33.39360 261 VAL B CA 1
ATOM 3997 C C . VAL D 2 74 ? 21.52726 -40.49337 -6.28753 1.000 29.51712 261 VAL B C 1
ATOM 3998 O O . VAL D 2 74 ? 22.67922 -40.93325 -6.31282 1.000 34.19243 261 VAL B O 1
ATOM 4002 N N . GLY D 2 75 ? 20.77761 -40.39761 -7.37206 1.000 33.34031 262 GLY B N 1
ATOM 4003 C CA . GLY D 2 75 ? 21.26593 -40.79762 -8.66733 1.000 36.60026 262 GLY B CA 1
ATOM 4004 C C . GLY D 2 75 ? 21.09630 -42.26117 -8.99537 1.000 35.59932 262 GLY B C 1
ATOM 4005 O O . GLY D 2 75 ? 21.24735 -42.62804 -10.16570 1.000 34.62810 262 GLY B O 1
ATOM 4006 N N . SER D 2 76 ? 20.79811 -43.12312 -8.01774 1.000 35.11353 263 SER B N 1
ATOM 4007 C CA . SER D 2 76 ? 20.55706 -44.51974 -8.36761 1.000 29.90685 263 SER B CA 1
ATOM 4008 C C . SER D 2 76 ? 19.30168 -44.61330 -9.22783 1.000 30.17194 263 SER B C 1
ATOM 4009 O O . SER D 2 76 ? 18.43799 -43.72692 -9.21119 1.000 31.70996 263 SER B O 1
ATOM 4012 N N . ARG D 2 77 ? 19.24740 -45.66228 -10.05369 1.000 31.60388 264 ARG B N 1
ATOM 4013 C CA . ARG D 2 77 ? 18.18737 -45.86636 -11.03052 1.000 34.53595 264 ARG B CA 1
ATOM 4014 C C . ARG D 2 77 ? 17.42338 -47.14639 -10.72815 1.000 27.37348 264 ARG B C 1
ATOM 4015 O O . ARG D 2 77 ? 17.99400 -48.13376 -10.25363 1.000 27.78789 264 ARG B O 1
ATOM 4023 N N . TYR D 2 78 ? 16.11685 -47.10446 -10.99162 1.000 23.75095 265 TYR B N 1
ATOM 4024 C CA . TYR D 2 78 ? 15.18718 -48.16397 -10.61872 1.000 28.84810 265 TYR B CA 1
ATOM 4025 C C . TYR D 2 78 ? 14.30410 -48.45781 -11.80919 1.000 29.34807 265 TYR B C 1
ATOM 4026 O O . TYR D 2 78 ? 13.98219 -47.55124 -12.57203 1.000 33.63531 265 TYR B O 1
ATOM 4035 N N . ILE D 2 79 ? 13.93928 -49.72369 -11.97915 1.000 27.94217 266 ILE B N 1
ATOM 4036 C CA . ILE D 2 79 ? 13.03573 -50.16182 -13.03639 1.000 26.14094 266 ILE B CA 1
ATOM 4037 C C . ILE D 2 79 ? 11.63648 -50.31895 -12.44559 1.000 27.66068 266 ILE B C 1
ATOM 4038 O O . ILE D 2 79 ? 11.46061 -50.95443 -11.39756 1.000 23.68287 266 ILE B O 1
ATOM 4043 N N . VAL D 2 80 ? 10.65474 -49.71808 -13.10053 1.000 27.11064 267 VAL B N 1
ATOM 4044 C CA . VAL D 2 80 ? 9.24492 -49.83456 -12.73315 1.000 26.00245 267 VAL B CA 1
ATOM 4045 C C . VAL D 2 80 ? 8.66734 -51.04211 -13.45207 1.000 30.12648 267 VAL B C 1
ATOM 4046 O O . VAL D 2 80 ? 8.88190 -51.21202 -14.65951 1.000 27.69784 267 VAL B O 1
ATOM 4050 N N . SER D 2 81 ? 7.94910 -51.89538 -12.72358 1.000 26.41407 268 SER B N 1
ATOM 4051 C CA . SER D 2 81 ? 7.34787 -53.06047 -13.35349 1.000 31.31735 268 SER B CA 1
ATOM 4052 C C . SER D 2 81 ? 6.08082 -53.44885 -12.59891 1.000 32.08600 268 SER B C 1
ATOM 4053 O O . SER D 2 81 ? 5.72979 -52.86285 -11.56811 1.000 26.77640 268 SER B O 1
ATOM 4056 N N . SER D 2 82 ? 5.38188 -54.44264 -13.14032 1.000 34.19237 269 SER B N 1
ATOM 4057 C CA . SER D 2 82 ? 4.07347 -54.80221 -12.63213 1.000 39.16102 269 SER B CA 1
ATOM 4058 C C . SER D 2 82 ? 3.80234 -56.28638 -12.86742 1.000 45.22488 269 SER B C 1
ATOM 4059 O O . SER D 2 82 ? 4.37051 -56.91933 -13.76665 1.000 41.80730 269 SER B O 1
ATOM 4062 N N . SER D 2 83 ? 2.90647 -56.82544 -12.03188 1.000 44.37678 270 SER B N 1
ATOM 4063 C CA . SER D 2 83 ? 2.46215 -58.21293 -12.15523 1.000 46.34802 270 SER B CA 1
ATOM 4064 C C . SER D 2 83 ? 1.55733 -58.40052 -13.36494 1.000 48.33049 270 SER B C 1
ATOM 4065 O O . SER D 2 83 ? 1.66952 -59.40224 -14.08040 1.000 50.86956 270 SER B O 1
ATOM 4068 N N . LYS D 2 84 ? 0.64064 -57.45916 -13.59043 1.000 49.32473 271 LYS B N 1
ATOM 4069 C CA . LYS D 2 84 ? -0.27347 -57.48509 -14.71924 1.000 53.21632 271 LYS B CA 1
ATOM 4070 C C . LYS D 2 84 ? 0.42930 -56.95661 -15.97310 1.000 58.52326 271 LYS B C 1
ATOM 4071 O O . LYS D 2 84 ? 1.42286 -56.23048 -15.90132 1.000 56.48439 271 LYS B O 1
ATOM 4077 N N . GLU D 2 85 ? -0.06957 -57.37155 -17.13402 1.000 63.24782 272 GLU B N 1
ATOM 4078 C CA . GLU D 2 85 ? 0.39215 -56.81238 -18.40054 1.000 64.72734 272 GLU B CA 1
ATOM 4079 C C . GLU D 2 85 ? -0.01274 -55.34406 -18.48823 1.000 59.57293 272 GLU B C 1
ATOM 4080 O O . GLU D 2 85 ? -1.20273 -55.02783 -18.47860 1.000 61.99556 272 GLU B O 1
ATOM 4086 N N . VAL D 2 86 ? 0.96481 -54.44047 -18.55385 1.000 52.51262 273 VAL B N 1
ATOM 4087 C CA . VAL D 2 86 ? 0.68811 -53.01116 -18.49571 1.000 46.63283 273 VAL B CA 1
ATOM 4088 C C . VAL D 2 86 ? 1.65261 -52.24837 -19.39134 1.000 47.70341 273 VAL B C 1
ATOM 4089 O O . VAL D 2 86 ? 2.71299 -52.74516 -19.77973 1.000 43.77226 273 VAL B O 1
ATOM 4093 N N . GLU D 2 87 ? 1.27314 -51.00306 -19.69198 1.000 45.01772 274 GLU B N 1
ATOM 4094 C CA . GLU D 2 87 ? 2.06101 -50.06593 -20.49169 1.000 41.39366 274 GLU B CA 1
ATOM 4095 C C . GLU D 2 87 ? 2.70371 -49.05873 -19.53834 1.000 31.96805 274 GLU B C 1
ATOM 4096 O O . GLU D 2 87 ? 1.98842 -48.36106 -18.81053 1.000 31.79746 274 GLU B O 1
ATOM 4102 N N . ILE D 2 88 ? 4.03077 -48.98017 -19.54042 1.000 27.57634 275 ILE B N 1
ATOM 4103 C CA . ILE D 2 88 ? 4.77923 -48.18625 -18.57000 1.000 29.89343 275 ILE B CA 1
ATOM 4104 C C . ILE D 2 88 ? 5.67342 -47.19863 -19.30267 1.000 27.64666 275 ILE B C 1
ATOM 4105 O O . ILE D 2 88 ? 6.55002 -47.60467 -20.06889 1.000 32.20232 275 ILE B O 1
ATOM 4110 N N . LEU D 2 89 ? 5.52181 -45.91115 -19.00218 1.000 25.71549 276 LEU B N 1
ATOM 4111 C CA . LEU D 2 89 ? 6.35631 -44.91629 -19.67350 1.000 29.55717 276 LEU B CA 1
ATOM 4112 C C . LEU D 2 89 ? 6.74024 -43.76370 -18.75648 1.000 24.62218 276 LEU B C 1
ATOM 4113 O O . LEU D 2 89 ? 5.85956 -43.02493 -18.30278 1.000 26.46707 276 LEU B O 1
ATOM 4118 N N . PRO D 2 90 ? 8.03148 -43.54700 -18.48464 1.000 24.71077 277 PRO B N 1
ATOM 4119 C CA . PRO D 2 90 ? 9.16919 -44.40934 -18.84738 1.000 34.19593 277 PRO B CA 1
ATOM 4120 C C . PRO D 2 90 ? 9.25191 -45.63176 -17.90691 1.000 35.95304 277 PRO B C 1
ATOM 4121 O O . PRO D 2 90 ? 8.59485 -45.60586 -16.87858 1.000 32.92206 277 PRO B O 1
ATOM 4125 N N . LYS D 2 91 ? 10.01608 -46.67050 -18.25452 1.000 31.07547 278 LYS B N 1
ATOM 4126 C CA . LYS D 2 91 ? 10.18683 -47.81515 -17.35085 1.000 35.23403 278 LYS B CA 1
ATOM 4127 C C . LYS D 2 91 ? 11.20374 -47.56112 -16.25176 1.000 33.87222 278 LYS B C 1
ATOM 4128 O O . LYS D 2 91 ? 11.30134 -48.37288 -15.33136 1.000 36.30209 278 LYS B O 1
ATOM 4134 N N . GLU D 2 92 ? 11.95801 -46.46590 -16.32958 1.000 28.66357 279 GLU B N 1
ATOM 4135 C CA . GLU D 2 92 ? 13.10770 -46.26672 -15.47145 1.000 34.22015 279 GLU B CA 1
ATOM 4136 C C . GLU D 2 92 ? 13.01668 -44.92248 -14.76157 1.000 36.23786 279 GLU B C 1
ATOM 4137 O O . GLU D 2 92 ? 12.76125 -43.88818 -15.38977 1.000 33.23626 279 GLU B O 1
ATOM 4143 N N . LEU D 2 93 ? 13.17673 -44.94698 -13.43961 1.000 31.82860 280 LEU B N 1
ATOM 4144 C CA . LEU D 2 93 ? 13.17390 -43.73654 -12.63835 1.000 31.24829 280 LEU B CA 1
ATOM 4145 C C . LEU D 2 93 ? 14.54973 -43.53098 -12.03544 1.000 32.16366 280 LEU B C 1
ATOM 4146 O O . LEU D 2 93 ? 15.24977 -44.48616 -11.69225 1.000 36.65706 280 LEU B O 1
ATOM 4151 N N . GLU D 2 94 ? 14.92662 -42.27353 -11.90403 1.000 25.59778 281 GLU B N 1
ATOM 4152 C CA . GLU D 2 94 ? 16.13579 -41.89565 -11.20380 1.000 30.35449 281 GLU B CA 1
ATOM 4153 C C . GLU D 2 94 ? 15.76872 -41.13291 -9.94100 1.000 35.09672 281 GLU B C 1
ATOM 4154 O O . GLU D 2 94 ? 14.88664 -40.26411 -9.96144 1.000 35.70924 281 GLU B O 1
ATOM 4160 N N . LEU D 2 95 ? 16.44295 -41.45512 -8.84349 1.000 28.81371 282 LEU B N 1
ATOM 4161 C CA . LEU D 2 95 ? 16.22381 -40.75679 -7.58418 1.000 30.50226 282 LEU B CA 1
ATOM 4162 C C . LEU D 2 95 ? 17.09999 -39.50517 -7.56716 1.000 36.95571 282 LEU B C 1
ATOM 4163 O O . LEU D 2 95 ? 18.32966 -39.59475 -7.49575 1.000 34.71618 282 LEU B O 1
ATOM 4168 N N . CYS D 2 96 ? 16.47338 -38.33356 -7.62014 1.000 36.85119 283 CYS B N 1
ATOM 4169 C CA . CYS D 2 96 ? 17.23453 -37.09635 -7.51173 1.000 39.78280 283 CYS B CA 1
ATOM 4170 C C . CYS D 2 96 ? 16.38269 -36.03237 -6.83419 1.000 34.56138 283 CYS B C 1
ATOM 4171 O O . CYS D 2 96 ? 15.15564 -36.13711 -6.76003 1.000 34.83702 283 CYS B O 1
ATOM 4174 N N . TYR D 2 97 ? 17.05109 -34.99322 -6.35744 1.000 32.89166 284 TYR B N 1
ATOM 4175 C CA . TYR D 2 97 ? 16.36756 -33.84039 -5.80064 1.000 33.32920 284 TYR B CA 1
ATOM 4176 C C . TYR D 2 97 ? 16.07283 -32.85556 -6.92375 1.000 34.65608 284 TYR B C 1
ATOM 4177 O O . TYR D 2 97 ? 16.99478 -32.40261 -7.60962 1.000 33.39977 284 TYR B O 1
ATOM 4186 N N . ARG D 2 98 ? 14.79655 -32.53064 -7.11035 1.000 31.32182 285 ARG B N 1
ATOM 4187 C CA . ARG D 2 98 ? 14.37922 -31.43629 -7.97293 1.000 30.35864 285 ARG B CA 1
ATOM 4188 C C . ARG D 2 98 ? 13.52905 -30.48885 -7.14065 1.000 34.87071 285 ARG B C 1
ATOM 4189 O O . ARG D 2 98 ? 12.73684 -30.93178 -6.30519 1.000 30.75156 285 ARG B O 1
ATOM 4197 N N . SER D 2 99 ? 13.74412 -29.18530 -7.32958 1.000 34.62454 286 SER B N 1
ATOM 4198 C CA . SER D 2 99 ? 13.08818 -28.18215 -6.50571 1.000 34.99173 286 SER B CA 1
ATOM 4199 C C . SER D 2 99 ? 11.56841 -28.35498 -6.58835 1.000 37.50716 286 SER B C 1
ATOM 4200 O O . SER D 2 99 ? 11.03998 -28.75327 -7.63321 1.000 35.46759 286 SER B O 1
ATOM 4203 N N . PRO D 2 100 ? 10.82388 -28.08328 -5.48634 1.000 33.35736 287 PRO B N 1
ATOM 4204 C CA . PRO D 2 100 ? 9.35933 -28.12429 -5.59228 1.000 37.12400 287 PRO B CA 1
ATOM 4205 C C . PRO D 2 100 ? 8.84398 -27.23436 -6.70566 1.000 39.25158 287 PRO B C 1
ATOM 4206 O O . PRO D 2 100 ? 7.71132 -27.42752 -7.15429 1.000 43.53856 287 PRO B O 1
ATOM 4210 N N . ARG D 2 101 ? 9.64065 -26.26311 -7.18274 1.000 38.47962 288 ARG B N 1
ATOM 4211 C CA . ARG D 2 101 ? 9.08671 -25.42478 -8.24212 1.000 41.92781 288 ARG B CA 1
ATOM 4212 C C . ARG D 2 101 ? 9.22210 -26.06652 -9.61721 1.000 45.17896 288 ARG B C 1
ATOM 4213 O O . ARG D 2 101 ? 8.55173 -25.62605 -10.55010 1.000 47.67317 288 ARG B O 1
ATOM 4221 N N . GLU D 2 102 ? 10.07321 -27.07806 -9.77555 1.000 41.74207 289 GLU B N 1
ATOM 4222 C CA . GLU D 2 102 ? 10.15569 -27.75483 -11.06273 1.000 47.36237 289 GLU B CA 1
ATOM 4223 C C . GLU D 2 102 ? 9.24043 -28.97360 -11.07571 1.000 47.94655 289 GLU B C 1
ATOM 4224 O O . GLU D 2 102 ? 8.86590 -29.51449 -10.03168 1.000 46.22148 289 GLU B O 1
ATOM 4230 N N . SER D 2 103 ? 8.85099 -29.37534 -12.28143 1.000 47.05843 290 SER B N 1
ATOM 4231 C CA . SER D 2 103 ? 8.12284 -30.62027 -12.46358 1.000 50.12009 290 SER B CA 1
ATOM 4232 C C . SER D 2 103 ? 8.94631 -31.78230 -11.92853 1.000 45.31843 290 SER B C 1
ATOM 4233 O O . SER D 2 103 ? 10.17202 -31.71051 -11.83064 1.000 43.28343 290 SER B O 1
ATOM 4236 N N . GLN D 2 104 ? 8.27096 -32.86017 -11.56441 1.000 42.37001 291 GLN B N 1
ATOM 4237 C CA . GLN D 2 104 ? 8.96608 -33.99853 -10.98709 1.000 39.49863 291 GLN B CA 1
ATOM 4238 C C . GLN D 2 104 ? 8.84713 -35.18146 -11.93607 1.000 37.25213 291 GLN B C 1
ATOM 4239 O O . GLN D 2 104 ? 7.88979 -35.28394 -12.70626 1.000 39.47561 291 GLN B O 1
ATOM 4245 N N . LEU D 2 105 ? 9.84474 -36.05047 -11.91148 1.000 35.08825 292 LEU B N 1
ATOM 4246 C CA . LEU D 2 105 ? 9.83681 -37.20982 -12.78838 1.000 36.70495 292 LEU B CA 1
ATOM 4247 C C . LEU D 2 105 ? 8.89030 -38.26905 -12.25763 1.000 32.17987 292 LEU B C 1
ATOM 4248 O O . LEU D 2 105 ? 8.95991 -38.64379 -11.09103 1.000 29.51730 292 LEU B O 1
ATOM 4253 N N . PHE D 2 106 ? 8.02002 -38.77821 -13.11498 1.000 29.27656 293 PHE B N 1
ATOM 4254 C CA . PHE D 2 106 ? 7.21302 -39.91656 -12.72704 1.000 25.20734 293 PHE B CA 1
ATOM 4255 C C . PHE D 2 106 ? 7.11953 -40.91326 -13.87587 1.000 29.42897 293 PHE B C 1
ATOM 4256 O O . PHE D 2 106 ? 7.41587 -40.61355 -15.03983 1.000 26.42044 293 PHE B O 1
ATOM 4264 N N . SER D 2 107 ? 6.69630 -42.10886 -13.51516 1.000 23.79351 294 SER B N 1
ATOM 4265 C CA . SER D 2 107 ? 6.37345 -43.15858 -14.46022 1.000 25.11764 294 SER B CA 1
ATOM 4266 C C . SER D 2 107 ? 4.85434 -43.27844 -14.56419 1.000 28.43794 294 SER B C 1
ATOM 4267 O O . SER D 2 107 ? 4.16096 -43.34378 -13.54124 1.000 27.53577 294 SER B O 1
ATOM 4270 N N . GLU D 2 108 ? 4.33790 -43.26367 -15.80122 1.000 22.55608 295 GLU B N 1
ATOM 4271 C CA . GLU D 2 108 ? 2.92220 -43.45992 -16.07374 1.000 24.79942 295 GLU B CA 1
ATOM 4272 C C . GLU D 2 108 ? 2.65512 -44.93211 -16.34856 1.000 26.21945 295 GLU B C 1
ATOM 4273 O O . GLU D 2 108 ? 3.34595 -45.54574 -17.16367 1.000 29.46026 295 GLU B O 1
ATOM 4279 N N . ILE D 2 109 ? 1.64644 -45.49518 -15.68097 1.000 24.37344 296 ILE B N 1
ATOM 4280 C CA . ILE D 2 109 ? 1.32019 -46.91441 -15.79293 1.000 27.12008 296 ILE B CA 1
ATOM 4281 C C . ILE D 2 109 ? -0.15205 -47.00374 -16.16927 1.000 28.58457 296 ILE B C 1
ATOM 4282 O O . ILE D 2 109 ? -1.03519 -46.81792 -15.32169 1.000 27.85032 296 ILE B O 1
ATOM 4287 N N . TYR D 2 110 ? -0.42031 -47.28424 -17.44016 1.000 29.15692 297 TYR B N 1
ATOM 4288 C CA . TYR D 2 110 ? -1.77511 -47.51043 -17.92402 1.000 27.63721 297 TYR B CA 1
ATOM 4289 C C . TYR D 2 110 ? -2.11422 -48.98091 -17.72949 1.000 30.22508 297 TYR B C 1
ATOM 4290 O O . TYR D 2 110 ? -1.46302 -49.86129 -18.31098 1.000 31.07269 297 TYR B O 1
ATOM 4299 N N . VAL D 2 111 ? -3.12489 -49.24446 -16.91338 1.000 30.40714 298 VAL B N 1
ATOM 4300 C CA . VAL D 2 111 ? -3.44806 -50.59832 -16.48981 1.000 28.30885 298 VAL B CA 1
ATOM 4301 C C . VAL D 2 111 ? -4.61822 -51.17238 -17.27611 1.000 34.11181 298 VAL B C 1
ATOM 4302 O O . VAL D 2 111 ? -4.60797 -52.34705 -17.64418 1.000 37.04576 298 VAL B O 1
ATOM 4306 N N . GLY D 2 112 ? -5.63022 -50.35804 -17.54875 1.000 33.20605 299 GLY B N 1
ATOM 4307 C CA . GLY D 2 112 ? -6.88626 -50.89379 -18.03276 1.000 38.65094 299 GLY B CA 1
ATOM 4308 C C . GLY D 2 112 ? -7.75292 -51.13852 -16.82001 1.000 42.78852 299 GLY B C 1
ATOM 4309 O O . GLY D 2 112 ? -7.59777 -50.41904 -15.82532 1.000 38.20011 299 GLY B O 1
ATOM 4310 N N . ASN D 2 113 ? -8.64092 -52.13207 -16.84967 1.000 39.12079 300 ASN B N 1
ATOM 4311 C CA . ASN D 2 113 ? -9.42605 -52.39142 -15.65550 1.000 40.00763 300 ASN B CA 1
ATOM 4312 C C . ASN D 2 113 ? -8.55259 -53.02739 -14.58091 1.000 39.63951 300 ASN B C 1
ATOM 4313 O O . ASN D 2 113 ? -7.66605 -53.83420 -14.86412 1.000 43.18828 300 ASN B O 1
ATOM 4318 N N . ILE D 2 114 ? -8.83191 -52.66445 -13.32992 1.000 41.88206 301 ILE B N 1
ATOM 4319 C CA . ILE D 2 114 ? -7.98216 -53.08078 -12.22035 1.000 42.92971 301 ILE B CA 1
ATOM 4320 C C . ILE D 2 114 ? -8.17377 -54.56318 -11.88573 1.000 46.67652 301 ILE B C 1
ATOM 4321 O O . ILE D 2 114 ? -7.22885 -55.23302 -11.44120 1.000 43.57536 301 ILE B O 1
ATOM 4326 N N . GLY D 2 115 ? -9.36870 -55.11044 -12.10926 1.000 40.73050 302 GLY B N 1
ATOM 4327 C CA . GLY D 2 115 ? -9.57582 -56.51327 -11.79941 1.000 41.43851 302 GLY B CA 1
ATOM 4328 C C . GLY D 2 115 ? -9.42393 -56.76314 -10.31212 1.000 40.80470 302 GLY B C 1
ATOM 4329 O O . GLY D 2 115 ? -9.91941 -55.99767 -9.47831 1.000 36.31905 302 GLY B O 1
ATOM 4330 N N . SER D 2 116 ? -8.69918 -57.83886 -9.97530 1.000 44.78747 303 SER B N 1
ATOM 4331 C CA . SER D 2 116 ? -8.47454 -58.21448 -8.57982 1.000 43.32250 303 SER B CA 1
ATOM 4332 C C . SER D 2 116 ? -7.50845 -57.27318 -7.87289 1.000 46.75458 303 SER B C 1
ATOM 4333 O O . SER D 2 116 ? -7.50864 -57.21083 -6.63716 1.000 44.49924 303 SER B O 1
ATOM 4336 N N . GLY D 2 117 ? -6.69273 -56.55465 -8.62064 1.000 41.54127 304 GLY B N 1
ATOM 4337 C CA . GLY D 2 117 ? -5.65400 -55.70660 -8.05627 1.000 36.42168 304 GLY B CA 1
ATOM 4338 C C . GLY D 2 117 ? -4.39100 -55.85735 -8.87860 1.000 35.90174 304 GLY B C 1
ATOM 4339 O O . GLY D 2 117 ? -4.24716 -56.77258 -9.68554 1.000 38.98479 304 GLY B O 1
ATOM 4340 N N . ILE D 2 118 ? -3.46640 -54.91764 -8.69431 1.000 33.22062 305 ILE B N 1
ATOM 4341 C CA . ILE D 2 118 ? -2.22286 -54.91498 -9.45974 1.000 37.80752 305 ILE B CA 1
ATOM 4342 C C . ILE D 2 118 ? -1.03673 -54.66439 -8.52737 1.000 36.11985 305 ILE B C 1
ATOM 4343 O O . ILE D 2 118 ? -1.10353 -53.82274 -7.62543 1.000 38.06257 305 ILE B O 1
ATOM 4348 N N . ASN D 2 119 ? 0.04634 -55.40861 -8.75199 1.000 36.83760 306 ASN B N 1
ATOM 4349 C CA . ASN D 2 119 ? 1.27160 -55.34083 -7.95922 1.000 40.81406 306 ASN B CA 1
ATOM 4350 C C . ASN D 2 119 ? 2.28861 -54.50286 -8.73558 1.000 40.82783 306 ASN B C 1
ATOM 4351 O O . ASN D 2 119 ? 2.73971 -54.92159 -9.80912 1.000 43.60409 306 ASN B O 1
ATOM 4356 N N . LEU D 2 120 ? 2.62325 -53.31435 -8.20706 1.000 32.83957 307 LEU B N 1
ATOM 4357 C CA . LEU D 2 120 ? 3.66435 -52.43688 -8.74718 1.000 30.99888 307 LEU B CA 1
ATOM 4358 C C . LEU D 2 120 ? 4.98365 -52.65789 -8.02174 1.000 34.45598 307 LEU B C 1
ATOM 4359 O O . LEU D 2 120 ? 5.01013 -52.72243 -6.78791 1.000 30.82397 307 LEU B O 1
ATOM 4364 N N . GLN D 2 121 ? 6.08333 -52.71513 -8.78183 1.000 28.69714 308 GLN B N 1
ATOM 4365 C CA . GLN D 2 121 ? 7.40977 -53.00383 -8.23814 1.000 28.74780 308 GLN B CA 1
ATOM 4366 C C . GLN D 2 121 ? 8.44990 -51.97880 -8.69107 1.000 27.86337 308 GLN B C 1
ATOM 4367 O O . GLN D 2 121 ? 8.40292 -51.46657 -9.81532 1.000 27.35279 308 GLN B O 1
ATOM 4373 N N . LEU D 2 122 ? 9.41260 -51.71006 -7.80758 1.000 21.90871 309 LEU B N 1
ATOM 4374 C CA . LEU D 2 122 ? 10.63422 -50.97667 -8.13950 1.000 23.87462 309 LEU B CA 1
ATOM 4375 C C . LEU D 2 122 ? 11.82323 -51.88689 -7.87019 1.000 26.89441 309 LEU B C 1
ATOM 4376 O O . LEU D 2 122 ? 11.97429 -52.41031 -6.75835 1.000 22.10353 309 LEU B O 1
ATOM 4381 N N . THR D 2 123 ? 12.68236 -52.02425 -8.86714 1.000 22.40452 310 THR B N 1
ATOM 4382 C CA . THR D 2 123 ? 13.83772 -52.90079 -8.81581 1.000 23.86157 310 THR B CA 1
ATOM 4383 C C . THR D 2 123 ? 15.10270 -52.09585 -9.10313 1.000 27.19892 310 THR B C 1
ATOM 4384 O O . THR D 2 123 ? 15.13137 -51.26469 -10.02055 1.000 21.96785 310 THR B O 1
ATOM 4388 N N . ASP D 2 124 ? 16.13520 -52.31755 -8.30298 1.000 23.13211 311 ASP B N 1
ATOM 4389 C CA . ASP D 2 124 ? 17.40164 -51.64554 -8.53926 1.000 28.22064 311 ASP B CA 1
ATOM 4390 C C . ASP D 2 124 ? 17.91695 -52.02396 -9.92182 1.000 32.27322 311 ASP B C 1
ATOM 4391 O O . ASP D 2 124 ? 18.06412 -53.20965 -10.22536 1.000 33.05283 311 ASP B O 1
ATOM 4396 N N . LYS D 2 125 ? 18.12164 -51.01552 -10.78312 1.000 34.38063 312 LYS B N 1
ATOM 4397 C CA . LYS D 2 125 ? 18.51523 -51.28240 -12.16587 1.000 35.23137 312 LYS B CA 1
ATOM 4398 C C . LYS D 2 125 ? 19.82946 -52.03302 -12.21818 1.000 39.67339 312 LYS B C 1
ATOM 4399 O O . LYS D 2 125 ? 20.02867 -52.90262 -13.07240 1.000 39.58254 312 LYS B O 1
ATOM 4405 N N . LYS D 2 126 ? 20.73569 -51.69829 -11.30481 1.000 42.61285 313 LYS B N 1
ATOM 4406 C CA . LYS D 2 126 ? 22.07657 -52.24367 -11.34653 1.000 47.85102 313 LYS B CA 1
ATOM 4407 C C . LYS D 2 126 ? 22.01064 -53.75270 -11.14097 1.000 52.63382 313 LYS B C 1
ATOM 4408 O O . LYS D 2 126 ? 22.31389 -54.52715 -12.06016 1.000 50.18577 313 LYS B O 1
ATOM 4414 N N . TYR D 2 127 ? 21.55934 -54.21830 -9.94475 1.000 49.02086 314 TYR B N 1
ATOM 4415 C CA . TYR D 2 127 ? 21.78845 -55.64001 -9.64687 1.000 47.65531 314 TYR B CA 1
ATOM 4416 C C . TYR D 2 127 ? 20.47428 -56.41840 -9.61636 1.000 42.65403 314 TYR B C 1
ATOM 4417 O O . TYR D 2 127 ? 20.47054 -57.60515 -9.31616 1.000 42.19068 314 TYR B O 1
ATOM 4426 N N . MET D 2 128 ? 19.35504 -55.74713 -9.90732 1.000 36.21386 315 MET B N 1
ATOM 4427 C CA . MET D 2 128 ? 18.02106 -56.29668 -10.16210 1.000 34.56128 315 MET B CA 1
ATOM 4428 C C . MET D 2 128 ? 17.26610 -56.74612 -8.91134 1.000 37.87352 315 MET B C 1
ATOM 4429 O O . MET D 2 128 ? 16.20489 -57.40668 -9.05290 1.000 33.86187 315 MET B O 1
ATOM 4434 N N . ASN D 2 129 ? 17.71387 -56.38787 -7.70762 1.000 29.75164 316 ASN B N 1
ATOM 4435 C CA . ASN D 2 129 ? 16.97535 -56.77541 -6.51092 1.000 33.10412 316 ASN B CA 1
ATOM 4436 C C . ASN D 2 129 ? 15.78478 -55.84982 -6.25802 1.000 31.12446 316 ASN B C 1
ATOM 4437 O O . ASN D 2 129 ? 15.84611 -54.62572 -6.47550 1.000 22.34725 316 ASN B O 1
ATOM 4442 N N . LEU D 2 130 ? 14.69498 -56.46570 -5.81012 1.000 24.26095 317 LEU B N 1
ATOM 4443 C CA . LEU D 2 130 ? 13.49800 -55.75223 -5.41508 1.000 25.53275 317 LEU B CA 1
ATOM 4444 C C . LEU D 2 130 ? 13.79421 -54.82177 -4.24729 1.000 26.94303 317 LEU B C 1
ATOM 4445 O O . LEU D 2 130 ? 14.34044 -55.25319 -3.22649 1.000 21.82265 317 LEU B O 1
ATOM 4450 N N . ILE D 2 131 ? 13.44731 -53.53922 -4.38891 1.000 23.24183 318 ILE B N 1
ATOM 4451 C CA . ILE D 2 131 ? 13.56886 -52.61489 -3.26726 1.000 23.54388 318 ILE B CA 1
ATOM 4452 C C . ILE D 2 131 ? 12.22268 -52.15767 -2.73615 1.000 22.99819 318 ILE B C 1
ATOM 4453 O O . ILE D 2 131 ? 12.18471 -51.58722 -1.63896 1.000 17.90799 318 ILE B O 1
ATOM 4458 N N . TRP D 2 132 ? 11.13386 -52.32755 -3.48253 1.000 21.53513 319 TRP B N 1
ATOM 4459 C CA . TRP D 2 132 ? 9.85988 -51.77569 -3.03570 1.000 20.66152 319 TRP B CA 1
ATOM 4460 C C . TRP D 2 132 ? 8.74175 -52.39086 -3.85585 1.000 22.21453 319 TRP B C 1
ATOM 4461 O O . TRP D 2 132 ? 8.90351 -52.61431 -5.05557 1.000 18.57993 319 TRP B O 1
ATOM 4472 N N . GLU D 2 133 ? 7.59775 -52.63807 -3.22186 1.000 16.63358 320 GLU B N 1
ATOM 4473 C CA . GLU D 2 133 ? 6.42178 -52.97481 -4.00993 1.000 24.79003 320 GLU B CA 1
ATOM 4474 C C . GLU D 2 133 ? 5.17442 -52.50751 -3.28821 1.000 25.34651 320 GLU B C 1
ATOM 4475 O O . GLU D 2 133 ? 5.20803 -52.16043 -2.10810 1.000 22.44388 320 GLU B O 1
ATOM 4481 N N . ALA D 2 134 ? 4.06108 -52.53406 -4.01045 1.000 23.62025 321 ALA B N 1
ATOM 4482 C CA . ALA D 2 134 ? 2.76395 -52.22056 -3.43367 1.000 27.51825 321 ALA B CA 1
ATOM 4483 C C . ALA D 2 134 ? 1.69380 -53.03765 -4.15042 1.000 36.37532 321 ALA B C 1
ATOM 4484 O O . ALA D 2 134 ? 1.76661 -53.24970 -5.36460 1.000 34.53244 321 ALA B O 1
ATOM 4486 N N . LEU D 2 135 ? 0.72121 -53.53071 -3.39031 1.000 31.64162 322 LEU B N 1
ATOM 4487 C CA . LEU D 2 135 ? -0.43473 -54.19951 -3.97000 1.000 34.69487 322 LEU B CA 1
ATOM 4488 C C . LEU D 2 135 ? -1.58243 -53.20060 -3.97805 1.000 33.81167 322 LEU B C 1
ATOM 4489 O O . LEU D 2 135 ? -2.00688 -52.72032 -2.92203 1.000 31.51425 322 LEU B O 1
ATOM 4494 N N . LEU D 2 136 ? -2.03999 -52.85379 -5.17301 1.000 36.92524 323 LEU B N 1
ATOM 4495 C CA . LEU D 2 136 ? -3.09448 -51.86697 -5.35540 1.000 39.06586 323 LEU B CA 1
ATOM 4496 C C . LEU D 2 136 ? -4.36339 -52.60842 -5.75677 1.000 37.83625 323 LEU B C 1
ATOM 4497 O O . LEU D 2 136 ? -4.40645 -53.24658 -6.81477 1.000 37.10416 323 LEU B O 1
ATOM 4502 N N . LYS D 2 137 ? -5.38469 -52.51229 -4.91938 1.000 39.14472 324 LYS B N 1
ATOM 4503 C CA . LYS D 2 137 ? -6.62552 -53.26375 -5.02526 1.000 40.47601 324 LYS B CA 1
ATOM 4504 C C . LYS D 2 137 ? -7.83476 -52.32002 -5.06549 1.000 37.06793 324 LYS B C 1
ATOM 4505 O O . LYS D 2 137 ? -7.72716 -51.14430 -4.69298 1.000 33.68740 324 LYS B O 1
ATOM 4511 N N . PRO D 2 138 ? -8.97752 -52.77102 -5.61329 1.000 36.02122 325 PRO B N 1
ATOM 4512 C CA . PRO D 2 138 ? -10.14433 -51.87704 -5.74281 1.000 36.86610 325 PRO B CA 1
ATOM 4513 C C . PRO D 2 138 ? -10.48607 -51.11519 -4.47189 1.000 38.99586 325 PRO B C 1
ATOM 4514 O O . PRO D 2 138 ? -10.89252 -49.94825 -4.55151 1.000 37.61540 325 PRO B O 1
ATOM 4518 N N . GLY D 2 139 ? -10.28953 -51.71525 -3.29331 1.000 38.65716 326 GLY B N 1
ATOM 4519 C CA . GLY D 2 139 ? -10.58845 -51.01976 -2.05085 1.000 40.17880 326 GLY B CA 1
ATOM 4520 C C . GLY D 2 139 ? -9.69073 -49.83230 -1.76058 1.000 47.01463 326 GLY B C 1
ATOM 4521 O O . GLY D 2 139 ? -10.10333 -48.92169 -1.03289 1.000 48.95165 326 GLY B O 1
ATOM 4522 N N . ASP D 2 140 ? -8.47225 -49.81687 -2.31546 1.000 45.58218 327 ASP B N 1
ATOM 4523 C CA . ASP D 2 140 ? -7.51795 -48.73621 -2.05413 1.000 44.75726 327 ASP B CA 1
ATOM 4524 C C . ASP D 2 140 ? -7.91488 -47.42070 -2.71198 1.000 45.31408 327 ASP B C 1
ATOM 4525 O O . ASP D 2 140 ? -7.33303 -46.38291 -2.38640 1.000 47.02184 327 ASP B O 1
ATOM 4530 N N . LEU D 2 141 ? -8.87305 -47.44625 -3.63449 1.000 45.53315 328 LEU B N 1
ATOM 4531 C CA . LEU D 2 141 ? -9.28326 -46.25042 -4.36750 1.000 48.90385 328 LEU B CA 1
ATOM 4532 C C . LEU D 2 141 ? -10.13429 -45.29665 -3.52766 1.000 55.23303 328 LEU B C 1
ATOM 4533 O O . LEU D 2 141 ? -9.82248 -44.10024 -3.43809 1.000 56.64625 328 LEU B O 1
ATOM 4538 N N . ARG D 2 142 ? -11.19259 -45.79975 -2.89612 1.000 55.45351 329 ARG B N 1
ATOM 4539 C CA . ARG D 2 142 ? -11.99533 -45.00042 -1.94895 1.000 61.46084 329 ARG B CA 1
ATOM 4540 C C . ARG D 2 142 ? -12.37764 -43.61103 -2.48129 1.000 59.46672 329 ARG B C 1
ATOM 4541 O O . ARG D 2 142 ? -12.84885 -43.46055 -3.61230 1.000 61.00240 329 ARG B O 1
#

Nearest PDB structures (foldseek):
  7crv-assembly1_A  TM=1.007E+00  e=3.165E-28  Rattus norvegicus
  7crw-assembly1_A  TM=9.620E-01  e=2.731E-19  Rattus norvegicus
  6x6c-assembly1_E  TM=9.108E-01  e=4.325E-15  Homo sapiens
  7jn7-assembly1_B  TM=9.145E-01  e=8.047E-11  Homo sapiens
  3s8j-assembly2_B  TM=1.731E-01  e=5.106E+00  Carica papaya

InterPro domains:
  IPR001315 CARD domain [PF00619] (1128-1208)
  IPR001315 CARD domain [PS50209] (1122-1211)
  IPR001611 Leucine-rich repeat [PF13516] (672-693)
  IPR001611 Leucine-rich repeat [PF13516] (733-750)
  IPR007111 NACHT nucleoside triphosphatase [PF05729] (176-344)
  IPR007111 NACHT nucleoside triphosphatase [PS50837] (175-484)
  IPR011029 Death-like domain superfamily [G3DSA:1.10.533.10] (1127-1212)
  IPR011029 Death-like domain superfamily [SSF47986] (1124-1212)
  IPR025307 FIIND domain [PF13553] (848-979)
  IPR025307 FIIND domain [PF23679] (988-1103)
  IPR025307 FIIND domain [PS51830] (835-1118)
  IPR027417 P-loop containing nucleoside triphosphate hydrolase [G3DSA:3.40.50.300] (79-316)
  IPR027417 P-loop containing nucleoside triphosphate hydrolase [SSF52540] (160-379)
  IPR032675 Leucine-rich repeat domain superfamily [G3DSA:3.80.10.10] (612-797)
  IPR033516 CARD8/ASC/NALP1, CARD domain [cd08330] (1128-1208)
  IPR041075 NOD1/2, winged helix domain [PF17779] (414-468)
  IPR041267 NACHT, LRR and PYD domains-containing protein, helical domain HD2 [PF17776] (470-581)
  IPR051249 NLRP Inflammasome [PTHR46985] (9-1210)

Secondary structure (DSSP, 8-state):
--GGGPEEETTEEE--EEEETTTTEEEEEE-SSEEEEETTTTEEEEESS-EEEEEEEE-GGGT--S-TTGGGEEE-S-EEEEE--TTSEEEEEEE--B--SSTTS-GGGEEEEEEETTEEEEE--SEE-SSEEEEES---/-EEEEEEE--TTTTT--EE-EEEEEEEEEETTEEEEEEEEEES-HHHHHHHHHHHHHTT-EEE-----SS-EETT-EEEEEESS--EEESSEEE-----TTS---EEEEEEES-TT-EEEEEEETTT--EEEEEEE-GGGT-/---S--TTSEEETTEEEPPEEEETTTTEEEEEE-SSEEEE-TTT--EEEESS-EEEEEEEE-STTTSSSSGGGGGEEE-S-EEEEEE-TTTEEEEEEE--B--SSS-S-GGGEEEEEEETTEEEEE--SEE-SSEEEEES---/-EEEEEEE--TTTTT--EE-EEEEEEEEEETTEEEEEEEEEES-HHHHHHHHHHHHTTT-EEE--PPPSS-EETT-EEEEE--TTEEEE-SEEE-----TTSPPPEEEEEES--TT-EEEEEEETTT--EEEEEEE-GGG---S--

Foldseek 3Di:
DDPLFWKQWPVGTWDKAQPDVVQQKIKTFHAAAAKIAGPNQRKIWGWHTTWMKMKTWDDCPVAADCDPVRVVPDQFATDIDMDIDQPTTQKMWGWGDDAPPDVPDDLQNDWDWDQDPVGIDTHRFPGDDRTTTMHGRDDD/DDDDDDDDDDPVCPQWAWAQWFWKWWKDDDDQKIKIWIAIEGPDVLLVVLVVVVCVVVLIAIFDDGGFPDTHIQQFKKAKDWDDQKDKPPRIDGYHDDPSVDDGDTIMIIHNGQPQWIKIWIAGPVPGHTGDIDTGGPVRDDDHDD/DDDPADLAFKQWPVGTWRWAAPDVVQAKIKTWDAAATWIARNVAGKIWGWHTIKMKIKTWDDCVVAQPDDPVSVVDDAFATDIDMDIDQHTTFKMWGWGDDACPVVPDDLQPDWDWDQDPVGIDTHGFPDDDRTTTMHGSDGD/DDDDDDDDDDPVAPQWAWAAKFKWWWWDCDDQWIKIKIAIEGPDVLLVVLVQVVCVVVPIHTQDDGGFPGTGIQQFKKAKDKPADWDKPPRMDGYHDDDSVDDGDIIMIIHTHQPQWMKIWIAGPPPGHTRDIDTGGPVRPD

B-factor: mean 37.34, std 12.84, range [15.79, 91.68]

Sequence (571 aa):
LGTDDDFWGPSGPVSTEVVDRERNLYRVRLPMAGSYHCPSTGLHFVVTRAVTIEIGFCAWSQFLHETPLQHSHMVAGPLFDIKAEHGAVTAVCLPHFVSLQEGKVDSSLFHVAHFQDHGMVLETPARVEPHFAVLENPSFSPMGVLLRMIPAVGHFIPITSITLIYYRLYLEDITFHLYLVPNDCTIRKAIDEEELKFQFVRINKPPPVDALYVGSRYIVSSSKEVEILPKELELCYRSPRESQLFSEIYVGNIGSGINLQLTDKKYMNLIWEALLKPGDLRPALPMEPLGTDDDFWGPSGPVSTEVVDRERNLYRVRLPMAGSYHCPSTGLHFVVTRAVTIEIGFCAWSQFLHETPLQHSHMVAGPLFDIKAEHGAVTAVCLPHFVSLQEGKVDSSLFHVAHFQDHGMVLETPARVEPHFAVLENPSFSPMGVLLRMIPAVGHFIPITSITLIYYRLYLEDITFHLYLVPNDCTIRKAIDEEELKFQFVRINKPPPVDALYVGSRYIVSSSKEVEILPKELELCYRSPRESQLFSEIYVGNIGSGINLQLTDKKYMNLIWEALLKPGDLR

GO terms:
  GO:0043025 neuronal cell body (C, IDA)
  GO:0032991 protein-containing complex (C, IDA)
  GO:0140639 positive regulation of pyroptotic inflammatory response (P, IMP)
  GO:0051245 negative regulation of cellular defense response (P, IMP)
  GO:0097110 scaffold protein binding (F, IPI)
  GO:0005515 protein binding (F, IPI)

Radius of gyration: 25.68 Å; Cα contacts (8 Å, |Δi|>4): 1385; chains: 4; bounding box: 67×56×77 Å

Organism: Rattus norvegicus (NCBI:txid10116)

Solvent-accessible surface area: 26915 Å² total; per-residue (Å²): 102,36,127,118,50,24,3,147,19,70,75,35,101,23,55,11,51,54,67,34,159,150,172,17,71,24,81,0,148,2,71,82,49,25,72,3,56,3,60,23,23,20,0,38,0,45,5,77,95,55,8,54,0,66,7,4,24,19,0,5,42,118,68,21,69,26,15,53,136,20,5,13,23,9,22,0,0,2,0,0,34,0,121,22,99,154,55,0,10,53,8,0,10,0,12,6,5,0,9,39,133,100,83,136,30,83,56,82,39,1,37,0,0,10,16,80,153,191,38,44,59,64,65,112,13,50,129,32,57,58,95,43,0,2,10,100,111,9,75,49,30,15,0,0,0,0,6,85,3,80,59,80,62,3,49,45,10,4,0,31,6,21,10,8,2,3,18,85,87,76,153,117,28,0,8,1,2,0,6,8,5,0,64,2,8,6,0,38,71,24,5,43,70,42,6,99,125,64,117,6,21,86,10,123,47,99,69,15,143,100,23,8,81,16,2,28,39,3,45,0,39,27,61,190,142,11,112,3,13,8,82,40,9,36,0,41,59,51,6,22,165,33,42,11,62,1,0,35,0,75,4,39,92,22,46,110,20,12,60,0,47,0,21,25,82,150,148,125,76,96,36,13,85,5,90,1,85,66,38,27,25,152,109,63,155,164,239,134,97,148,15,54,97,86,14,3,86,18,83,61,26,39,21,86,33,90,66,61,43,187,147,156,21,73,31,85,2,136,0,56,85,53,22,72,1,76,3,66,31,22,24,0,54,0,49,4,82,100,35,3,46,0,64,7,4,33,25,4,7,28,118,62,22,78,108,60,69,120,7,37,12,27,16,16,0,0,3,0,0,44,0,116,23,108,159,40,0,7,51,11,0,10,1,15,4,2,0,5,42,169,67,62,152,17,83,61,78,45,1,38,0,0,5,19,83,155,192,40,51,51,55,63,112,14,59,121,25,46,73,103,42,0,4,14,101,117,8,71,53,37,10,0,0,0,0,7,85,4,74,51,90,74,3,45,43,9,7,0,38,1,21,11,7,3,2,24,79,91,132,137,128,45,0,26,0,9,0,7,7,4,0,66,1,15,3,0,69,61,24,4,38,67,58,6,114,153,48,118,13,64,73,12,117,50,98,56,10,141,101,45,10,97,18,0,19,39,4,45,2,40,25,72,70,162,33,127,12,20,5,80,35,5,14,0,33,51,44,18,7,123,28,35,19,61,30,0,43,0,105,13,13,82,15,39,116,19,0,34,0,48,0,20,18,91,142,159,129,81,90,34,13,81,7,100,0,84,66,62,32,26,134